Protein AF-A0A6A3LFH3-F1 (afdb_monomer)

pLDDT: mean 73.26, std 22.32, range [34.22, 98.69]

Radius of gyration: 38.41 Å; Cα contacts (8 Å, |Δi|>4): 574; chains: 1; bounding box: 75×120×129 Å

Mean predicted aligned error: 19.7 Å

Solvent-accessible surface area (backbone atoms only — not comparable to full-atom values): 26826 Å² total; per-residue (Å²): 144,82,86,89,87,83,89,76,76,78,76,70,74,74,69,68,85,72,76,44,46,67,41,65,74,32,25,32,74,47,60,61,59,55,47,77,49,21,52,51,42,66,70,36,25,60,75,15,57,49,70,44,59,9,34,36,53,37,66,84,43,51,53,45,92,55,44,41,72,76,62,49,41,72,39,46,39,72,42,38,78,72,39,39,71,48,53,73,90,49,70,91,63,37,61,53,100,50,46,33,52,33,73,44,36,42,60,43,62,37,27,36,28,30,39,58,60,41,28,52,46,42,53,19,58,31,40,88,18,42,28,36,48,32,32,68,92,41,70,81,39,64,75,57,31,40,72,53,80,41,71,91,23,27,60,73,66,58,70,43,64,61,55,66,84,49,36,28,41,45,42,26,74,88,68,47,78,52,85,38,70,15,76,63,31,42,28,73,52,71,51,45,47,55,70,84,58,71,64,42,49,33,36,35,33,40,40,32,45,50,50,64,98,48,66,87,66,36,76,32,61,74,66,48,60,92,60,77,39,34,33,37,34,42,36,28,44,36,34,34,44,86,54,86,59,76,81,78,78,71,89,72,72,93,69,76,83,72,80,89,70,89,86,80,84,85,79,88,79,83,87,76,89,78,78,88,74,79,80,80,81,83,74,80,77,81,79,80,77,83,78,77,82,83,76,78,83,78,78,83,84,77,84,81,81,83,85,78,86,80,83,91,80,85,89,80,84,92,81,84,87,82,87,90,78,92,76,80,82,76,85,78,79,79,78,83,75,79,77,82,77,79,79,78,83,76,79,77,80,87,74,77,82,77,83,76,78,80,78,79,81,83,76,81,78,82,81,82,76,83,80,76,81,78,81,80,79,80,82,80,76,84,78,86,85,77,83,82,81,83,82,83,81,84,82,79,89,78,89,76,91,78,83,82,80,83,80,81,89,129

Foldseek 3Di:
DDDDDDDDPVVPPPPPPQLAAWDWQAKALDPCLCFVVLCCQQVVQCSNQLSHLADFFLQPGNVDSVSRVVQWDKFFPVQLVVWAWQEDCNDPPRADPRHDAREDAAFRKMKTWIAHSQCCAALNLLFPWWKFKFFPLDAPDGDTTSVRPDQVRGQASDIDRPCPVADDAQAYNVRHGRPHPHDSRTDMDMDGRHPPRDFHKTKMKIKTWSHDPDLVPGPRNVSSPPDRTMMIMTIGIYGHDDDPPPPPDPDDDDDDPDDDDPPPPDDDDDDDDDDDDDDDDDDDDDDDDDDDDDDDDDDDDDDDDDDDDDDDDDDDDDDDDDDDDDDDDDDDDDDDDPDDDDDDDDDDDDDPDDDDPDDPDDDDDDDDDDDDDDDDDDDDDDDDDDDDDDDDDDDDDDDDDDDDDDDDDD

Sequence (410 aa):
SRTALVPFVLLSVARHLTEAHTWIDCFDTDSSKLYDQSASYIFGGAGGNGFCAGYGAGYPGRGETDIGTEYTHKVLKNDVEAGAPVCEDVGTNTYSDWRKRLSVVPGQTAYFAYLPNGHIVKDKKGVGSQHGVYWTGQVGTSLKSTLDMKPENLLDGHTMDYDDGRCGETFDYNGNPSNRAGDGKPCIGSFVVPAGTAPGIYSMVWYWTFWLDNQSAYKDQEMAKGYFGAAYSTCFEVEVTSGDGGNTSTTQQPGTVAPYNPTQGLVGAEADPMAPTPPPAVTPAPAPAPTPPIVQAAAPPAEIPAATPSPTAPAAPPAEVPAGSEVTPAPTVPEATPAPTSPEATPAPDTPPAEVPAAPEVTPAPAVLEVTPAPTAPMETPAPTTPIPETPATPTSGSTSSVCRRRMRS

Organism: NCBI:txid53985

Secondary structure (DSSP, 8-state):
-------SSGGGS--------S-EEEEES-HHHHHHTHHHHHSSGGGGTT-SSB-BTT---TTSTTHHHHT-EEEEHHHHHHT-BSS---TT-S--SSS-PEEE-TT-EEEEEE--TTTTTTS--STT-EEEEEE-SSTT----BGGG-SGGGBTTS--EES--SS---SB-TTS-B--SS-TT--EEEEEEPPTTPPSEEEEEEEEEEE--SSGGG-S-HHHHTT---EEEEEEEEEEE-----------------PPP-TT-S-------PPPPPPPPP-PPPPPPPPPPP--PPPPPPPPPPPPPPPPP---------------PPPPPPPP-PPPPPPPP-PPPP-PPPPPPPPPPP-PPPPPPPP-PPPPPPPPPPPPPPPPPPPPPPPPP--------------

InterPro domains:
  IPR055915 Domain of unknown function DUF7492 [PF24320] (53-254)

Structure (mmCIF, N/CA/C/O backbone):
data_AF-A0A6A3LFH3-F1
#
_entry.id   AF-A0A6A3LFH3-F1
#
loop_
_atom_site.group_PDB
_atom_site.id
_atom_site.type_symbol
_atom_site.label_atom_id
_atom_site.label_alt_id
_atom_site.label_comp_id
_atom_site.label_asym_id
_atom_site.label_entity_id
_atom_site.label_seq_id
_atom_site.pdbx_PDB_ins_code
_atom_site.Cartn_x
_atom_site.Cartn_y
_atom_site.Cartn_z
_atom_site.occupancy
_atom_site.B_iso_or_equiv
_atom_site.auth_seq_id
_atom_site.auth_comp_id
_atom_site.auth_asym_id
_atom_site.auth_atom_id
_atom_site.pdbx_PDB_model_num
ATOM 1 N N . SER A 1 1 ? 24.821 -49.338 -17.293 1.00 49.91 1 SER A N 1
ATOM 2 C CA . SER A 1 1 ? 24.862 -48.266 -16.285 1.00 49.91 1 SER A CA 1
ATOM 3 C C . SER A 1 1 ? 25.541 -47.052 -16.898 1.00 49.91 1 SER A C 1
ATOM 5 O O . SER A 1 1 ? 26.760 -47.044 -17.019 1.00 49.91 1 SER A O 1
ATOM 7 N N . ARG A 1 2 ? 24.765 -46.100 -17.428 1.00 39.66 2 ARG A N 1
ATOM 8 C CA . ARG A 1 2 ? 25.252 -44.796 -17.898 1.00 39.66 2 ARG A CA 1
ATOM 9 C C . ARG A 1 2 ? 24.229 -43.740 -17.501 1.00 39.66 2 ARG A C 1
ATOM 11 O O . ARG A 1 2 ? 23.035 -43.905 -17.715 1.00 39.66 2 ARG A O 1
ATOM 18 N N . THR A 1 3 ? 24.768 -42.742 -16.831 1.00 44.47 3 THR A N 1
ATOM 19 C CA . THR A 1 3 ? 24.147 -41.706 -16.021 1.00 44.47 3 THR A CA 1
ATOM 20 C C . THR A 1 3 ? 23.335 -40.738 -16.877 1.00 44.47 3 THR A C 1
ATOM 22 O O . THR A 1 3 ? 23.845 -40.202 -17.858 1.00 44.47 3 THR A O 1
ATOM 25 N N . ALA A 1 4 ? 22.080 -40.513 -16.490 1.00 48.41 4 ALA A N 1
ATOM 26 C CA . ALA A 1 4 ? 21.249 -39.417 -16.971 1.00 48.41 4 ALA A CA 1
ATOM 27 C C . ALA A 1 4 ? 21.670 -38.128 -16.253 1.00 48.41 4 ALA A C 1
ATOM 29 O O . ALA A 1 4 ? 21.681 -38.099 -15.024 1.00 48.41 4 ALA A O 1
ATOM 30 N N . LEU A 1 5 ? 22.045 -37.081 -16.992 1.00 49.69 5 LEU A N 1
ATOM 31 C CA . LEU A 1 5 ? 22.364 -35.783 -16.389 1.00 49.69 5 LEU A CA 1
ATOM 32 C C . LEU A 1 5 ? 22.210 -34.627 -17.383 1.00 49.69 5 LEU A C 1
ATOM 34 O O . LEU A 1 5 ? 23.136 -33.859 -17.572 1.00 49.69 5 LEU A O 1
ATOM 38 N N . VAL A 1 6 ? 21.047 -34.501 -18.027 1.00 49.22 6 VAL A N 1
ATOM 39 C CA . VAL A 1 6 ? 20.594 -33.232 -18.632 1.00 49.22 6 VAL A CA 1
ATOM 40 C C . VAL A 1 6 ? 19.058 -33.265 -18.660 1.00 49.22 6 VAL A C 1
ATOM 42 O O . VAL A 1 6 ? 18.491 -33.882 -19.558 1.00 49.22 6 VAL A O 1
ATOM 45 N N . PRO A 1 7 ? 18.368 -32.737 -17.627 1.00 46.00 7 PRO A N 1
ATOM 46 C CA . PRO A 1 7 ? 17.571 -31.533 -17.878 1.00 46.00 7 PRO A CA 1
ATOM 47 C C . PRO A 1 7 ? 17.390 -30.690 -16.598 1.00 46.00 7 PRO A C 1
ATOM 49 O O . PRO A 1 7 ? 16.396 -30.823 -15.896 1.00 46.00 7 PRO A O 1
ATOM 52 N N . PHE A 1 8 ? 18.342 -29.816 -16.268 1.00 43.75 8 PHE A N 1
ATOM 53 C CA . PHE A 1 8 ? 18.150 -28.834 -15.181 1.00 43.75 8 PHE A CA 1
ATOM 54 C C . PHE A 1 8 ? 18.428 -27.384 -15.596 1.00 43.75 8 PHE A C 1
ATOM 56 O O . PHE A 1 8 ? 18.183 -26.468 -14.822 1.00 43.75 8 PHE A O 1
ATOM 63 N N . VAL A 1 9 ? 18.884 -27.143 -16.831 1.00 44.09 9 VAL A N 1
ATOM 64 C CA . VAL A 1 9 ? 19.280 -25.794 -17.280 1.00 44.09 9 VAL A CA 1
ATOM 65 C C . VAL A 1 9 ? 18.150 -25.053 -18.014 1.00 44.09 9 VAL A C 1
ATOM 67 O O . VAL A 1 9 ? 18.136 -23.828 -18.036 1.00 44.09 9 VAL A O 1
ATOM 70 N N . LEU A 1 10 ? 17.140 -25.759 -18.536 1.00 36.53 10 LEU A N 1
ATOM 71 C CA . LEU A 1 10 ? 16.016 -25.143 -19.262 1.00 36.53 10 LEU A CA 1
ATOM 72 C C . LEU A 1 10 ? 14.841 -24.699 -18.371 1.00 36.53 10 LEU A C 1
ATOM 74 O O . LEU A 1 10 ? 13.985 -23.959 -18.842 1.00 36.53 10 LEU A O 1
ATOM 78 N N . LEU A 1 11 ? 14.819 -25.064 -17.082 1.00 38.50 11 LEU A N 1
ATOM 79 C CA . LEU A 1 11 ? 13.776 -24.612 -16.145 1.00 38.50 11 LEU A CA 1
ATOM 80 C C . LEU A 1 11 ? 14.016 -23.196 -15.581 1.00 38.50 11 LEU A C 1
ATOM 82 O O . LEU A 1 11 ? 13.170 -22.678 -14.864 1.00 38.50 11 LEU A O 1
ATOM 86 N N . SER A 1 12 ? 15.153 -22.561 -15.890 1.00 41.25 12 SER A N 1
ATOM 87 C CA . SER A 1 12 ? 15.544 -21.269 -15.295 1.00 41.25 12 SER A CA 1
ATOM 88 C C . SER A 1 12 ? 15.167 -20.040 -16.138 1.00 41.25 12 SER A C 1
ATOM 90 O O . SER A 1 12 ? 15.340 -18.913 -15.684 1.00 41.25 12 SER A O 1
ATOM 92 N N . VAL A 1 13 ? 14.656 -20.234 -17.361 1.00 41.62 13 VAL A N 1
ATOM 93 C CA . VAL A 1 13 ? 14.354 -19.131 -18.303 1.00 41.62 13 VAL A CA 1
ATOM 94 C C . VAL A 1 13 ? 12.869 -18.742 -18.294 1.00 41.62 13 VAL A C 1
ATOM 96 O O . VAL A 1 13 ? 12.509 -17.672 -18.767 1.00 41.62 13 VAL A O 1
ATOM 99 N N . ALA A 1 14 ? 12.006 -19.538 -17.658 1.00 37.09 14 ALA A N 1
ATOM 100 C CA . ALA A 1 14 ? 10.618 -19.171 -17.377 1.00 37.09 14 ALA A CA 1
ATOM 101 C C . ALA A 1 14 ? 10.493 -18.390 -16.054 1.00 37.09 14 ALA A C 1
ATOM 103 O O . ALA A 1 14 ? 9.579 -18.621 -15.267 1.00 37.09 14 ALA A O 1
ATOM 104 N N . ARG A 1 15 ? 11.421 -17.463 -15.774 1.00 41.16 15 ARG A N 1
ATOM 105 C CA . ARG A 1 15 ? 11.165 -16.428 -14.766 1.00 41.16 15 ARG A CA 1
ATOM 106 C C . ARG A 1 15 ? 10.150 -15.477 -15.378 1.00 41.16 15 ARG A C 1
ATOM 108 O O . ARG A 1 15 ? 10.509 -14.547 -16.090 1.00 41.16 15 ARG A O 1
ATOM 115 N N . HIS A 1 16 ? 8.888 -15.832 -15.174 1.00 37.06 16 HIS A N 1
ATOM 116 C CA . HIS A 1 16 ? 7.710 -15.067 -15.530 1.00 37.06 16 HIS A CA 1
ATOM 117 C C . HIS A 1 16 ? 7.971 -13.574 -15.316 1.00 37.06 16 HIS A C 1
ATOM 119 O O . HIS A 1 16 ? 8.285 -13.152 -14.201 1.00 37.06 16 HIS A O 1
ATOM 125 N N . LEU A 1 17 ? 7.835 -12.790 -16.390 1.00 40.22 17 LEU A N 1
ATOM 126 C CA . LEU A 1 17 ? 7.602 -11.355 -16.295 1.00 40.22 17 LEU A CA 1
ATOM 127 C C . LEU A 1 17 ? 6.313 -11.216 -15.488 1.00 40.22 17 LEU A C 1
ATOM 129 O O . LEU A 1 17 ? 5.222 -11.401 -16.014 1.00 40.22 17 LEU A O 1
ATOM 133 N N . THR A 1 18 ? 6.446 -11.053 -14.177 1.00 37.03 18 THR A N 1
ATOM 134 C CA . THR A 1 18 ? 5.286 -10.898 -13.311 1.00 37.03 18 THR A CA 1
ATOM 135 C C . THR A 1 18 ? 4.857 -9.453 -13.490 1.00 37.03 18 THR A C 1
ATOM 137 O O . THR A 1 18 ? 5.566 -8.544 -13.061 1.00 37.03 18 THR A O 1
ATOM 140 N N . GLU A 1 19 ? 3.744 -9.235 -14.183 1.00 40.59 19 GLU A N 1
ATOM 141 C CA . GLU A 1 19 ? 3.119 -7.921 -14.343 1.00 40.59 19 GLU A CA 1
ATOM 142 C C . GLU A 1 19 ? 2.363 -7.584 -13.051 1.00 40.59 19 GLU A C 1
ATOM 144 O O . GLU A 1 19 ? 1.136 -7.591 -12.959 1.00 40.59 19 GLU A O 1
ATOM 149 N N . ALA A 1 20 ? 3.127 -7.425 -11.972 1.00 41.03 20 ALA A N 1
ATOM 150 C CA . ALA A 1 20 ? 2.574 -7.208 -10.654 1.00 41.03 20 ALA A CA 1
ATOM 151 C C . ALA A 1 20 ? 2.288 -5.722 -10.463 1.00 41.03 20 ALA A C 1
ATOM 153 O O . ALA A 1 20 ? 3.221 -4.959 -10.247 1.00 41.03 20 ALA A O 1
ATOM 154 N N . HIS A 1 21 ? 1.011 -5.342 -10.540 1.00 54.56 21 HIS A N 1
ATOM 155 C CA . HIS A 1 21 ? 0.514 -4.008 -10.203 1.00 54.56 21 HIS A CA 1
ATOM 156 C C . HIS A 1 21 ? 0.705 -3.679 -8.710 1.00 54.56 21 HIS A C 1
ATOM 158 O O . HIS A 1 21 ? 1.180 -4.479 -7.905 1.00 54.56 21 HIS A O 1
ATOM 164 N N . THR A 1 22 ? 0.440 -2.433 -8.353 1.00 55.19 22 THR A N 1
ATOM 165 C CA . THR A 1 22 ? 0.815 -1.861 -7.064 1.00 55.19 22 THR A CA 1
ATOM 166 C C . THR A 1 22 ? -0.226 -2.171 -5.996 1.00 55.19 22 THR A C 1
ATOM 168 O O . THR A 1 22 ? -1.237 -1.476 -5.900 1.00 55.19 22 THR A O 1
ATOM 171 N N . TRP A 1 23 ? 0.020 -3.190 -5.178 1.00 75.00 23 TRP A N 1
ATOM 172 C CA . TRP A 1 23 ? -0.820 -3.527 -4.025 1.00 75.00 23 TRP A CA 1
ATOM 173 C C . TRP A 1 23 ? 0.024 -3.953 -2.829 1.00 75.00 23 TRP A C 1
ATOM 175 O O . TRP A 1 23 ? 1.209 -4.270 -2.960 1.00 75.00 23 TRP A O 1
ATOM 185 N N . ILE A 1 24 ? -0.612 -3.983 -1.657 1.00 91.50 24 ILE A N 1
ATOM 186 C CA . ILE A 1 24 ? -0.007 -4.583 -0.473 1.00 91.50 24 ILE A CA 1
ATOM 187 C C . ILE A 1 24 ? -0.096 -6.107 -0.561 1.00 91.50 24 ILE A C 1
ATOM 189 O O . ILE A 1 24 ? -1.179 -6.683 -0.473 1.00 91.50 24 ILE A O 1
ATOM 193 N N . ASP A 1 25 ? 1.051 -6.762 -0.704 1.00 89.81 25 ASP A N 1
ATOM 194 C CA . ASP A 1 25 ? 1.155 -8.224 -0.765 1.00 89.81 25 ASP A CA 1
ATOM 195 C C . ASP A 1 25 ? 1.112 -8.890 0.604 1.00 89.81 25 ASP A C 1
ATOM 197 O O . ASP A 1 25 ? 0.689 -10.038 0.748 1.00 89.81 25 ASP A O 1
ATOM 201 N N . CYS A 1 26 ? 1.673 -8.205 1.595 1.00 95.12 26 CYS A N 1
ATOM 202 C CA . CYS A 1 26 ? 2.149 -8.858 2.798 1.00 95.12 26 CYS A CA 1
ATOM 203 C C . CYS A 1 26 ? 2.232 -7.846 3.933 1.00 95.12 26 CYS A C 1
ATOM 205 O O . CYS A 1 26 ? 2.882 -6.812 3.779 1.00 95.12 26 CYS A O 1
ATOM 207 N N . PHE A 1 27 ? 1.615 -8.164 5.069 1.00 98.12 27 PHE A N 1
ATOM 208 C CA . PHE A 1 27 ? 1.805 -7.456 6.330 1.00 98.12 27 PHE A CA 1
ATOM 209 C C . PHE A 1 27 ? 2.539 -8.354 7.325 1.00 98.12 27 PHE A C 1
ATOM 211 O O . PHE A 1 27 ? 2.232 -9.545 7.449 1.00 98.12 27 PHE A O 1
ATOM 218 N N . ASP A 1 28 ? 3.488 -7.785 8.061 1.00 98.19 28 ASP A N 1
ATOM 219 C CA . ASP A 1 28 ? 4.203 -8.484 9.128 1.00 98.19 28 ASP A CA 1
ATOM 220 C C . ASP A 1 28 ? 4.760 -7.496 10.160 1.00 98.19 28 ASP A C 1
ATOM 222 O O . ASP A 1 28 ? 4.814 -6.292 9.931 1.00 98.19 28 ASP A O 1
ATOM 226 N N . THR A 1 29 ? 5.187 -8.001 11.310 1.00 97.75 29 THR A N 1
ATOM 227 C CA . THR A 1 29 ? 5.896 -7.218 12.334 1.00 97.75 29 THR A CA 1
ATOM 228 C C . THR A 1 29 ? 7.417 -7.306 12.176 1.00 97.75 29 THR A C 1
ATOM 230 O O . THR A 1 29 ? 8.149 -6.606 12.869 1.00 97.75 29 THR A O 1
ATOM 233 N N . ASP A 1 30 ? 7.896 -8.150 11.258 1.00 97.81 30 ASP A N 1
ATOM 234 C CA . ASP A 1 30 ? 9.304 -8.288 10.889 1.00 97.81 30 ASP A CA 1
ATOM 235 C C . ASP A 1 30 ? 9.550 -7.789 9.453 1.00 97.81 30 ASP A C 1
ATOM 237 O O . ASP A 1 30 ? 9.238 -8.462 8.466 1.00 97.81 30 ASP A O 1
ATOM 241 N N . SER A 1 31 ? 10.152 -6.603 9.327 1.00 96.75 31 SER A N 1
ATOM 242 C CA . SER A 1 31 ? 10.496 -6.012 8.028 1.00 96.75 31 SER A CA 1
ATOM 243 C C . SER A 1 31 ? 11.547 -6.813 7.256 1.00 96.75 31 SER A C 1
ATOM 245 O O . SER A 1 31 ? 11.507 -6.844 6.025 1.00 96.75 31 SER A O 1
ATOM 247 N N . SER A 1 32 ? 12.462 -7.500 7.949 1.00 96.62 32 SER A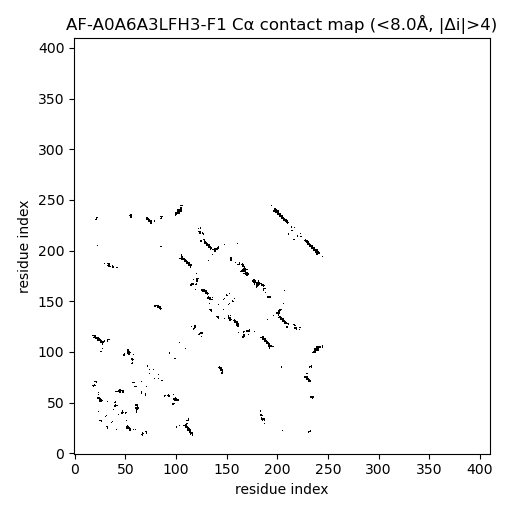 N 1
ATOM 248 C CA . SER A 1 32 ? 13.487 -8.326 7.304 1.00 96.62 32 SER A CA 1
ATOM 249 C C . SER A 1 32 ? 12.861 -9.559 6.661 1.00 96.62 32 SER A C 1
ATOM 251 O O . SER A 1 32 ? 13.172 -9.895 5.521 1.00 96.62 32 SER A O 1
ATOM 253 N N . LYS A 1 33 ? 11.875 -10.174 7.323 1.00 97.00 33 LYS A N 1
ATOM 254 C CA . LYS A 1 33 ? 11.078 -11.252 6.734 1.00 97.00 33 LYS A CA 1
ATOM 255 C C . LYS A 1 33 ? 10.369 -10.787 5.461 1.00 97.00 33 LYS A C 1
ATOM 257 O O . LYS A 1 33 ? 10.418 -11.495 4.456 1.00 97.00 33 LYS A O 1
ATOM 262 N N . LEU A 1 34 ? 9.756 -9.601 5.473 1.00 96.69 34 LEU A N 1
ATOM 263 C CA . LEU A 1 34 ? 9.090 -9.055 4.287 1.00 96.69 34 LEU A CA 1
ATOM 264 C C . LEU A 1 34 ? 10.060 -8.815 3.126 1.00 96.69 34 LEU A C 1
ATOM 266 O O . LEU A 1 34 ? 9.757 -9.180 1.990 1.00 96.69 34 LEU A O 1
ATOM 270 N N . TYR A 1 35 ? 11.217 -8.215 3.396 1.00 96.62 35 TYR A N 1
ATOM 271 C CA . TYR A 1 35 ? 12.134 -7.765 2.351 1.00 96.62 35 TYR A CA 1
ATOM 272 C C . TYR A 1 35 ? 13.122 -8.846 1.890 1.00 96.62 35 TYR A C 1
ATOM 274 O O . TYR A 1 35 ? 13.309 -9.070 0.687 1.00 96.62 35 TYR A O 1
ATOM 282 N N . ASP A 1 36 ? 13.757 -9.553 2.821 1.00 96.25 36 ASP A N 1
ATOM 283 C CA . ASP A 1 36 ? 14.828 -10.505 2.518 1.00 96.25 36 ASP A CA 1
ATOM 284 C C . ASP A 1 36 ? 14.277 -11.828 1.990 1.00 96.25 36 ASP A C 1
ATOM 286 O O . ASP A 1 36 ? 14.857 -12.407 1.070 1.00 96.25 36 ASP A O 1
ATOM 290 N N . GLN A 1 37 ? 13.115 -12.252 2.494 1.00 96.62 37 GLN A N 1
ATOM 291 C CA . GLN A 1 37 ? 12.443 -13.496 2.099 1.00 96.62 37 GLN A CA 1
ATOM 292 C C . GLN A 1 37 ? 11.293 -13.268 1.104 1.00 96.62 37 GLN A C 1
ATOM 294 O O . GLN A 1 37 ? 10.474 -14.157 0.873 1.00 96.62 37 GLN A O 1
ATOM 299 N N . SER A 1 38 ? 11.262 -12.091 0.479 1.00 95.25 38 SER A N 1
ATOM 300 C CA . SER A 1 38 ? 10.270 -11.661 -0.514 1.00 95.25 38 SER A CA 1
ATOM 301 C C . SER A 1 38 ? 9.996 -12.669 -1.626 1.00 95.25 38 SER A C 1
ATOM 303 O O . SER A 1 38 ? 8.843 -12.917 -1.973 1.00 95.25 38 SER A O 1
ATOM 305 N N . ALA A 1 39 ? 11.034 -13.338 -2.129 1.00 93.12 39 ALA A N 1
ATOM 306 C CA . ALA A 1 39 ? 10.890 -14.351 -3.171 1.00 93.12 39 ALA A CA 1
ATOM 307 C C . ALA A 1 39 ? 9.913 -15.484 -2.795 1.00 93.12 39 ALA A C 1
ATOM 309 O O . ALA A 1 39 ? 9.231 -16.008 -3.675 1.00 93.12 39 ALA A O 1
ATOM 310 N N . SER A 1 40 ? 9.808 -15.834 -1.508 1.00 93.00 40 SER A N 1
ATOM 311 C CA . SER A 1 40 ? 8.952 -16.926 -1.029 1.00 93.00 40 SER A CA 1
ATOM 312 C C . SER A 1 40 ? 7.466 -16.654 -1.249 1.00 93.00 40 SER A C 1
ATOM 314 O O . SER A 1 40 ? 6.735 -17.571 -1.609 1.00 93.00 40 SER A O 1
ATOM 316 N N . TYR A 1 41 ? 7.012 -15.412 -1.063 1.00 92.25 41 TYR A N 1
ATOM 317 C CA . TYR A 1 41 ? 5.601 -15.055 -1.249 1.00 92.25 41 TYR A CA 1
ATOM 318 C C . TYR A 1 41 ? 5.325 -14.357 -2.583 1.00 92.25 41 TYR A C 1
ATOM 320 O O . TYR A 1 41 ? 4.204 -14.431 -3.077 1.00 92.25 41 TYR A O 1
ATOM 328 N N . ILE A 1 42 ? 6.335 -13.741 -3.206 1.00 91.25 42 ILE A N 1
ATOM 329 C CA . ILE A 1 42 ? 6.185 -13.091 -4.515 1.00 91.25 42 ILE A CA 1
ATOM 330 C C . ILE A 1 42 ? 6.234 -14.110 -5.662 1.00 91.25 42 ILE A C 1
ATOM 332 O O . ILE A 1 42 ? 5.461 -14.013 -6.611 1.00 91.25 42 ILE A O 1
ATOM 336 N N . PHE A 1 43 ? 7.125 -15.101 -5.582 1.00 90.50 43 PHE A N 1
ATOM 337 C CA . PHE A 1 43 ? 7.331 -16.090 -6.649 1.00 90.50 43 PHE A CA 1
ATOM 338 C C . PHE A 1 43 ? 6.948 -17.517 -6.243 1.00 90.50 43 PHE A C 1
ATOM 340 O O . PHE A 1 43 ? 7.055 -18.435 -7.053 1.00 90.50 43 PHE A O 1
ATOM 347 N N . GLY A 1 44 ? 6.495 -17.727 -5.004 1.00 89.81 44 GLY A N 1
ATOM 348 C CA . GLY A 1 44 ? 6.090 -19.044 -4.505 1.00 89.81 44 GLY A CA 1
ATOM 349 C C . GLY A 1 44 ? 4.753 -19.555 -5.050 1.00 89.81 44 GLY A C 1
ATOM 350 O O . GLY A 1 44 ? 4.352 -20.671 -4.713 1.00 89.81 44 GLY A O 1
ATOM 351 N N . GLY A 1 45 ? 4.043 -18.760 -5.860 1.00 89.62 45 GLY A N 1
ATOM 352 C CA . GLY A 1 45 ? 2.693 -19.080 -6.318 1.00 89.62 45 GLY A CA 1
ATOM 353 C C . GLY A 1 45 ? 1.751 -19.311 -5.134 1.00 89.62 45 GLY A C 1
ATOM 354 O O . GLY A 1 45 ? 1.851 -18.647 -4.101 1.00 89.62 45 GLY A O 1
ATOM 355 N N . ALA A 1 46 ? 0.899 -20.334 -5.231 1.00 91.56 46 ALA A N 1
ATOM 356 C CA . ALA A 1 46 ? 0.042 -20.755 -4.120 1.00 91.56 46 ALA A CA 1
ATOM 357 C C . ALA A 1 46 ? 0.833 -21.223 -2.880 1.00 91.56 46 ALA A C 1
ATOM 359 O O . ALA A 1 46 ? 0.317 -21.163 -1.767 1.00 91.56 46 ALA A O 1
ATOM 360 N N . GLY A 1 47 ? 2.091 -21.657 -3.040 1.00 92.94 47 GLY A N 1
ATOM 361 C CA . GLY A 1 47 ? 2.964 -22.035 -1.923 1.00 92.94 47 GLY A CA 1
ATOM 362 C C . GLY A 1 47 ? 3.392 -20.853 -1.046 1.00 92.94 47 GLY A C 1
ATOM 363 O O . GLY A 1 47 ? 3.836 -21.065 0.079 1.00 92.94 47 GLY A O 1
ATOM 364 N N . GLY A 1 48 ? 3.236 -19.619 -1.538 1.00 92.19 48 GLY A N 1
ATOM 365 C CA . GLY A 1 48 ? 3.453 -18.396 -0.766 1.00 92.19 48 GLY A CA 1
ATOM 366 C C . GLY A 1 48 ? 2.278 -18.013 0.142 1.00 92.19 48 GLY A C 1
ATOM 367 O O . GLY A 1 48 ? 2.430 -17.158 1.016 1.00 92.19 48 GLY A O 1
ATOM 368 N N . ASN A 1 49 ? 1.107 -18.632 -0.034 1.00 92.62 49 ASN A N 1
ATOM 369 C CA . ASN A 1 49 ? -0.081 -18.310 0.750 1.00 92.62 49 ASN A CA 1
ATOM 370 C C . ASN A 1 49 ? 0.132 -18.666 2.229 1.00 92.62 49 ASN A C 1
ATOM 372 O O . ASN A 1 49 ? 0.536 -19.774 2.574 1.00 92.62 49 ASN A O 1
ATOM 376 N N . GLY A 1 50 ? -0.158 -17.718 3.120 1.00 93.44 50 GLY A N 1
ATOM 377 C CA . GLY A 1 50 ? 0.052 -17.879 4.562 1.00 93.44 50 GLY A CA 1
ATOM 378 C C . GLY A 1 50 ? 1.478 -17.574 5.036 1.00 93.44 50 GLY A C 1
ATOM 379 O O . GLY A 1 50 ? 1.745 -17.692 6.228 1.00 93.44 50 GLY A O 1
ATOM 380 N N . PHE A 1 51 ? 2.380 -17.136 4.150 1.00 95.94 51 PHE A N 1
ATOM 381 C CA . PHE A 1 51 ? 3.725 -16.695 4.529 1.00 95.94 51 PHE A CA 1
ATOM 382 C C . PHE A 1 51 ? 3.710 -15.482 5.480 1.00 95.94 51 PHE A C 1
ATOM 384 O O . PHE A 1 51 ? 4.421 -15.457 6.489 1.00 95.94 51 PHE A O 1
ATOM 391 N N . CYS A 1 52 ? 2.900 -14.476 5.158 1.00 96.81 52 CYS A N 1
ATOM 392 C CA . CYS A 1 52 ? 2.750 -13.224 5.899 1.00 96.81 52 CYS A CA 1
ATOM 393 C C . CYS A 1 52 ? 1.891 -13.397 7.152 1.00 96.81 52 CYS A C 1
ATOM 395 O O . CYS A 1 52 ? 0.980 -14.230 7.173 1.00 96.81 52 CYS A O 1
ATOM 397 N N . ALA A 1 53 ? 2.144 -12.575 8.172 1.00 97.44 53 ALA A N 1
ATOM 398 C CA . ALA A 1 53 ? 1.307 -12.538 9.369 1.00 97.44 53 ALA A CA 1
ATOM 399 C C . ALA A 1 53 ? -0.084 -11.936 9.101 1.00 97.44 53 ALA A C 1
ATOM 401 O O . ALA A 1 53 ? -1.047 -12.320 9.761 1.00 97.44 53 ALA A O 1
ATOM 402 N N . GLY A 1 54 ? -0.202 -11.034 8.122 1.00 97.12 54 GLY A N 1
ATOM 403 C CA . GLY A 1 54 ? -1.474 -10.459 7.700 1.00 97.12 54 GLY A CA 1
ATOM 404 C C . GLY A 1 54 ? -1.532 -10.140 6.208 1.00 97.12 54 GLY A C 1
ATOM 405 O O . GLY A 1 54 ? -0.509 -10.095 5.522 1.00 97.12 54 GLY A O 1
ATOM 406 N N . TYR A 1 55 ? -2.749 -9.907 5.722 1.00 96.31 55 TYR A N 1
ATOM 407 C CA . TYR A 1 55 ? -3.051 -9.616 4.321 1.00 96.31 55 TYR A CA 1
ATOM 408 C C . TYR A 1 55 ? -4.154 -8.572 4.199 1.00 96.31 55 TYR A C 1
ATOM 410 O O . TYR A 1 55 ? -4.959 -8.378 5.117 1.00 96.31 55 TYR A O 1
ATOM 418 N N . GLY A 1 56 ? -4.223 -7.950 3.025 1.00 94.88 56 GLY A N 1
ATOM 419 C CA . GLY A 1 56 ? -5.362 -7.117 2.691 1.00 94.88 56 GLY A CA 1
ATOM 420 C C . GLY A 1 56 ? -6.658 -7.919 2.552 1.00 94.88 56 GLY A C 1
ATOM 421 O O . GLY A 1 56 ? -6.666 -9.138 2.344 1.00 94.88 56 GLY A O 1
ATOM 422 N N . ALA A 1 57 ? -7.763 -7.211 2.739 1.00 92.94 57 ALA A N 1
ATOM 423 C CA . ALA A 1 57 ? -9.111 -7.731 2.625 1.00 92.94 57 ALA A CA 1
ATOM 424 C C . ALA A 1 57 ? -9.325 -8.291 1.215 1.00 92.94 57 ALA A C 1
ATOM 426 O O . ALA A 1 57 ? -9.172 -7.560 0.251 1.00 92.94 57 ALA A O 1
ATOM 427 N N . GLY A 1 58 ? -9.672 -9.575 1.084 1.00 91.56 58 GLY A N 1
ATOM 428 C CA . GLY A 1 58 ? -9.930 -10.180 -0.229 1.00 91.56 58 GLY A CA 1
ATOM 429 C C . GLY A 1 58 ? -8.689 -10.593 -1.028 1.00 91.56 58 GLY A C 1
ATOM 430 O O . GLY A 1 58 ? -8.855 -11.144 -2.109 1.00 91.56 58 GLY A O 1
ATOM 431 N N . TYR A 1 59 ? -7.471 -10.439 -0.489 1.00 92.62 59 TYR A N 1
ATOM 432 C CA . TYR A 1 59 ? -6.222 -10.794 -1.183 1.00 92.62 59 TYR A CA 1
ATOM 433 C C . TYR A 1 59 ? -6.264 -12.207 -1.798 1.00 92.62 59 TYR A C 1
ATOM 435 O O . TYR A 1 59 ? -6.406 -13.180 -1.051 1.00 92.62 59 TYR A O 1
ATOM 443 N N . PRO A 1 60 ? -6.163 -12.371 -3.126 1.00 89.75 60 PRO A N 1
ATOM 444 C CA . PRO A 1 60 ? -6.341 -13.677 -3.763 1.00 89.75 60 PRO A CA 1
ATOM 445 C C . PRO A 1 60 ? -5.133 -14.604 -3.554 1.00 89.75 60 PRO A C 1
ATOM 447 O O . PRO A 1 60 ? -5.268 -15.827 -3.554 1.00 89.75 60 PRO A O 1
ATOM 450 N N . GLY A 1 61 ? -3.958 -14.029 -3.278 1.00 89.81 61 GLY A N 1
ATOM 451 C CA . GLY A 1 61 ? -2.702 -14.767 -3.208 1.00 89.81 61 GLY A CA 1
ATOM 452 C C . GLY A 1 61 ? -2.024 -14.863 -4.569 1.00 89.81 61 GLY A C 1
ATOM 453 O O . GLY A 1 61 ? -2.660 -14.847 -5.617 1.00 89.81 61 GLY A O 1
ATOM 454 N N . ARG A 1 62 ? -0.698 -15.002 -4.562 1.00 86.88 62 ARG A N 1
ATOM 455 C CA . ARG A 1 62 ? 0.122 -15.023 -5.787 1.00 86.88 62 ARG A CA 1
ATOM 456 C C . ARG A 1 62 ? 0.047 -16.336 -6.571 1.00 86.88 62 ARG A C 1
ATOM 458 O O . ARG A 1 62 ? 0.789 -16.530 -7.528 1.00 86.88 62 ARG A O 1
ATOM 465 N N . GLY A 1 63 ? -0.823 -17.252 -6.146 1.00 84.19 63 GLY A N 1
ATOM 466 C CA . GLY A 1 63 ? -1.240 -18.396 -6.952 1.00 84.19 63 GLY A CA 1
ATOM 467 C C . GLY A 1 63 ? -2.160 -18.007 -8.109 1.00 84.19 63 GLY A C 1
ATOM 468 O O . GLY A 1 63 ? -2.208 -18.759 -9.078 1.00 84.19 63 GLY A O 1
ATOM 469 N N . GLU A 1 64 ? -2.827 -16.851 -8.029 1.00 83.19 64 GLU A N 1
ATOM 470 C CA . GLU A 1 64 ? -3.667 -16.335 -9.109 1.00 83.19 64 GLU A CA 1
ATOM 471 C C . GLU A 1 64 ? -2.839 -15.548 -10.126 1.00 83.19 64 GLU A C 1
ATOM 473 O O . GLU A 1 64 ? -2.087 -14.633 -9.778 1.00 83.19 64 GLU A O 1
ATOM 478 N N . THR A 1 65 ? -2.974 -15.914 -11.401 1.00 76.25 65 THR A N 1
ATOM 479 C CA . THR A 1 65 ? -2.198 -15.330 -12.506 1.00 76.25 65 THR A CA 1
ATOM 480 C C . THR A 1 65 ? -2.561 -13.880 -12.779 1.00 76.25 65 THR A C 1
ATOM 482 O O . THR A 1 65 ? -1.699 -13.102 -13.184 1.00 76.25 65 THR A O 1
ATOM 485 N N . ASP A 1 66 ? -3.810 -13.517 -12.503 1.00 80.62 66 ASP A N 1
ATOM 486 C CA . ASP A 1 66 ? -4.383 -12.212 -12.814 1.00 80.62 66 ASP A CA 1
ATOM 487 C C . ASP A 1 66 ? -4.547 -11.335 -11.573 1.00 80.62 66 ASP A C 1
ATOM 489 O O . ASP A 1 66 ? -5.240 -10.319 -11.623 1.00 80.62 66 ASP A O 1
ATOM 493 N N . ILE A 1 67 ? -3.836 -11.669 -10.484 1.00 81.31 67 ILE A N 1
ATOM 494 C CA . ILE A 1 67 ? -3.855 -10.920 -9.219 1.00 81.31 67 ILE A CA 1
ATOM 495 C C . ILE A 1 67 ? -3.740 -9.410 -9.436 1.00 81.31 67 ILE A C 1
ATOM 497 O O . ILE A 1 67 ? -4.359 -8.638 -8.711 1.00 81.31 67 ILE A O 1
ATOM 501 N N . GLY A 1 68 ? -2.997 -8.976 -10.459 1.00 74.56 68 GLY A N 1
ATOM 502 C CA . GLY A 1 68 ? -2.837 -7.556 -10.710 1.00 74.56 68 GLY A CA 1
ATOM 503 C C . GLY A 1 68 ? -3.982 -6.817 -11.347 1.00 74.56 68 GLY A C 1
ATOM 504 O O . GLY A 1 68 ? -4.107 -5.617 -11.118 1.00 74.56 68 GLY A O 1
ATOM 505 N N . THR A 1 69 ? -4.852 -7.517 -12.049 1.00 77.81 69 THR A N 1
ATOM 506 C CA . THR A 1 69 ? -6.113 -6.928 -12.489 1.00 77.81 69 THR A CA 1
ATOM 507 C C . THR A 1 69 ? -7.193 -7.136 -11.430 1.00 77.81 69 THR A C 1
ATOM 509 O O . THR A 1 69 ? -8.005 -6.246 -11.213 1.00 77.81 69 THR A O 1
ATOM 512 N N . GLU A 1 70 ? -7.178 -8.280 -10.743 1.00 79.12 70 GLU A N 1
ATOM 513 C CA . GLU A 1 70 ? -8.238 -8.698 -9.818 1.00 79.12 70 GLU A CA 1
ATOM 514 C C . GLU A 1 70 ? -8.158 -8.085 -8.418 1.00 79.12 70 GLU A C 1
ATOM 516 O O . GLU A 1 70 ? -9.157 -8.080 -7.710 1.00 79.12 70 GLU A O 1
ATOM 521 N N . TYR A 1 71 ? -6.984 -7.617 -7.989 1.00 84.69 71 TYR A N 1
ATOM 522 C CA . TYR A 1 71 ? -6.764 -7.114 -6.629 1.00 84.69 71 TYR A CA 1
ATOM 523 C C . TYR A 1 71 ? -6.274 -5.660 -6.589 1.00 84.69 71 TYR A C 1
ATOM 525 O O . TYR A 1 71 ? -5.660 -5.204 -5.621 1.00 84.69 71 TYR A O 1
ATOM 533 N N . THR A 1 72 ? -6.523 -4.918 -7.666 1.00 84.50 72 THR A N 1
ATOM 534 C CA . THR A 1 72 ? -6.132 -3.513 -7.783 1.00 84.50 72 THR A CA 1
ATOM 535 C C . THR A 1 72 ? -7.366 -2.623 -7.739 1.00 84.50 72 THR A C 1
ATOM 537 O O . THR A 1 72 ? -8.024 -2.411 -8.758 1.00 84.50 72 THR A O 1
ATOM 540 N N . HIS A 1 73 ? -7.614 -1.988 -6.590 1.00 91.44 73 HIS A N 1
ATOM 541 C CA . HIS A 1 73 ? -8.611 -0.920 -6.512 1.00 91.44 73 HIS A CA 1
ATOM 542 C C . HIS A 1 73 ? -8.018 0.393 -7.015 1.00 91.44 73 HIS A C 1
ATOM 544 O O . HIS A 1 73 ? -7.301 1.092 -6.296 1.00 91.44 73 HIS A O 1
ATOM 550 N N . LYS A 1 74 ? -8.301 0.718 -8.276 1.00 92.69 74 LYS A N 1
ATOM 551 C CA . LYS A 1 74 ? -7.862 1.950 -8.934 1.00 92.69 74 LYS A CA 1
ATOM 552 C C . LYS A 1 74 ? -9.020 2.932 -9.058 1.00 92.69 74 LYS A C 1
ATOM 554 O O . LYS A 1 74 ? -10.054 2.606 -9.632 1.00 92.69 74 LYS A O 1
ATOM 559 N N . VAL A 1 75 ? -8.798 4.169 -8.630 1.00 93.75 75 VAL A N 1
ATOM 560 C CA . VAL A 1 75 ? -9.772 5.262 -8.737 1.00 93.75 75 VAL A CA 1
ATOM 561 C C . VAL A 1 75 ? -9.147 6.401 -9.534 1.00 93.75 75 VAL A C 1
ATOM 563 O O . VAL A 1 75 ? -8.063 6.870 -9.197 1.00 93.75 75 VAL A O 1
ATOM 566 N N . LEU A 1 76 ? -9.782 6.849 -10.618 1.00 94.50 76 LEU A N 1
ATOM 567 C CA . LEU A 1 76 ? -9.251 7.966 -11.407 1.00 94.50 76 LEU A CA 1
ATOM 568 C C . LEU A 1 76 ? -9.357 9.274 -10.620 1.00 94.50 76 LEU A C 1
ATOM 570 O O . LEU A 1 76 ? -10.268 9.435 -9.813 1.00 94.50 76 LEU A O 1
ATOM 574 N N . LYS A 1 77 ? -8.457 10.232 -10.873 1.00 94.12 77 LYS A N 1
ATOM 575 C CA . LYS A 1 77 ? -8.408 11.497 -10.118 1.00 94.12 77 LYS A CA 1
ATOM 576 C C . LYS A 1 77 ? -9.766 12.213 -10.028 1.00 94.12 77 LYS A C 1
ATOM 578 O O . LYS A 1 77 ? -10.158 12.627 -8.944 1.00 94.12 77 LYS A O 1
ATOM 583 N N . ASN A 1 78 ? -10.517 12.290 -11.126 1.00 95.25 78 ASN A N 1
ATOM 584 C CA . ASN A 1 78 ? -11.843 12.923 -11.120 1.00 95.25 78 ASN A CA 1
ATOM 585 C C . ASN A 1 78 ? -12.833 12.200 -10.187 1.00 95.25 78 ASN A C 1
ATOM 587 O O . ASN A 1 78 ? -13.637 12.843 -9.518 1.00 95.25 78 ASN A O 1
ATOM 591 N N . ASP A 1 79 ? -12.759 10.870 -10.112 1.00 96.56 79 ASP A N 1
ATOM 592 C CA . ASP A 1 79 ? -13.612 10.062 -9.236 1.00 96.56 79 ASP A CA 1
ATOM 593 C C . ASP A 1 79 ? -13.153 10.152 -7.773 1.00 96.56 79 ASP A C 1
ATOM 595 O O . ASP A 1 79 ? -13.978 10.150 -6.857 1.00 96.56 79 ASP A O 1
ATOM 599 N N . VAL A 1 80 ? -11.841 10.301 -7.542 1.00 95.94 80 VAL A N 1
ATOM 600 C CA . VAL A 1 80 ? -11.283 10.619 -6.221 1.00 95.94 80 VAL A CA 1
ATOM 601 C C . VAL A 1 80 ? -11.875 11.933 -5.711 1.00 95.94 80 VAL A C 1
ATOM 603 O O . VAL A 1 80 ? -12.359 11.983 -4.580 1.00 95.94 80 VAL A O 1
ATOM 606 N N . GLU A 1 81 ? -11.869 12.974 -6.544 1.00 95.56 81 GLU A N 1
ATOM 607 C CA . GLU A 1 81 ? -12.411 14.300 -6.221 1.00 95.56 81 GLU A CA 1
ATOM 608 C C . GLU A 1 81 ? -13.939 14.281 -6.043 1.00 95.56 81 GLU A C 1
ATOM 610 O O . GLU A 1 81 ? -14.478 15.046 -5.243 1.00 95.56 81 GLU A O 1
ATOM 615 N N . ALA A 1 82 ? -14.636 13.375 -6.734 1.00 97.44 82 ALA A N 1
ATOM 616 C CA . ALA A 1 82 ? -16.077 13.165 -6.594 1.00 97.44 82 ALA A CA 1
ATOM 617 C C . ALA A 1 82 ? -16.472 12.321 -5.366 1.00 97.44 82 ALA A C 1
ATOM 619 O O . ALA A 1 82 ? -17.652 12.267 -5.015 1.00 97.44 82 ALA A O 1
ATOM 620 N N . GLY A 1 83 ? -15.515 11.670 -4.700 1.00 97.12 83 GLY A N 1
ATOM 621 C CA . GLY A 1 83 ? -15.768 10.870 -3.505 1.00 97.12 83 GLY A CA 1
ATOM 622 C C . GLY A 1 83 ? -16.164 9.422 -3.750 1.00 97.12 83 GLY A C 1
ATOM 623 O O . GLY A 1 83 ? -17.008 8.893 -3.021 1.00 97.12 83 GLY A O 1
ATOM 624 N N . ALA A 1 84 ? -15.543 8.772 -4.732 1.00 97.56 84 ALA A N 1
ATOM 625 C CA . ALA A 1 84 ? -15.725 7.352 -5.006 1.00 97.56 84 ALA A CA 1
ATOM 626 C C . ALA A 1 84 ? -15.463 6.446 -3.779 1.00 97.56 84 ALA A C 1
ATOM 628 O O . ALA A 1 84 ? -14.759 6.841 -2.841 1.00 97.56 84 ALA A O 1
ATOM 629 N N . PRO A 1 85 ? -16.007 5.213 -3.771 1.00 96.75 85 PRO A N 1
ATOM 630 C CA . PRO A 1 85 ? -15.700 4.224 -2.745 1.00 96.75 85 PRO A CA 1
ATOM 631 C C . PRO A 1 85 ? -14.195 3.981 -2.616 1.00 96.75 85 PRO A C 1
ATOM 633 O O . PRO A 1 85 ? -13.506 3.747 -3.610 1.00 96.75 85 PRO A O 1
ATOM 636 N N . VAL A 1 86 ? -13.688 4.017 -1.382 1.00 95.44 86 VAL A N 1
ATOM 637 C CA . VAL A 1 86 ? -12.249 3.843 -1.123 1.00 95.44 86 VAL A CA 1
ATOM 638 C C . VAL A 1 86 ? -11.819 2.377 -1.065 1.00 95.44 86 VAL A C 1
ATOM 640 O O . VAL A 1 86 ? -10.641 2.086 -1.233 1.00 95.44 86 VAL A O 1
ATOM 643 N N . CYS A 1 87 ? -12.753 1.456 -0.836 1.00 92.06 87 CYS A N 1
ATOM 644 C CA . CYS A 1 87 ? -12.493 0.021 -0.808 1.00 92.06 87 CYS A CA 1
ATOM 645 C C . CYS A 1 87 ? -13.205 -0.669 -1.963 1.00 92.06 87 CYS A C 1
ATOM 647 O O . CYS A 1 87 ? -14.358 -0.346 -2.261 1.00 92.06 87 CYS A O 1
ATOM 649 N N . GLU A 1 88 ? -12.544 -1.669 -2.531 1.00 88.00 88 GLU A N 1
ATOM 650 C CA . GLU A 1 88 ? -13.186 -2.654 -3.390 1.00 88.00 88 GLU A CA 1
ATOM 651 C C . GLU A 1 88 ? -14.162 -3.519 -2.579 1.00 88.00 88 GLU A C 1
ATOM 653 O O . GLU A 1 88 ? -13.939 -3.806 -1.396 1.00 88.00 88 GLU A O 1
ATOM 658 N N . ASP A 1 89 ? -15.266 -3.927 -3.206 1.00 86.69 89 ASP A N 1
ATOM 659 C CA . ASP A 1 89 ? -16.202 -4.867 -2.596 1.00 86.69 89 ASP A CA 1
ATOM 660 C C . ASP A 1 89 ? -15.676 -6.296 -2.750 1.00 86.69 89 ASP A C 1
ATOM 662 O O . ASP A 1 89 ? -15.840 -6.945 -3.780 1.00 86.69 89 ASP A O 1
ATOM 666 N N . VAL A 1 90 ? -15.039 -6.789 -1.691 1.00 83.38 90 VAL A N 1
ATOM 667 C CA . VAL A 1 90 ? -14.451 -8.135 -1.640 1.00 83.38 90 VAL A CA 1
ATOM 668 C C . VAL A 1 90 ? -15.417 -9.198 -1.096 1.00 83.38 90 VAL A C 1
ATOM 670 O O . VAL A 1 90 ? -15.024 -10.339 -0.831 1.00 83.38 90 VAL A O 1
ATOM 673 N N . GLY A 1 91 ? -16.692 -8.836 -0.907 1.00 80.50 91 GLY A N 1
ATOM 674 C CA . GLY A 1 91 ? -17.739 -9.720 -0.409 1.00 80.50 91 GLY A CA 1
ATOM 675 C C . GLY A 1 91 ? -17.461 -10.308 0.981 1.00 80.50 91 GLY A C 1
ATOM 676 O O . GLY A 1 91 ? -16.630 -9.833 1.754 1.00 80.50 91 GLY A O 1
ATOM 677 N N . THR A 1 92 ? -18.171 -11.389 1.320 1.00 74.44 92 THR A N 1
ATOM 678 C CA . THR A 1 92 ? -18.062 -12.050 2.637 1.00 74.44 92 THR A CA 1
ATOM 679 C C . THR A 1 92 ? -16.794 -12.884 2.803 1.00 74.44 92 THR A C 1
ATOM 681 O O . THR A 1 92 ? -16.467 -13.293 3.915 1.00 74.44 92 THR A O 1
ATOM 684 N N . ASN A 1 93 ? -16.082 -13.170 1.712 1.00 69.69 93 ASN A N 1
ATOM 685 C CA . ASN A 1 93 ? -14.846 -13.942 1.730 1.00 69.69 93 ASN A CA 1
ATOM 686 C C . ASN A 1 93 ? -13.646 -13.002 1.880 1.00 69.69 93 ASN A C 1
ATOM 688 O O . ASN A 1 93 ? -12.753 -12.992 1.041 1.00 69.69 93 ASN A O 1
ATOM 692 N N . THR A 1 94 ? -13.633 -12.184 2.931 1.00 83.19 94 THR A N 1
ATOM 693 C CA . THR A 1 94 ? -12.566 -11.203 3.174 1.00 83.19 94 THR A CA 1
ATOM 694 C C . THR A 1 94 ? -11.305 -11.850 3.746 1.00 83.19 94 THR A C 1
ATOM 696 O O . THR A 1 94 ? -10.193 -11.487 3.375 1.00 83.19 94 THR A O 1
ATOM 699 N N . TYR A 1 95 ? -11.466 -12.856 4.608 1.00 91.50 95 TYR A N 1
ATOM 700 C CA . TYR A 1 95 ? -10.396 -13.569 5.314 1.00 91.50 95 TYR A CA 1
ATOM 701 C C . TYR A 1 95 ? -10.648 -15.078 5.264 1.00 91.50 95 TYR A C 1
ATOM 703 O O . TYR A 1 95 ? -11.789 -15.508 5.119 1.00 91.50 95 TYR A O 1
ATOM 711 N N . SER A 1 96 ? -9.583 -15.870 5.339 1.00 90.44 96 SER A N 1
ATOM 712 C CA . SER A 1 96 ? -9.608 -17.333 5.234 1.00 90.44 96 SER A CA 1
ATOM 713 C C . SER A 1 96 ? -8.595 -17.963 6.200 1.00 90.44 96 SER A C 1
ATOM 715 O O . SER A 1 96 ? -7.934 -17.260 6.965 1.00 90.44 96 SER A O 1
ATOM 717 N N . ASP A 1 97 ? -8.435 -19.288 6.152 1.00 89.50 97 ASP A N 1
ATOM 718 C CA . ASP A 1 97 ? -7.509 -20.020 7.030 1.00 89.50 97 ASP A CA 1
ATOM 719 C C . ASP A 1 97 ? -6.047 -19.565 6.895 1.00 89.50 97 ASP A C 1
ATOM 721 O O . ASP A 1 97 ? -5.288 -19.592 7.867 1.00 89.50 97 ASP A O 1
ATOM 725 N N . TRP A 1 98 ? -5.646 -19.135 5.696 1.00 93.25 98 TRP A N 1
ATOM 726 C CA . TRP A 1 98 ? -4.298 -18.630 5.424 1.00 93.25 98 TRP A CA 1
ATOM 727 C C . TRP A 1 98 ? -4.262 -17.104 5.304 1.00 93.25 98 TRP A C 1
ATOM 729 O O . TRP A 1 98 ? -3.266 -16.489 5.689 1.00 93.25 98 TRP A O 1
ATOM 739 N N . ARG A 1 99 ? -5.342 -16.486 4.808 1.00 93.75 99 ARG A N 1
ATOM 740 C CA . ARG A 1 99 ? -5.465 -15.035 4.674 1.00 93.75 99 ARG A CA 1
ATOM 741 C C . ARG A 1 99 ? -6.003 -14.457 5.970 1.00 93.75 99 ARG A C 1
ATOM 743 O O . ARG A 1 99 ? -7.213 -14.411 6.184 1.00 93.75 99 ARG A O 1
ATOM 750 N N . LYS A 1 100 ? -5.090 -14.034 6.835 1.00 95.44 100 LYS A N 1
ATOM 751 C CA . LYS A 1 100 ? -5.392 -13.554 8.185 1.00 95.44 100 LYS A CA 1
ATOM 752 C C . LYS A 1 100 ? -5.290 -12.038 8.293 1.00 95.44 100 LYS A C 1
ATOM 754 O O . LYS A 1 100 ? -4.650 -11.378 7.474 1.00 95.44 100 LYS A O 1
ATOM 759 N N . ARG A 1 101 ? -5.914 -11.511 9.344 1.00 96.00 101 ARG A N 1
ATOM 760 C CA . ARG A 1 101 ? -5.657 -10.160 9.845 1.00 96.00 101 ARG A CA 1
ATOM 761 C C . ARG A 1 101 ? -4.273 -10.125 10.470 1.00 96.00 101 ARG A C 1
ATOM 763 O O . ARG A 1 101 ? -3.849 -11.114 11.063 1.00 96.00 101 ARG A O 1
ATOM 770 N N . LEU A 1 102 ? -3.609 -8.981 10.380 1.00 97.62 102 LEU A N 1
ATOM 771 C CA . LEU A 1 102 ? -2.426 -8.754 11.195 1.00 97.62 102 LEU A CA 1
ATOM 772 C C . LEU A 1 102 ? -2.873 -8.563 12.651 1.00 97.62 102 LEU A C 1
ATOM 774 O O . LEU A 1 102 ? -3.713 -7.705 12.917 1.00 97.62 102 LEU A O 1
ATOM 778 N N . SER A 1 103 ? -2.307 -9.328 13.582 1.00 97.81 103 SER A N 1
ATOM 779 C CA . SER A 1 103 ? -2.511 -9.111 15.019 1.00 97.81 103 SER A CA 1
ATOM 780 C C . SER A 1 103 ? -1.326 -8.330 15.593 1.00 97.81 103 SER A C 1
ATOM 782 O O . SER A 1 103 ? -0.179 -8.743 15.425 1.00 97.81 103 SER A O 1
ATOM 784 N N . VAL A 1 104 ? -1.592 -7.212 16.270 1.00 97.19 104 VAL A N 1
ATOM 785 C CA . VAL A 1 104 ? -0.563 -6.335 16.865 1.00 97.19 104 VAL A CA 1
ATOM 786 C C . VAL A 1 104 ? -0.946 -5.904 18.275 1.00 97.19 104 VAL A C 1
ATOM 788 O O . VAL A 1 104 ? -2.115 -5.967 18.662 1.00 97.19 104 VAL A O 1
ATOM 791 N N . VAL A 1 105 ? 0.029 -5.437 19.052 1.00 96.50 105 VAL A N 1
ATOM 792 C CA . VAL A 1 105 ? -0.231 -4.687 20.293 1.00 96.50 105 VAL A CA 1
ATOM 793 C C . VAL A 1 105 ? -0.126 -3.175 20.039 1.00 96.50 105 VAL A C 1
ATOM 795 O O . VAL A 1 105 ? 0.637 -2.757 19.165 1.00 96.50 105 VAL A O 1
ATOM 798 N N . PRO A 1 106 ? -0.847 -2.323 20.792 1.00 96.12 106 PRO A N 1
ATOM 799 C CA . PRO A 1 106 ? -0.668 -0.874 20.711 1.00 96.12 106 PRO A CA 1
ATOM 800 C C . PRO A 1 106 ? 0.799 -0.467 20.915 1.00 96.12 106 PRO A C 1
ATOM 802 O O . PRO A 1 106 ? 1.477 -0.969 21.811 1.00 96.12 106 PRO A O 1
ATOM 805 N N . GLY A 1 107 ? 1.283 0.459 20.092 1.00 94.81 107 GLY A N 1
ATOM 806 C CA . GLY A 1 107 ? 2.668 0.934 20.069 1.00 94.81 107 GLY A CA 1
ATOM 807 C C . GLY A 1 107 ? 3.642 0.042 19.291 1.00 94.81 107 GLY A C 1
ATOM 808 O O . GLY A 1 107 ? 4.800 0.423 19.129 1.00 94.81 107 GLY A O 1
ATOM 809 N N . GLN A 1 108 ? 3.209 -1.121 18.796 1.00 94.69 108 GLN A N 1
ATOM 810 C CA . GLN A 1 108 ? 4.036 -1.979 17.950 1.00 94.69 108 GLN A CA 1
ATOM 811 C C . GLN A 1 108 ? 4.066 -1.461 16.511 1.00 94.69 108 GLN A C 1
ATOM 813 O O . GLN A 1 108 ? 3.027 -1.144 15.929 1.00 94.69 108 GLN A O 1
ATOM 818 N N . THR A 1 109 ? 5.260 -1.426 15.921 1.00 97.19 109 THR A N 1
ATOM 819 C CA . THR A 1 109 ? 5.425 -1.163 14.490 1.00 97.19 109 THR A CA 1
ATOM 820 C C . THR A 1 109 ? 5.023 -2.388 13.676 1.00 97.19 109 THR A C 1
ATOM 822 O O . THR A 1 109 ? 5.496 -3.500 13.921 1.00 97.19 109 THR A O 1
ATOM 825 N N . ALA A 1 110 ? 4.172 -2.160 12.686 1.00 98.12 110 ALA A N 1
ATOM 826 C CA . ALA A 1 110 ? 3.849 -3.092 11.626 1.00 98.12 110 ALA A CA 1
ATOM 827 C C . ALA A 1 110 ? 4.479 -2.618 10.315 1.00 98.12 110 ALA A C 1
ATOM 829 O O . ALA A 1 110 ? 4.673 -1.423 10.092 1.00 98.12 110 ALA A O 1
ATOM 830 N N . TYR A 1 111 ? 4.769 -3.566 9.437 1.00 98.38 111 TYR A N 1
ATOM 831 C CA . TYR A 1 111 ? 5.349 -3.336 8.126 1.00 98.38 111 TYR A CA 1
ATOM 832 C C . TYR A 1 111 ? 4.459 -3.929 7.051 1.00 98.38 111 TYR A C 1
ATOM 834 O O . TYR A 1 111 ? 3.730 -4.898 7.282 1.00 98.38 111 TYR A O 1
ATOM 842 N N . PHE A 1 112 ? 4.558 -3.361 5.860 1.00 97.88 112 PHE A N 1
ATOM 843 C CA . PHE A 1 112 ? 3.891 -3.882 4.686 1.00 97.88 112 PHE A CA 1
ATOM 844 C C . PHE A 1 112 ? 4.790 -3.813 3.462 1.00 97.88 112 PHE A C 1
ATOM 846 O O . PHE A 1 112 ? 5.586 -2.887 3.312 1.00 97.88 112 PHE A O 1
ATOM 853 N N . ALA A 1 113 ? 4.647 -4.808 2.594 1.00 96.44 113 ALA A N 1
ATOM 854 C CA . ALA A 1 113 ? 5.376 -4.910 1.342 1.00 96.44 113 ALA A CA 1
ATOM 855 C C . ALA A 1 113 ? 4.452 -4.629 0.158 1.00 96.44 113 ALA A C 1
ATOM 857 O O . ALA A 1 113 ? 3.333 -5.144 0.115 1.00 96.44 113 ALA A O 1
ATOM 858 N N . TYR A 1 114 ? 4.945 -3.858 -0.808 1.00 94.12 114 TYR A N 1
ATOM 859 C CA . TYR A 1 114 ? 4.272 -3.616 -2.082 1.00 94.12 114 TYR A CA 1
ATOM 860 C C . TYR A 1 114 ? 5.263 -3.628 -3.242 1.00 94.12 114 TYR A C 1
ATOM 862 O O . TYR A 1 114 ? 6.449 -3.332 -3.072 1.00 94.12 114 TYR A O 1
ATOM 870 N N . LEU A 1 115 ? 4.784 -3.978 -4.436 1.00 91.62 115 LEU A N 1
ATOM 871 C CA . LEU A 1 115 ? 5.582 -3.915 -5.659 1.00 91.62 115 LEU A CA 1
ATOM 872 C C . LEU A 1 115 ? 5.302 -2.629 -6.443 1.00 91.62 115 LEU A C 1
ATOM 874 O O . LEU A 1 115 ? 4.141 -2.245 -6.561 1.00 91.62 115 LEU A O 1
ATOM 878 N N . PRO A 1 116 ? 6.335 -1.973 -7.006 1.00 90.31 116 PRO A N 1
ATOM 879 C CA . PRO A 1 116 ? 6.170 -0.692 -7.687 1.00 90.31 116 PRO A CA 1
ATOM 880 C C . PRO A 1 116 ? 5.636 -0.768 -9.120 1.00 90.31 116 PRO A C 1
ATOM 882 O O . PRO A 1 116 ? 5.306 0.269 -9.690 1.00 90.31 116 PRO A O 1
ATOM 885 N N . ASN A 1 117 ? 5.568 -1.956 -9.721 1.00 87.44 117 ASN A N 1
ATOM 886 C CA . ASN A 1 117 ? 5.095 -2.193 -11.091 1.00 87.44 117 ASN A CA 1
ATOM 887 C C . ASN A 1 117 ? 5.682 -1.266 -12.171 1.00 87.44 117 ASN A C 1
ATOM 889 O O . ASN A 1 117 ? 4.996 -0.801 -13.080 1.00 87.44 117 ASN A O 1
ATOM 893 N N . GLY A 1 118 ? 6.956 -0.922 -12.068 1.00 89.25 118 GLY A N 1
ATOM 894 C CA . GLY A 1 118 ? 7.624 -0.023 -12.996 1.00 89.25 118 GLY A CA 1
ATOM 895 C C . GLY A 1 118 ? 7.342 1.455 -12.748 1.00 89.25 118 GLY A C 1
ATOM 896 O O . GLY A 1 118 ? 7.982 2.284 -13.398 1.00 89.25 118 GLY A O 1
ATOM 897 N N . HIS A 1 119 ? 6.489 1.818 -11.786 1.00 91.44 119 HIS A N 1
ATOM 898 C CA . HIS A 1 119 ? 6.192 3.219 -11.491 1.00 91.44 119 HIS A CA 1
ATOM 899 C C . HIS A 1 119 ? 7.363 3.964 -10.835 1.00 91.44 119 HIS A C 1
ATOM 901 O O . HIS A 1 119 ? 7.415 5.193 -10.842 1.00 91.44 119 HIS A O 1
ATOM 907 N N . ILE A 1 120 ? 8.352 3.233 -10.315 1.00 93.88 120 ILE A N 1
ATOM 908 C CA . ILE A 1 120 ? 9.604 3.810 -9.808 1.00 93.88 120 ILE A CA 1
ATOM 909 C C . ILE A 1 120 ? 10.686 3.821 -10.887 1.00 93.88 120 ILE A C 1
ATOM 911 O O . ILE A 1 120 ? 11.362 4.829 -11.080 1.00 93.88 120 ILE A O 1
ATOM 915 N N . VAL A 1 121 ? 10.881 2.696 -11.578 1.00 93.69 121 VAL A N 1
ATOM 916 C CA . VAL A 1 121 ? 12.071 2.475 -12.413 1.00 93.69 121 VAL A CA 1
ATOM 917 C C . VAL A 1 121 ? 11.818 2.738 -13.895 1.00 93.69 121 VAL A C 1
ATOM 919 O O . VAL A 1 121 ? 12.682 3.300 -14.572 1.00 93.69 121 VAL A O 1
ATOM 922 N N . LYS A 1 122 ? 10.649 2.341 -14.404 1.00 91.44 122 LYS A N 1
ATOM 923 C CA . LYS A 1 122 ? 10.329 2.394 -15.833 1.00 91.44 122 LYS A CA 1
ATOM 924 C C . LYS A 1 122 ? 9.761 3.755 -16.213 1.00 91.44 122 LYS A C 1
ATOM 926 O O . LYS A 1 122 ? 10.414 4.482 -16.950 1.00 91.44 122 LYS A O 1
ATOM 931 N N . ASP A 1 123 ? 8.591 4.113 -15.685 1.00 90.62 123 ASP A N 1
ATOM 932 C CA . ASP A 1 123 ? 7.946 5.398 -15.997 1.00 90.62 123 ASP A CA 1
ATOM 933 C C . ASP A 1 123 ? 8.295 6.522 -15.009 1.00 90.62 123 ASP A C 1
ATOM 935 O O . ASP A 1 123 ? 8.091 7.696 -15.313 1.00 90.62 123 ASP A O 1
ATOM 939 N N . LYS A 1 124 ? 8.837 6.163 -13.836 1.00 92.06 124 LYS A N 1
ATOM 940 C CA . LYS A 1 124 ? 9.286 7.078 -12.775 1.00 92.06 124 LYS A CA 1
ATOM 941 C C . LYS A 1 124 ? 8.204 8.044 -12.269 1.00 92.06 124 LYS A C 1
ATOM 943 O O . LYS A 1 124 ? 8.536 9.066 -11.664 1.00 92.06 124 LYS A O 1
ATOM 948 N N . LYS A 1 125 ? 6.921 7.749 -12.493 1.00 91.38 125 LYS A N 1
ATOM 949 C CA . LYS A 1 125 ? 5.787 8.578 -12.058 1.00 91.38 125 LYS A CA 1
ATOM 950 C C . LYS A 1 125 ? 5.507 8.467 -10.567 1.00 91.38 125 LYS A C 1
ATOM 952 O O . LYS A 1 125 ? 4.914 9.372 -9.992 1.00 91.38 125 LYS A O 1
ATOM 957 N N . GLY A 1 126 ? 5.914 7.361 -9.950 1.00 92.25 126 GLY A N 1
ATOM 958 C CA . GLY A 1 126 ? 5.747 7.118 -8.521 1.00 92.25 126 GLY A CA 1
ATOM 959 C C . GLY A 1 126 ? 6.794 7.850 -7.686 1.00 92.25 126 GLY A C 1
ATOM 960 O O . GLY A 1 126 ? 6.589 8.073 -6.494 1.00 92.25 126 GLY A O 1
ATOM 961 N N . VAL A 1 127 ? 7.898 8.278 -8.302 1.00 93.69 127 VAL A N 1
ATOM 962 C CA . VAL A 1 127 ? 8.976 8.985 -7.607 1.00 93.69 127 VAL A CA 1
ATOM 963 C C . VAL A 1 127 ? 8.491 10.363 -7.153 1.00 93.69 127 VAL A C 1
ATOM 965 O O . VAL A 1 127 ? 8.142 11.208 -7.975 1.00 93.69 127 VAL A O 1
ATOM 968 N N . GLY A 1 128 ? 8.508 10.591 -5.838 1.00 93.06 128 GLY A N 1
ATOM 969 C CA . GLY A 1 128 ? 8.017 11.817 -5.196 1.00 93.06 128 GLY A CA 1
ATOM 970 C C . GLY A 1 128 ? 6.522 11.808 -4.867 1.00 93.06 128 GLY A C 1
ATOM 971 O O . GLY A 1 128 ? 6.036 12.756 -4.258 1.00 93.06 128 GLY A O 1
ATOM 972 N N . SER A 1 129 ? 5.792 10.759 -5.260 1.00 95.19 129 SER A N 1
ATOM 973 C CA . SER A 1 129 ? 4.414 10.545 -4.809 1.00 95.19 129 SER A CA 1
ATOM 974 C C . SER A 1 129 ? 4.402 9.888 -3.430 1.00 95.19 129 SER A C 1
ATOM 976 O O . SER A 1 129 ? 5.405 9.306 -3.008 1.00 95.19 129 SER A O 1
ATOM 978 N N . GLN A 1 130 ? 3.271 9.975 -2.730 1.00 95.62 130 GLN A N 1
ATOM 979 C CA . GLN A 1 130 ? 3.179 9.531 -1.343 1.00 95.62 130 GLN A CA 1
ATOM 980 C C . GLN A 1 130 ? 1.955 8.665 -1.073 1.00 95.62 130 GLN A C 1
ATOM 982 O O . GLN A 1 130 ? 0.898 8.839 -1.685 1.00 95.62 130 GLN A O 1
ATOM 987 N N . HIS A 1 131 ? 2.104 7.751 -0.119 1.00 96.88 131 HIS A N 1
ATOM 988 C CA . HIS A 1 131 ? 1.033 6.909 0.394 1.00 96.88 131 HIS A CA 1
ATOM 989 C C . HIS A 1 131 ? 0.887 7.059 1.911 1.00 96.88 131 HIS A C 1
ATOM 991 O O . HIS A 1 131 ? 1.801 7.508 2.602 1.00 96.88 131 HIS A O 1
ATOM 997 N N . GLY A 1 132 ? -0.249 6.634 2.453 1.00 97.31 132 GLY A N 1
ATOM 998 C CA . GLY A 1 132 ? -0.518 6.639 3.890 1.00 97.31 132 GLY A CA 1
ATOM 999 C C . GLY A 1 132 ? -1.406 5.477 4.311 1.00 97.31 132 GLY A C 1
ATOM 1000 O O . GLY A 1 132 ? -2.020 4.817 3.472 1.00 97.31 132 GLY A O 1
ATOM 1001 N N . VAL A 1 133 ? -1.461 5.231 5.619 1.00 98.50 133 VAL A N 1
ATOM 1002 C CA . VAL A 1 133 ? -2.439 4.325 6.230 1.00 98.50 133 VAL A CA 1
ATOM 1003 C C . VAL A 1 133 ? -3.474 5.169 6.958 1.00 98.50 133 VAL A C 1
ATOM 1005 O O . VAL A 1 133 ? -3.125 6.006 7.790 1.00 98.50 133 VAL A O 1
ATOM 1008 N N . TYR A 1 134 ? -4.742 4.947 6.632 1.00 98.69 134 TYR A N 1
ATOM 1009 C CA . TYR A 1 134 ? -5.873 5.711 7.131 1.00 98.69 134 TYR A CA 1
ATOM 1010 C C . TYR A 1 134 ? -6.845 4.809 7.878 1.00 98.69 134 TYR A C 1
ATOM 1012 O O . TYR A 1 134 ? -7.028 3.642 7.531 1.00 98.69 134 TYR A O 1
ATOM 1020 N N . TRP A 1 135 ? -7.498 5.356 8.894 1.00 98.38 135 TRP A N 1
ATOM 1021 C CA . TRP A 1 135 ? -8.495 4.653 9.695 1.00 98.38 135 TRP A CA 1
ATOM 1022 C C . TRP A 1 135 ? -9.419 5.639 10.415 1.00 98.38 135 TRP A C 1
ATOM 1024 O O . TRP A 1 135 ? -9.193 6.845 10.413 1.00 98.38 135 TRP A O 1
ATOM 1034 N N . THR A 1 136 ? -10.457 5.120 11.064 1.00 98.19 136 THR A N 1
ATOM 1035 C CA . THR A 1 136 ? -11.370 5.909 11.911 1.00 98.19 136 THR A CA 1
ATOM 1036 C C . THR A 1 136 ? -10.917 5.992 13.372 1.00 98.19 136 THR A C 1
ATOM 1038 O O . THR A 1 136 ? -11.511 6.724 14.162 1.00 98.19 136 THR A O 1
ATOM 1041 N N . GLY A 1 137 ? -9.943 5.168 13.778 1.00 96.50 137 GLY A N 1
ATOM 1042 C CA . GLY A 1 137 ? -9.568 4.980 15.183 1.00 96.50 137 GLY A CA 1
ATOM 1043 C C . GLY A 1 137 ? -10.645 4.315 16.053 1.00 96.50 137 GLY A C 1
ATOM 1044 O O . GLY A 1 137 ? -10.502 4.279 17.275 1.00 96.50 137 GLY A O 1
ATOM 1045 N N . GLN A 1 138 ? -11.719 3.772 15.464 1.00 96.94 138 GLN A N 1
ATOM 1046 C CA . GLN A 1 138 ? -12.833 3.155 16.194 1.00 96.94 138 GLN A CA 1
ATOM 1047 C C . GLN A 1 138 ? -13.120 1.729 15.714 1.00 96.94 138 GLN A C 1
ATOM 1049 O O . GLN A 1 138 ? -13.297 1.480 14.520 1.00 96.94 138 GLN A O 1
ATOM 1054 N N . VAL A 1 139 ? -13.239 0.803 16.670 1.00 96.38 139 VAL A N 1
ATOM 1055 C CA . VAL A 1 139 ? -13.538 -0.615 16.417 1.00 96.38 139 VAL A CA 1
ATOM 1056 C C . VAL A 1 139 ? -14.826 -0.764 15.607 1.00 96.38 139 VAL A C 1
ATOM 1058 O O . VAL A 1 139 ? -15.845 -0.152 15.927 1.00 96.38 139 VAL A O 1
ATOM 1061 N N . GLY A 1 140 ? -14.787 -1.608 14.575 1.00 90.62 140 GLY A N 1
ATOM 1062 C CA . GLY A 1 140 ? -15.964 -1.947 13.765 1.00 90.62 140 GLY A CA 1
ATOM 1063 C C . GLY A 1 140 ? -16.483 -0.824 12.861 1.00 90.62 140 GLY A C 1
ATOM 1064 O O . GLY A 1 140 ? -17.589 -0.930 12.333 1.00 90.62 140 GLY A O 1
ATOM 1065 N N . THR A 1 141 ? -15.707 0.243 12.669 1.00 96.44 141 THR A N 1
ATOM 1066 C CA . THR A 1 141 ? -16.021 1.319 11.720 1.00 96.44 141 THR A CA 1
ATOM 1067 C C . THR A 1 141 ? -14.939 1.414 10.647 1.00 96.44 141 THR A C 1
ATOM 1069 O O . THR A 1 141 ? -13.819 0.944 10.834 1.00 96.44 141 THR A O 1
ATOM 1072 N N . SER A 1 142 ? -15.275 2.012 9.505 1.00 95.75 142 SER A N 1
ATOM 1073 C CA . SER A 1 142 ? -14.385 2.088 8.344 1.00 95.75 142 SER A CA 1
ATOM 1074 C C . SER A 1 142 ? -14.618 3.379 7.568 1.00 95.75 142 SER A C 1
ATOM 1076 O O . SER A 1 142 ? -15.770 3.801 7.433 1.00 95.75 142 SER A O 1
ATOM 1078 N N . LEU A 1 143 ? -13.562 3.915 6.966 1.00 97.75 143 LEU A N 1
ATOM 1079 C CA . LEU A 1 143 ? -13.649 4.981 5.967 1.00 97.75 143 LEU A CA 1
ATOM 1080 C C . LEU A 1 143 ? -14.335 4.441 4.704 1.00 97.75 143 LEU A C 1
ATOM 1082 O O . LEU A 1 143 ? -14.175 3.263 4.375 1.00 97.75 143 LEU A O 1
ATOM 1086 N N . LYS A 1 144 ? -15.154 5.257 4.037 1.00 96.31 144 LYS A N 1
ATOM 1087 C CA . LYS A 1 144 ? -16.016 4.790 2.935 1.00 96.31 144 LYS A CA 1
ATOM 1088 C C . LYS A 1 144 ? -15.712 5.476 1.615 1.00 96.31 144 LYS A C 1
ATOM 1090 O O . LYS A 1 144 ? -15.861 4.843 0.574 1.00 96.31 144 LYS A O 1
ATOM 1095 N N . SER A 1 145 ? -15.288 6.732 1.653 1.00 98.00 145 SER A N 1
ATOM 1096 C CA . SER A 1 145 ? -15.073 7.561 0.473 1.00 98.00 145 SER A CA 1
ATOM 1097 C C . SER A 1 145 ? -13.612 7.972 0.347 1.00 98.00 145 SER A C 1
ATOM 1099 O O . SER A 1 145 ? -12.906 8.132 1.341 1.00 98.00 145 SER A O 1
ATOM 1101 N N . THR A 1 146 ? -13.159 8.226 -0.875 1.00 98.06 146 THR A N 1
ATOM 1102 C CA . THR A 1 146 ? -11.878 8.895 -1.129 1.00 98.06 146 THR A CA 1
ATOM 1103 C C . THR A 1 146 ? -11.800 10.285 -0.482 1.00 98.06 146 THR A C 1
ATOM 1105 O O . THR A 1 146 ? -10.710 10.728 -0.131 1.00 98.06 146 THR A O 1
ATOM 1108 N N . LEU A 1 147 ? -12.937 10.946 -0.217 1.00 98.31 147 LEU A N 1
ATOM 1109 C CA . LEU A 1 147 ? -12.990 12.207 0.543 1.00 98.31 147 LEU A CA 1
ATOM 1110 C C . LEU A 1 147 ? -12.655 12.043 2.033 1.00 98.31 147 LEU A C 1
ATOM 1112 O O . LEU A 1 147 ? -12.505 13.045 2.736 1.00 98.31 147 LEU A O 1
ATOM 1116 N N . ASP A 1 148 ? -12.549 10.808 2.523 1.00 98.38 148 ASP A N 1
ATOM 1117 C CA . ASP A 1 148 ? -12.119 10.5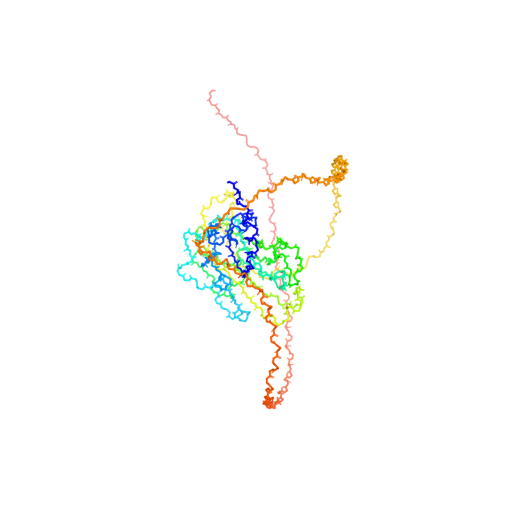07 3.885 1.00 98.38 148 ASP A CA 1
ATOM 1118 C C . ASP A 1 148 ? -10.586 10.399 3.998 1.00 98.38 148 ASP A C 1
ATOM 1120 O O . ASP A 1 148 ? -10.065 10.313 5.110 1.00 98.38 148 ASP A O 1
ATOM 1124 N N . MET A 1 149 ? -9.838 10.408 2.885 1.00 98.00 149 MET A N 1
ATOM 1125 C CA . MET A 1 149 ? -8.369 10.292 2.869 1.00 98.00 149 MET A CA 1
ATOM 1126 C C . MET A 1 149 ? -7.699 11.622 3.232 1.00 98.00 149 MET A C 1
ATOM 1128 O O . MET A 1 149 ? -6.998 12.245 2.435 1.00 98.00 149 MET A O 1
ATOM 1132 N N . LYS A 1 150 ? -7.961 12.083 4.452 1.00 97.19 150 LYS A N 1
ATOM 1133 C CA . LYS A 1 150 ? -7.543 13.384 4.969 1.00 97.19 150 LYS A CA 1
ATOM 1134 C C . LYS A 1 150 ? -6.543 13.251 6.120 1.00 97.19 150 LYS A C 1
ATOM 1136 O O . LYS A 1 150 ? -6.489 12.188 6.745 1.00 97.19 150 LYS A O 1
ATOM 1141 N N . PRO A 1 151 ? -5.781 14.314 6.445 1.00 97.56 151 PRO A N 1
ATOM 1142 C CA . PRO A 1 151 ? -4.797 14.276 7.523 1.00 97.56 151 PRO A CA 1
ATOM 1143 C C . PRO A 1 151 ? -5.354 13.827 8.878 1.00 97.56 151 PRO A C 1
ATOM 1145 O O . PRO A 1 151 ? -4.650 13.145 9.613 1.00 97.56 151 PRO A O 1
ATOM 1148 N N . GLU A 1 152 ? -6.613 14.148 9.202 1.00 97.38 152 GLU A N 1
ATOM 1149 C CA . GLU A 1 152 ? -7.222 13.733 10.482 1.00 97.38 152 GLU A CA 1
ATOM 1150 C C . GLU A 1 152 ? -7.387 12.213 10.619 1.00 97.38 152 GLU A C 1
ATOM 1152 O O . GLU A 1 152 ? -7.439 11.700 11.734 1.00 97.38 152 GLU A O 1
ATOM 1157 N N . ASN A 1 153 ? -7.485 11.507 9.490 1.00 98.44 153 ASN A N 1
ATOM 1158 C CA . ASN A 1 153 ? -7.698 10.064 9.443 1.00 98.44 153 ASN A CA 1
ATOM 1159 C C . ASN A 1 153 ? -6.391 9.286 9.236 1.00 98.44 153 ASN A C 1
ATOM 1161 O O . ASN A 1 153 ? -6.430 8.056 9.194 1.00 98.44 153 ASN A O 1
ATOM 1165 N N . LEU A 1 154 ? -5.241 9.961 9.102 1.00 98.06 154 LEU A N 1
ATOM 1166 C CA . LEU A 1 154 ? -3.936 9.300 9.026 1.00 98.06 154 LEU A CA 1
ATOM 1167 C C . LEU A 1 154 ? -3.607 8.634 10.362 1.00 98.06 154 LEU A C 1
ATOM 1169 O O . LEU A 1 154 ? -3.572 9.291 11.400 1.00 98.06 154 LEU A O 1
ATOM 1173 N N . LEU A 1 155 ? -3.300 7.339 10.314 1.00 97.06 155 LEU A N 1
ATOM 1174 C CA . LEU A 1 155 ? -2.982 6.520 11.483 1.00 97.06 155 LEU A CA 1
ATOM 1175 C C . LEU A 1 155 ? -1.823 7.103 12.304 1.00 97.06 155 LEU A C 1
ATOM 1177 O O . LEU A 1 155 ? -1.963 7.302 13.508 1.00 97.06 155 LEU A O 1
ATOM 1181 N N . ASP A 1 156 ? -0.727 7.449 11.628 1.00 92.12 156 ASP A N 1
ATOM 1182 C CA . ASP A 1 156 ? 0.483 8.014 12.240 1.00 92.12 156 ASP A CA 1
ATOM 1183 C C . ASP A 1 156 ? 0.637 9.524 11.991 1.00 92.12 156 ASP A C 1
ATOM 1185 O O . ASP A 1 156 ? 1.717 10.091 12.172 1.00 92.12 156 ASP A O 1
ATOM 1189 N N . GLY A 1 157 ? -0.421 10.188 11.515 1.00 95.19 157 GLY A N 1
ATOM 1190 C CA . GLY A 1 157 ? -0.419 11.624 11.218 1.00 95.19 157 GLY A CA 1
ATOM 1191 C C . GLY A 1 157 ? 0.491 12.064 10.062 1.00 95.19 157 GLY A C 1
ATOM 1192 O O . GLY A 1 157 ? 0.668 13.264 9.864 1.00 95.19 157 GLY A O 1
ATOM 1193 N N . HIS A 1 158 ? 1.076 11.134 9.302 1.00 95.44 158 HIS A N 1
ATOM 1194 C CA . HIS A 1 158 ? 1.949 11.441 8.170 1.00 95.44 158 HIS A CA 1
ATOM 1195 C C . HIS A 1 158 ? 1.810 10.427 7.029 1.00 95.44 158 HIS A C 1
ATOM 1197 O O . HIS A 1 158 ? 1.332 9.307 7.211 1.00 95.44 158 HIS A O 1
ATOM 1203 N N . THR A 1 159 ? 2.241 10.849 5.845 1.00 96.94 159 THR A N 1
ATOM 1204 C CA . THR A 1 159 ? 2.426 10.023 4.650 1.00 96.94 159 THR A CA 1
ATOM 1205 C C . THR A 1 159 ? 3.902 9.665 4.470 1.00 96.94 159 THR A C 1
ATOM 1207 O O . THR A 1 159 ? 4.788 10.274 5.071 1.00 96.94 159 THR A O 1
ATOM 1210 N N . MET A 1 160 ? 4.172 8.671 3.628 1.00 95.88 160 MET A N 1
ATOM 1211 C CA . MET A 1 160 ? 5.511 8.198 3.283 1.00 95.88 160 MET A CA 1
ATOM 1212 C C . MET A 1 160 ? 5.714 8.242 1.771 1.00 95.88 160 MET A C 1
ATOM 1214 O O . MET A 1 160 ? 4.750 8.117 1.012 1.00 95.88 160 MET A O 1
ATOM 1218 N N . ASP A 1 161 ? 6.963 8.382 1.335 1.00 96.31 161 ASP A N 1
ATOM 1219 C CA . ASP A 1 161 ? 7.305 8.304 -0.083 1.00 96.31 161 ASP A CA 1
ATOM 1220 C C . ASP A 1 161 ? 7.029 6.902 -0.633 1.00 96.31 161 ASP A C 1
ATOM 1222 O O . ASP A 1 161 ? 7.352 5.892 -0.009 1.00 96.31 161 ASP A O 1
ATOM 1226 N N . TYR A 1 162 ? 6.448 6.854 -1.832 1.00 95.88 162 TYR A N 1
ATOM 1227 C CA . TYR A 1 162 ? 6.197 5.605 -2.548 1.00 95.88 162 TYR A CA 1
ATOM 1228 C C . TYR A 1 162 ? 7.482 4.935 -3.058 1.00 95.88 162 TYR A C 1
ATOM 1230 O O . TYR A 1 162 ? 7.550 3.721 -3.220 1.00 95.88 162 TYR A O 1
ATOM 1238 N N . ASP A 1 163 ? 8.517 5.727 -3.333 1.00 95.38 163 ASP A N 1
ATOM 1239 C CA . ASP A 1 163 ? 9.851 5.218 -3.637 1.00 95.38 163 ASP A CA 1
ATOM 1240 C C . ASP A 1 163 ? 10.695 5.220 -2.362 1.00 95.38 163 ASP A C 1
ATOM 1242 O O . ASP A 1 163 ? 11.216 6.259 -1.962 1.00 95.38 163 ASP A O 1
ATOM 1246 N N . ASP A 1 164 ? 10.862 4.050 -1.742 1.00 93.62 164 ASP A N 1
ATOM 1247 C CA . ASP A 1 164 ? 11.678 3.888 -0.530 1.00 93.62 164 ASP A CA 1
ATOM 1248 C C . ASP A 1 164 ? 13.199 3.950 -0.794 1.00 93.62 164 ASP A C 1
ATOM 1250 O O . ASP A 1 164 ? 14.017 3.811 0.123 1.00 93.62 164 ASP A O 1
ATOM 1254 N N . GLY A 1 165 ? 13.600 4.133 -2.058 1.00 93.06 165 GLY A N 1
ATOM 1255 C CA . GLY A 1 165 ? 14.991 4.208 -2.492 1.00 93.06 165 GLY A CA 1
ATOM 1256 C C . GLY A 1 165 ? 15.703 2.855 -2.599 1.00 93.06 165 GLY A C 1
ATOM 1257 O O . GLY A 1 165 ? 16.852 2.814 -3.041 1.00 93.06 165 GLY A O 1
ATOM 1258 N N . ARG A 1 166 ? 15.063 1.746 -2.213 1.00 91.06 166 ARG A N 1
ATOM 1259 C CA . ARG A 1 166 ? 15.663 0.402 -2.154 1.00 91.06 166 ARG A CA 1
ATOM 1260 C C . ARG A 1 166 ? 15.022 -0.551 -3.151 1.00 91.06 166 ARG A C 1
ATOM 1262 O O . ARG A 1 166 ? 15.737 -1.283 -3.835 1.00 91.06 166 ARG A O 1
ATOM 1269 N N . CYS A 1 167 ? 13.702 -0.519 -3.257 1.00 93.06 167 CYS A N 1
ATOM 1270 C CA . CYS A 1 167 ? 12.943 -1.360 -4.169 1.00 93.06 167 CYS A CA 1
ATOM 1271 C C . CYS A 1 167 ? 13.055 -0.922 -5.637 1.00 93.06 167 CYS A C 1
ATOM 1273 O O . CYS A 1 167 ? 13.574 0.153 -5.962 1.00 93.06 167 CYS A O 1
ATOM 1275 N N . GLY A 1 168 ? 12.553 -1.777 -6.530 1.00 89.56 168 GLY A N 1
ATOM 1276 C CA . GLY A 1 168 ? 12.416 -1.493 -7.958 1.00 89.56 168 GLY A CA 1
ATOM 1277 C C . GLY A 1 168 ? 12.969 -2.593 -8.857 1.00 89.56 168 GLY A C 1
ATOM 1278 O O . GLY A 1 168 ? 13.836 -3.373 -8.463 1.00 89.56 168 GLY A O 1
ATOM 1279 N N . GLU A 1 169 ? 12.458 -2.625 -10.084 1.00 92.38 169 GLU A N 1
ATOM 1280 C CA . GLU A 1 169 ? 12.783 -3.614 -11.109 1.00 92.38 169 GLU A CA 1
ATOM 1281 C C . GLU A 1 169 ? 14.259 -3.582 -11.498 1.00 92.38 169 GLU A C 1
ATOM 1283 O O . GLU A 1 169 ? 14.916 -2.546 -11.409 1.00 92.38 169 GLU A O 1
ATOM 1288 N N . THR A 1 170 ? 14.776 -4.706 -11.995 1.00 94.50 170 THR A N 1
ATOM 1289 C CA . THR A 1 170 ? 16.189 -4.844 -12.394 1.00 94.50 170 THR A CA 1
ATOM 1290 C C . THR A 1 170 ? 16.572 -3.907 -13.545 1.00 94.50 170 THR A C 1
ATOM 1292 O O . THR A 1 170 ? 17.705 -3.422 -13.605 1.00 94.50 170 THR A O 1
ATOM 1295 N N . PHE A 1 171 ? 15.630 -3.638 -14.452 1.00 94.50 171 PHE A N 1
ATOM 1296 C CA . PHE A 1 171 ? 15.859 -2.869 -15.672 1.00 94.50 171 PHE A CA 1
ATOM 1297 C C . PHE A 1 171 ? 14.891 -1.691 -15.805 1.00 94.50 171 PHE A C 1
ATOM 1299 O O . PHE A 1 171 ? 13.719 -1.788 -15.435 1.00 94.50 171 PHE A O 1
ATOM 1306 N N . ASP A 1 172 ? 15.394 -0.588 -16.359 1.00 92.31 172 ASP A N 1
ATOM 1307 C CA . ASP A 1 172 ? 14.593 0.560 -16.775 1.00 92.31 172 ASP A CA 1
ATOM 1308 C C . ASP A 1 172 ? 13.769 0.269 -18.037 1.00 92.31 172 ASP A C 1
ATOM 1310 O O . ASP A 1 172 ? 13.826 -0.816 -18.623 1.00 92.31 172 ASP A O 1
ATOM 1314 N N . TYR A 1 173 ? 12.977 1.256 -18.459 1.00 89.31 173 TYR A N 1
ATOM 1315 C CA . TYR A 1 173 ? 12.141 1.152 -19.656 1.00 89.31 173 TYR A CA 1
ATOM 1316 C C . TYR A 1 173 ? 12.937 0.817 -20.933 1.00 89.31 173 TYR A C 1
ATOM 1318 O O . TYR A 1 173 ? 12.420 0.154 -21.827 1.00 89.31 173 TYR A O 1
ATOM 1326 N N . ASN A 1 174 ? 14.205 1.226 -21.007 1.00 91.94 174 ASN A N 1
ATOM 1327 C CA . ASN A 1 174 ? 15.085 1.007 -22.154 1.00 91.94 174 ASN A CA 1
ATOM 1328 C C . ASN A 1 174 ? 15.905 -0.291 -22.037 1.00 91.94 174 ASN A C 1
ATOM 1330 O O . ASN A 1 174 ? 16.761 -0.552 -22.882 1.00 91.94 174 ASN A O 1
ATOM 1334 N N . GLY A 1 175 ? 15.681 -1.093 -20.992 1.00 93.19 175 GLY A N 1
ATOM 1335 C CA . GLY A 1 175 ? 16.430 -2.319 -20.728 1.00 93.19 175 GLY A CA 1
ATOM 1336 C C . GLY A 1 175 ? 17.803 -2.099 -20.084 1.00 93.19 175 GLY A C 1
ATOM 1337 O O . GLY A 1 175 ? 18.579 -3.049 -19.979 1.00 93.19 175 GLY A O 1
ATOM 1338 N N . ASN A 1 176 ? 18.131 -0.882 -19.637 1.00 95.38 176 ASN A N 1
ATOM 1339 C CA . ASN A 1 176 ? 19.378 -0.631 -18.913 1.00 95.38 176 ASN A CA 1
ATOM 1340 C C . ASN A 1 176 ? 19.238 -1.053 -17.444 1.00 95.38 176 ASN A C 1
ATOM 1342 O O . ASN A 1 176 ? 18.150 -0.921 -16.883 1.00 95.38 176 ASN A O 1
ATOM 1346 N N . PRO A 1 177 ? 20.317 -1.502 -16.775 1.00 95.75 177 PRO A N 1
ATOM 1347 C CA . PRO A 1 177 ? 20.289 -1.757 -15.338 1.00 95.75 177 PRO A CA 1
ATOM 1348 C C . PRO A 1 177 ? 19.801 -0.534 -14.554 1.00 95.75 177 PRO A C 1
ATOM 1350 O O . PRO A 1 177 ? 20.327 0.569 -14.706 1.00 95.75 177 PRO A O 1
ATOM 1353 N N . SER A 1 178 ? 18.811 -0.737 -13.688 1.00 93.25 178 SER A N 1
ATOM 1354 C CA . SER A 1 178 ? 18.182 0.337 -12.911 1.00 93.25 178 SER A CA 1
ATOM 1355 C C . SER A 1 178 ? 18.995 0.778 -11.692 1.00 93.25 178 SER A C 1
ATOM 1357 O O . SER A 1 178 ? 18.749 1.849 -11.137 1.00 93.25 178 SER A O 1
ATOM 1359 N N . ASN A 1 179 ? 19.947 -0.059 -11.261 1.00 92.31 179 ASN A N 1
ATOM 1360 C CA . ASN A 1 179 ? 20.655 0.028 -9.978 1.00 92.31 179 ASN A CA 1
ATOM 1361 C C . ASN A 1 179 ? 19.739 -0.077 -8.741 1.00 92.31 179 ASN A C 1
ATOM 1363 O O . ASN A 1 179 ? 20.120 0.360 -7.656 1.00 92.31 179 ASN A O 1
ATOM 1367 N N . ARG A 1 180 ? 18.541 -0.656 -8.890 1.00 94.81 180 ARG A N 1
ATOM 1368 C CA . ARG A 1 180 ? 17.660 -1.032 -7.774 1.00 94.81 180 ARG A CA 1
ATOM 1369 C C . ARG A 1 180 ? 17.929 -2.461 -7.305 1.00 94.81 180 ARG A C 1
ATOM 1371 O O . ARG A 1 180 ? 18.715 -3.188 -7.912 1.00 94.81 180 ARG A O 1
ATOM 1378 N N . ALA A 1 181 ? 17.279 -2.860 -6.211 1.00 94.19 181 ALA A N 1
ATOM 1379 C CA . ALA A 1 181 ? 17.457 -4.183 -5.617 1.00 94.19 181 ALA A CA 1
ATOM 1380 C C . ALA A 1 181 ? 16.986 -5.349 -6.511 1.00 94.19 181 ALA A C 1
ATOM 1382 O O . ALA A 1 181 ? 17.402 -6.486 -6.281 1.00 94.19 181 ALA A O 1
ATOM 1383 N N . GLY A 1 182 ? 16.190 -5.069 -7.546 1.00 92.69 182 GLY A N 1
ATOM 1384 C CA . GLY A 1 182 ? 15.837 -6.015 -8.595 1.00 92.69 182 GLY A CA 1
ATOM 1385 C C . GLY A 1 182 ? 14.447 -6.619 -8.437 1.00 92.69 182 GLY A C 1
ATOM 1386 O O . GLY A 1 182 ? 13.726 -6.387 -7.465 1.00 92.69 182 GLY A O 1
ATOM 1387 N N . ASP A 1 183 ? 14.072 -7.420 -9.430 1.00 89.69 183 ASP A N 1
ATOM 1388 C CA . ASP A 1 183 ? 12.737 -8.010 -9.502 1.00 89.69 183 ASP A CA 1
ATOM 1389 C C . ASP A 1 183 ? 12.456 -8.906 -8.286 1.00 89.69 183 ASP A C 1
ATOM 1391 O O . ASP A 1 183 ? 13.267 -9.748 -7.891 1.00 89.69 183 ASP A O 1
ATOM 1395 N N . GLY A 1 184 ? 11.283 -8.712 -7.683 1.00 87.44 184 GLY A N 1
ATOM 1396 C CA . GLY A 1 184 ? 10.884 -9.404 -6.459 1.00 87.44 184 GLY A CA 1
ATOM 1397 C C . GLY A 1 184 ? 11.469 -8.830 -5.175 1.00 87.44 184 GLY A C 1
ATOM 1398 O O . GLY A 1 184 ? 11.321 -9.460 -4.132 1.00 87.44 184 GLY A O 1
ATOM 1399 N N . LYS A 1 185 ? 12.105 -7.653 -5.214 1.00 94.00 185 LYS A N 1
ATOM 1400 C CA . LYS A 1 185 ? 12.398 -6.867 -4.013 1.00 94.00 185 LYS A CA 1
ATOM 1401 C C . LYS A 1 185 ? 11.338 -5.779 -3.821 1.00 94.00 185 LYS A C 1
ATOM 1403 O O . LYS A 1 185 ? 11.315 -4.818 -4.594 1.00 94.00 185 LYS A O 1
ATOM 1408 N N . PRO A 1 186 ? 10.445 -5.938 -2.828 1.00 95.19 186 PRO A N 1
ATOM 1409 C CA . PRO A 1 186 ? 9.349 -5.011 -2.609 1.00 95.19 186 PRO A CA 1
ATOM 1410 C C . PRO A 1 186 ? 9.825 -3.737 -1.932 1.00 95.19 186 PRO A C 1
ATOM 1412 O O . PRO A 1 186 ? 10.843 -3.727 -1.241 1.00 95.19 186 PRO A O 1
ATOM 1415 N N . CYS A 1 187 ? 9.043 -2.683 -2.106 1.00 96.31 187 CYS A N 1
ATOM 1416 C CA . CYS A 1 187 ? 9.133 -1.502 -1.270 1.00 96.31 187 CYS A CA 1
ATOM 1417 C C . CYS A 1 187 ? 8.519 -1.819 0.092 1.00 96.31 187 CYS A C 1
ATOM 1419 O O . CYS A 1 187 ? 7.558 -2.593 0.173 1.00 96.31 187 CYS A O 1
ATOM 1421 N N . ILE A 1 188 ? 9.071 -1.234 1.154 1.00 97.12 188 ILE A N 1
ATOM 1422 C CA . ILE A 1 188 ? 8.591 -1.457 2.519 1.00 97.12 188 ILE A CA 1
ATOM 1423 C C . ILE A 1 188 ? 8.040 -0.162 3.099 1.00 97.12 188 ILE A C 1
ATOM 1425 O O . ILE A 1 188 ? 8.769 0.808 3.295 1.00 97.12 188 ILE A O 1
ATOM 1429 N N . GLY A 1 189 ? 6.755 -0.181 3.439 1.00 96.81 189 GLY A N 1
ATOM 1430 C CA . GLY A 1 189 ? 6.147 0.825 4.298 1.00 96.81 189 GLY A CA 1
ATOM 1431 C C . GLY A 1 189 ? 5.975 0.315 5.725 1.00 96.81 189 GLY A C 1
ATOM 1432 O O . GLY A 1 189 ? 6.145 -0.873 6.018 1.00 96.81 189 GLY A O 1
ATOM 1433 N N . SER A 1 190 ? 5.631 1.224 6.631 1.00 97.50 190 SER A N 1
ATOM 1434 C CA . SER A 1 190 ? 5.361 0.894 8.028 1.00 97.50 190 SER A CA 1
ATOM 1435 C C . SER A 1 190 ? 4.249 1.749 8.597 1.00 97.50 190 SER A C 1
ATOM 1437 O O . SER A 1 190 ? 3.986 2.837 8.093 1.00 97.50 190 SER A O 1
ATOM 1439 N N . PHE A 1 191 ? 3.649 1.271 9.677 1.00 98.00 191 PHE A N 1
ATOM 1440 C CA . PHE A 1 191 ? 2.771 2.069 10.516 1.00 98.00 191 PHE A CA 1
ATOM 1441 C C . PHE A 1 191 ? 2.854 1.628 11.977 1.00 98.00 191 PHE A C 1
ATOM 1443 O O . PHE A 1 191 ? 3.334 0.530 12.277 1.00 98.00 191 PHE A O 1
ATOM 1450 N N . VAL A 1 192 ? 2.374 2.461 12.896 1.00 97.50 192 VAL A N 1
ATOM 1451 C CA . VAL A 1 192 ? 2.272 2.140 14.321 1.00 97.50 192 VAL A CA 1
ATOM 1452 C C . VAL A 1 192 ? 0.824 2.302 14.766 1.00 97.50 192 VAL A C 1
ATOM 1454 O O . VAL A 1 192 ? 0.195 3.328 14.558 1.00 97.50 192 VAL A O 1
ATOM 1457 N N . VAL A 1 193 ? 0.259 1.291 15.427 1.00 95.88 193 VAL A N 1
ATOM 1458 C CA . VAL A 1 193 ? -1.038 1.493 16.090 1.00 95.88 193 VAL A CA 1
ATOM 1459 C C . VAL A 1 193 ? -0.804 2.359 17.332 1.00 95.88 193 VAL A C 1
ATOM 1461 O O . VAL A 1 193 ? -0.014 1.943 18.182 1.00 95.88 193 VAL A O 1
ATOM 1464 N N . PRO A 1 194 ? -1.462 3.523 17.499 1.00 95.50 194 PRO A N 1
ATOM 1465 C CA . PRO A 1 194 ? -1.201 4.417 18.622 1.00 95.50 194 PRO A CA 1
ATOM 1466 C C . PRO A 1 194 ? -1.315 3.735 19.986 1.00 95.50 194 PRO A C 1
ATOM 1468 O O . PRO A 1 194 ? -2.178 2.879 20.214 1.00 95.50 194 PRO A O 1
ATOM 1471 N N . ALA A 1 195 ? -0.457 4.135 20.925 1.00 93.75 195 ALA A N 1
ATOM 1472 C CA . ALA A 1 195 ? -0.530 3.660 22.301 1.00 93.75 195 ALA A CA 1
ATOM 1473 C C . ALA A 1 195 ? -1.905 3.974 22.922 1.00 93.75 195 ALA A C 1
ATOM 1475 O O . ALA A 1 195 ? -2.495 5.020 22.661 1.00 93.75 195 ALA A O 1
ATOM 1476 N N . GLY A 1 196 ? -2.419 3.061 23.748 1.00 92.81 196 GLY A N 1
ATOM 1477 C CA . GLY A 1 196 ? -3.741 3.202 24.368 1.00 92.81 196 GLY A CA 1
ATOM 1478 C C . GLY A 1 196 ? -4.924 2.853 23.456 1.00 92.81 196 GLY A C 1
ATOM 1479 O O . GLY A 1 196 ? -6.062 2.903 23.919 1.00 92.81 196 GLY A O 1
ATOM 1480 N N . THR A 1 197 ? -4.680 2.457 22.200 1.00 95.88 197 THR A N 1
ATOM 1481 C CA . THR A 1 197 ? -5.725 1.894 21.332 1.00 95.88 197 THR A CA 1
ATOM 1482 C C . THR A 1 197 ? -6.352 0.674 22.006 1.00 95.88 197 THR A C 1
ATOM 1484 O O . THR A 1 197 ? -5.647 -0.232 22.457 1.00 95.88 197 THR A O 1
ATOM 1487 N N . ALA A 1 198 ? -7.679 0.668 22.116 1.00 96.25 198 ALA A N 1
ATOM 1488 C CA . ALA A 1 198 ? -8.407 -0.416 22.759 1.00 96.25 198 ALA A CA 1
ATOM 1489 C C . ALA A 1 198 ? -8.293 -1.723 21.949 1.00 96.25 198 ALA A C 1
ATOM 1491 O O . ALA A 1 198 ? -8.165 -1.678 20.726 1.00 96.25 198 ALA A O 1
ATOM 1492 N N . PRO A 1 199 ? -8.376 -2.899 22.593 1.00 97.69 199 PRO A N 1
ATOM 1493 C CA . PRO A 1 199 ? -8.441 -4.157 21.863 1.00 97.69 199 PRO A CA 1
ATOM 1494 C C . PRO A 1 199 ? -9.676 -4.233 20.956 1.00 97.69 199 PRO A C 1
ATOM 1496 O O . PRO A 1 199 ? -10.774 -3.838 21.355 1.00 97.69 199 PRO A O 1
ATOM 1499 N N . GLY A 1 200 ? -9.509 -4.778 19.754 1.00 97.81 200 GLY A N 1
ATOM 1500 C CA . GLY A 1 200 ? -10.590 -4.929 18.783 1.00 97.81 200 GLY A CA 1
ATOM 1501 C C . GLY A 1 200 ? -10.102 -5.030 17.342 1.00 97.81 200 GLY A C 1
ATOM 1502 O O . GLY A 1 200 ? -8.906 -5.001 17.067 1.00 97.81 200 GLY A O 1
ATOM 1503 N N . ILE A 1 201 ? -11.052 -5.148 16.415 1.00 97.62 201 ILE A N 1
ATOM 1504 C CA . ILE A 1 201 ? -10.778 -5.190 14.975 1.00 97.62 201 ILE A CA 1
ATOM 1505 C C . ILE A 1 201 ? -10.992 -3.795 14.388 1.00 97.62 201 ILE A C 1
ATOM 1507 O O . ILE A 1 201 ? -12.073 -3.211 14.518 1.00 97.62 201 ILE A O 1
ATOM 1511 N N . TYR A 1 202 ? -9.958 -3.286 13.730 1.00 97.94 202 TYR A N 1
ATOM 1512 C CA . TYR A 1 202 ? -9.933 -1.973 13.100 1.00 97.94 202 TYR A CA 1
ATOM 1513 C C . TYR A 1 202 ? -9.821 -2.126 11.591 1.00 97.94 202 TYR A C 1
ATOM 1515 O O . TYR A 1 202 ? -8.901 -2.787 11.108 1.00 97.94 202 TYR A O 1
ATOM 1523 N N . SER A 1 203 ? -10.729 -1.491 10.853 1.00 97.44 203 SER A N 1
ATOM 1524 C CA . SER A 1 203 ? -10.614 -1.374 9.402 1.00 97.44 203 SER A CA 1
ATOM 1525 C C . SER A 1 203 ? -9.668 -0.226 9.054 1.00 97.44 203 SER A C 1
ATOM 1527 O O . SER A 1 203 ? -9.803 0.888 9.566 1.00 97.44 203 SER A O 1
ATOM 1529 N N . MET A 1 204 ? -8.720 -0.506 8.170 1.00 97.94 204 MET A N 1
ATOM 1530 C CA . MET A 1 204 ? -7.689 0.416 7.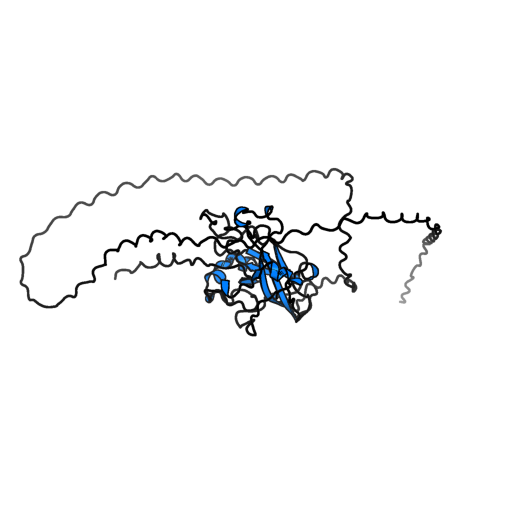714 1.00 97.94 204 MET A CA 1
ATOM 1531 C C . MET A 1 204 ? -7.647 0.451 6.187 1.00 97.94 204 MET A C 1
ATOM 1533 O O . MET A 1 204 ? -8.094 -0.475 5.506 1.00 97.94 204 MET A O 1
ATOM 1537 N N . VAL A 1 205 ? -7.090 1.531 5.655 1.00 97.88 205 VAL A N 1
ATOM 1538 C CA . VAL A 1 205 ? -6.917 1.756 4.223 1.00 97.88 205 VAL A CA 1
ATOM 1539 C C . VAL A 1 205 ? -5.477 2.170 3.982 1.00 97.88 205 VAL A C 1
ATOM 1541 O O . VAL A 1 205 ? -5.054 3.223 4.449 1.00 97.88 205 VAL A O 1
ATOM 1544 N N . TRP A 1 206 ? -4.718 1.369 3.241 1.00 97.94 206 TRP A N 1
ATOM 1545 C CA . TRP A 1 206 ? -3.517 1.873 2.586 1.00 97.94 206 TRP A CA 1
ATOM 1546 C C . TRP A 1 206 ? -3.973 2.628 1.343 1.00 97.94 206 TRP A C 1
ATOM 1548 O O . TRP A 1 206 ? -4.752 2.084 0.560 1.00 97.94 206 TRP A O 1
ATOM 1558 N N . TYR A 1 207 ? -3.537 3.872 1.184 1.00 97.50 207 TYR A N 1
ATOM 1559 C CA . TYR A 1 207 ? -3.967 4.734 0.089 1.00 97.50 207 TYR A CA 1
ATOM 1560 C C . TYR A 1 207 ? -2.770 5.452 -0.516 1.00 97.50 207 TYR A C 1
ATOM 1562 O O . TYR A 1 207 ? -2.013 6.115 0.195 1.00 97.50 207 TYR A O 1
ATOM 1570 N N . TRP A 1 208 ? -2.610 5.323 -1.829 1.00 97.06 208 TRP A N 1
ATOM 1571 C CA . TRP A 1 208 ? -1.544 5.935 -2.603 1.00 97.06 208 TRP A CA 1
ATOM 1572 C C . TRP A 1 208 ? -2.111 6.907 -3.629 1.00 97.06 208 TRP A C 1
ATOM 1574 O O . TRP A 1 208 ? -2.860 6.531 -4.531 1.00 97.06 208 TRP A O 1
ATOM 1584 N N . THR A 1 209 ? -1.689 8.160 -3.515 1.00 94.69 209 THR A N 1
ATOM 1585 C CA . THR A 1 209 ? -1.977 9.222 -4.474 1.00 94.69 209 THR A CA 1
ATOM 1586 C C . THR A 1 209 ? -0.959 9.141 -5.611 1.00 94.69 209 THR A C 1
ATOM 1588 O O . THR A 1 209 ? 0.114 9.740 -5.540 1.00 94.69 209 THR A O 1
ATOM 1591 N N . PHE A 1 210 ? -1.271 8.393 -6.673 1.00 93.62 210 PHE A N 1
ATOM 1592 C CA . PHE A 1 210 ? -0.395 8.244 -7.838 1.00 93.62 210 PHE A CA 1
ATOM 1593 C C . PHE A 1 210 ? -0.573 9.402 -8.828 1.00 93.62 210 PHE A C 1
ATOM 1595 O O . PHE A 1 210 ? -0.956 9.222 -9.986 1.00 93.62 210 PHE A O 1
ATOM 1602 N N . TRP A 1 211 ? -0.319 10.621 -8.359 1.00 92.69 211 TRP A N 1
ATOM 1603 C CA . TRP A 1 211 ? -0.052 11.800 -9.179 1.00 92.69 211 TRP A CA 1
ATOM 1604 C C . TRP A 1 211 ? 0.687 12.853 -8.356 1.00 92.69 211 TRP A C 1
ATOM 1606 O O . TRP A 1 211 ? 0.584 12.905 -7.134 1.00 92.69 211 TRP A O 1
ATOM 1616 N N . LEU A 1 212 ? 1.405 13.724 -9.055 1.00 91.50 212 LEU A N 1
ATOM 1617 C CA . LEU A 1 212 ? 1.930 14.975 -8.527 1.00 91.50 212 LEU A CA 1
ATOM 1618 C C . LEU A 1 212 ? 1.115 16.119 -9.123 1.00 91.50 212 LEU A C 1
ATOM 1620 O O . LEU A 1 212 ? 0.859 16.132 -10.329 1.00 91.50 212 LEU A O 1
ATOM 1624 N N . ASP A 1 213 ? 0.730 17.087 -8.295 1.00 88.38 213 ASP A N 1
ATOM 1625 C CA . ASP A 1 213 ? -0.041 18.248 -8.760 1.00 88.38 213 ASP A CA 1
ATOM 1626 C C . ASP A 1 213 ? 0.782 19.176 -9.658 1.00 88.38 213 ASP A C 1
ATOM 1628 O O . ASP A 1 213 ? 0.243 19.876 -10.512 1.00 88.38 213 ASP A O 1
ATOM 1632 N N . ASN A 1 214 ? 2.106 19.150 -9.502 1.00 88.88 214 ASN A N 1
ATOM 1633 C CA . ASN A 1 214 ? 3.025 19.879 -10.357 1.00 88.88 214 ASN A CA 1
ATOM 1634 C C . ASN A 1 214 ? 3.685 18.935 -11.372 1.00 88.88 214 ASN A C 1
ATOM 1636 O O . ASN A 1 214 ? 4.496 18.085 -11.002 1.00 88.88 214 ASN A O 1
ATOM 1640 N N . GLN A 1 215 ? 3.415 19.142 -12.665 1.00 88.00 215 GLN A N 1
ATOM 1641 C CA . GLN A 1 215 ? 4.026 18.357 -13.740 1.00 88.00 215 GLN A CA 1
ATOM 1642 C C . GLN A 1 215 ? 5.565 18.414 -13.712 1.00 88.00 215 GLN A C 1
ATOM 1644 O O . GLN A 1 215 ? 6.216 17.406 -13.980 1.00 88.00 215 GLN A O 1
ATOM 1649 N N . SER A 1 216 ? 6.175 19.543 -13.331 1.00 90.56 216 SER A N 1
ATOM 1650 C CA . SER A 1 216 ? 7.642 19.649 -13.280 1.00 90.56 216 SER A CA 1
ATOM 1651 C C . SER A 1 216 ? 8.280 18.844 -12.141 1.00 90.56 216 SER A C 1
ATOM 1653 O O . SER A 1 216 ? 9.495 18.659 -12.134 1.00 90.56 216 SER A O 1
ATOM 1655 N N . ALA A 1 217 ? 7.477 18.332 -11.201 1.00 91.44 217 ALA A N 1
ATOM 1656 C CA . ALA A 1 217 ? 7.952 17.464 -10.129 1.00 91.44 217 ALA A CA 1
ATOM 1657 C C . ALA A 1 217 ? 8.191 16.015 -10.594 1.00 91.44 217 ALA A C 1
ATOM 1659 O O . ALA A 1 217 ? 8.957 15.292 -9.956 1.00 91.44 217 ALA A O 1
ATOM 1660 N N . TYR A 1 218 ? 7.594 15.592 -11.716 1.00 91.69 218 TYR A N 1
ATOM 1661 C CA . TYR A 1 218 ? 7.818 14.254 -12.264 1.00 91.69 218 TYR A CA 1
ATOM 1662 C C . TYR A 1 218 ? 9.261 14.090 -12.748 1.00 91.69 218 TYR A C 1
ATOM 1664 O O . TYR A 1 218 ? 9.830 14.970 -13.397 1.00 91.69 218 TYR A O 1
ATOM 1672 N N . LYS A 1 219 ? 9.863 12.930 -12.480 1.00 90.94 219 LYS A N 1
ATOM 1673 C CA . LYS A 1 219 ? 11.222 12.636 -12.961 1.00 90.94 219 LYS A CA 1
ATOM 1674 C C . LYS A 1 219 ? 11.275 12.417 -14.467 1.00 90.94 219 LYS A C 1
ATOM 1676 O O . LYS A 1 219 ? 12.246 12.825 -15.098 1.00 90.94 219 LYS A O 1
ATOM 1681 N N . ASP A 1 220 ? 10.243 11.797 -15.026 1.00 87.88 220 ASP A N 1
ATOM 1682 C CA . ASP A 1 220 ? 10.093 11.628 -16.465 1.00 87.88 220 ASP A CA 1
ATOM 1683 C C . ASP A 1 220 ? 9.037 12.604 -16.999 1.00 87.88 220 ASP A C 1
ATOM 1685 O O . ASP A 1 220 ? 7.831 12.419 -16.828 1.00 87.88 220 ASP A O 1
ATOM 1689 N N . GLN A 1 221 ? 9.511 13.683 -17.620 1.00 89.25 221 GLN A N 1
ATOM 1690 C CA . GLN A 1 221 ? 8.657 14.750 -18.140 1.00 89.25 221 GLN A CA 1
ATOM 1691 C C . GLN A 1 221 ? 7.878 14.341 -19.392 1.00 89.25 221 GLN A C 1
ATOM 1693 O O . GLN A 1 221 ? 6.815 14.906 -19.645 1.00 89.25 221 GLN A O 1
ATOM 1698 N N . GLU A 1 222 ? 8.376 13.379 -20.171 1.00 86.38 222 GLU A N 1
ATOM 1699 C CA . GLU A 1 222 ? 7.660 12.885 -21.347 1.00 86.38 222 GLU A CA 1
ATOM 1700 C C . GLU A 1 222 ? 6.503 11.991 -20.911 1.00 86.38 222 GLU A C 1
ATOM 1702 O O . GLU A 1 222 ? 5.373 12.182 -21.357 1.00 86.38 222 GLU A O 1
ATOM 1707 N N . MET A 1 223 ? 6.751 11.104 -19.947 1.00 81.31 223 MET A N 1
ATOM 1708 C CA . MET A 1 223 ? 5.720 10.230 -19.390 1.00 81.31 223 MET A CA 1
ATOM 1709 C C . MET A 1 223 ? 4.670 10.998 -18.574 1.00 81.31 223 MET A C 1
ATOM 1711 O O . MET A 1 223 ? 3.527 10.544 -18.468 1.00 81.31 223 MET A O 1
ATOM 1715 N N . ALA A 1 224 ? 5.024 12.153 -18.002 1.00 83.94 224 ALA A N 1
ATOM 1716 C CA . ALA A 1 224 ? 4.095 13.012 -17.267 1.00 83.94 224 ALA A CA 1
ATOM 1717 C C . ALA A 1 224 ? 3.029 13.674 -18.163 1.00 83.94 224 ALA A C 1
ATOM 1719 O O . ALA A 1 224 ? 1.932 13.978 -17.690 1.00 83.94 224 ALA A O 1
ATOM 1720 N N . LYS A 1 225 ? 3.316 13.896 -19.454 1.00 84.38 225 LYS A N 1
ATOM 1721 C CA . LYS A 1 225 ? 2.368 14.536 -20.380 1.00 84.38 225 LYS A CA 1
ATOM 1722 C C . LYS A 1 225 ? 1.141 13.645 -20.590 1.00 84.38 225 LYS A C 1
ATOM 1724 O O . LYS A 1 225 ? 1.261 12.468 -20.910 1.00 84.38 225 LYS A O 1
ATOM 1729 N N . GLY A 1 226 ? -0.051 14.222 -20.433 1.00 78.00 226 GLY A N 1
ATOM 1730 C CA . GLY A 1 226 ? -1.318 13.511 -20.641 1.00 78.00 226 GLY A CA 1
ATOM 1731 C C . GLY A 1 226 ? -1.657 12.483 -19.557 1.00 78.00 226 GLY A C 1
ATOM 1732 O O . GLY A 1 226 ? -2.591 11.706 -19.728 1.00 78.00 226 GLY A O 1
ATOM 1733 N N . TYR A 1 227 ? -0.920 12.457 -18.445 1.00 81.69 227 TYR A N 1
ATOM 1734 C CA . TYR A 1 227 ? -1.250 11.599 -17.318 1.00 81.69 227 TYR A CA 1
ATOM 1735 C C . TYR A 1 227 ? -2.318 12.256 -16.431 1.00 81.69 227 TYR A C 1
ATOM 1737 O O . TYR A 1 227 ? -2.084 13.302 -15.833 1.00 81.69 227 TYR A O 1
ATOM 1745 N N . PHE A 1 228 ? -3.495 11.633 -16.346 1.00 81.44 228 PHE A N 1
ATOM 1746 C CA . PHE A 1 228 ? -4.664 12.192 -15.653 1.00 81.44 228 PHE A CA 1
ATOM 1747 C C . PHE A 1 228 ? -4.697 11.913 -14.141 1.00 81.44 228 PHE A C 1
ATOM 1749 O O . PHE A 1 228 ? -5.538 12.468 -13.440 1.00 81.44 228 PHE A O 1
ATOM 1756 N N . GLY A 1 229 ? -3.770 11.095 -13.630 1.00 89.38 229 GLY A N 1
ATOM 1757 C CA . GLY A 1 229 ? -3.709 10.726 -12.218 1.00 89.38 229 GLY A CA 1
ATOM 1758 C C . GLY A 1 229 ? -4.707 9.638 -11.822 1.00 89.38 229 GLY A C 1
ATOM 1759 O O . GLY A 1 229 ? -5.823 9.550 -12.338 1.00 89.38 229 GLY A O 1
ATOM 1760 N N . ALA A 1 230 ? -4.292 8.800 -10.880 1.00 93.12 230 ALA A N 1
ATOM 1761 C CA . ALA A 1 230 ? -5.145 7.816 -10.232 1.00 93.12 230 ALA A CA 1
ATOM 1762 C C . ALA A 1 230 ? -4.716 7.651 -8.775 1.00 93.12 230 ALA A C 1
ATOM 1764 O O . ALA A 1 230 ? -3.561 7.889 -8.439 1.00 93.12 230 ALA A O 1
ATOM 1765 N N . ALA A 1 231 ? -5.632 7.229 -7.919 1.00 94.69 231 ALA A N 1
ATOM 1766 C CA . ALA A 1 231 ? -5.298 6.679 -6.622 1.00 94.69 231 ALA A CA 1
ATOM 1767 C C . ALA A 1 231 ? -5.401 5.160 -6.662 1.00 94.69 231 ALA A C 1
ATOM 1769 O O . ALA A 1 231 ? -6.207 4.601 -7.412 1.00 94.69 231 ALA A O 1
ATOM 1770 N N . TYR A 1 232 ? -4.615 4.521 -5.810 1.00 95.06 232 TYR A N 1
ATOM 1771 C CA . TYR A 1 232 ? -4.745 3.104 -5.514 1.00 95.06 232 TYR A CA 1
ATOM 1772 C C . TYR A 1 232 ? -4.993 2.925 -4.035 1.00 95.06 232 TYR A C 1
ATOM 1774 O O . TYR A 1 232 ? -4.446 3.666 -3.214 1.00 95.06 232 TYR A O 1
ATOM 1782 N N . SER A 1 233 ? -5.789 1.925 -3.690 1.00 95.25 233 SER A N 1
ATOM 1783 C CA . SER A 1 233 ? -5.990 1.573 -2.297 1.00 95.25 233 SER A CA 1
ATOM 1784 C C . SER A 1 233 ? -5.961 0.072 -2.069 1.00 95.25 233 SER A C 1
ATOM 1786 O O . SER A 1 233 ? -6.195 -0.748 -2.955 1.00 95.25 233 SER A O 1
ATOM 1788 N N . THR A 1 234 ? -5.660 -0.291 -0.831 1.00 95.31 234 THR A N 1
ATOM 1789 C CA . THR A 1 234 ? -5.849 -1.640 -0.318 1.00 95.31 234 THR A CA 1
ATOM 1790 C C . THR A 1 234 ? -6.481 -1.510 1.053 1.00 95.31 234 THR A C 1
ATOM 1792 O O . THR A 1 234 ? -5.878 -0.954 1.973 1.00 95.31 234 THR A O 1
ATOM 1795 N N . CYS A 1 235 ? -7.702 -2.014 1.197 1.00 95.50 235 CYS A N 1
ATOM 1796 C CA . CYS A 1 235 ? -8.362 -2.072 2.493 1.00 95.50 235 CYS A CA 1
ATOM 1797 C C . CYS A 1 235 ? -7.952 -3.341 3.235 1.00 95.50 235 CYS A C 1
ATOM 1799 O O . CYS A 1 235 ? -7.709 -4.385 2.632 1.00 95.50 235 CYS A O 1
ATOM 1801 N N . PHE A 1 236 ? -7.821 -3.248 4.552 1.00 96.38 236 PHE A N 1
ATOM 1802 C CA . PHE A 1 236 ? -7.389 -4.354 5.397 1.00 96.38 236 PHE A CA 1
ATOM 1803 C C . PHE A 1 236 ? -7.893 -4.170 6.825 1.00 96.38 236 PHE A C 1
ATOM 1805 O O . PHE A 1 236 ? -8.393 -3.112 7.199 1.00 96.38 236 PHE A O 1
ATOM 1812 N N . GLU A 1 237 ? -7.777 -5.216 7.631 1.00 96.69 237 GLU A N 1
ATOM 1813 C CA . GLU A 1 237 ? -8.172 -5.213 9.029 1.00 96.69 237 GLU A CA 1
ATOM 1814 C C . GLU A 1 237 ? -6.991 -5.629 9.897 1.00 96.69 237 GLU A C 1
ATOM 1816 O O . GLU A 1 237 ? -6.256 -6.573 9.586 1.00 96.69 237 GLU A O 1
ATOM 1821 N N . VAL A 1 238 ? -6.848 -4.923 11.012 1.00 97.56 238 VAL A N 1
ATOM 1822 C CA . VAL A 1 238 ? -5.864 -5.205 12.052 1.00 97.56 238 VAL A CA 1
ATOM 1823 C C . VAL A 1 238 ? -6.604 -5.585 13.324 1.00 97.56 238 VAL A C 1
ATOM 1825 O O . VAL A 1 238 ? -7.543 -4.905 13.741 1.00 97.56 238 VAL A O 1
ATOM 1828 N N . GLU A 1 239 ? -6.179 -6.680 13.942 1.00 97.75 239 GLU A N 1
ATOM 1829 C CA . GLU A 1 239 ? -6.615 -7.070 15.274 1.00 97.75 239 GLU A CA 1
ATOM 1830 C C . GLU A 1 239 ? -5.652 -6.477 16.303 1.00 97.75 239 GLU A C 1
ATOM 1832 O O . GLU A 1 239 ? -4.505 -6.903 16.445 1.00 97.75 239 GLU A O 1
ATOM 1837 N N . VAL A 1 240 ? -6.125 -5.477 17.035 1.00 97.56 240 VAL A N 1
ATOM 1838 C CA . VAL A 1 240 ? -5.400 -4.924 18.173 1.00 97.56 240 VAL A CA 1
ATOM 1839 C C . VAL A 1 240 ? -5.680 -5.814 19.375 1.00 97.56 240 VAL A C 1
ATOM 1841 O O . VAL A 1 240 ? -6.824 -5.969 19.806 1.00 97.56 240 VAL A O 1
ATOM 1844 N N . THR A 1 241 ? -4.627 -6.410 19.915 1.00 96.56 241 THR A N 1
ATOM 1845 C CA . THR A 1 241 ? -4.694 -7.297 21.077 1.00 96.56 241 THR A CA 1
ATOM 1846 C C . THR A 1 241 ? -4.378 -6.530 22.358 1.00 96.56 241 THR A C 1
ATOM 1848 O O . THR A 1 241 ? -3.709 -5.494 22.345 1.00 96.56 241 THR A O 1
ATOM 1851 N N . SER A 1 242 ? -4.860 -7.031 23.496 1.00 86.12 242 SER A N 1
ATOM 1852 C CA . SER A 1 242 ? -4.468 -6.515 24.806 1.00 86.12 242 SER A CA 1
ATOM 1853 C C . SER A 1 242 ? -3.012 -6.893 25.086 1.00 86.12 242 SER A C 1
ATOM 1855 O O . SER A 1 242 ? -2.736 -7.964 25.623 1.00 86.12 242 SER A O 1
ATOM 1857 N N . GLY A 1 243 ? -2.074 -6.038 24.692 1.00 63.97 243 GLY A N 1
ATOM 1858 C CA . GLY A 1 243 ? -0.709 -6.105 25.195 1.00 63.97 243 GLY A CA 1
ATOM 1859 C C . GLY A 1 243 ? -0.627 -5.451 26.571 1.00 63.97 243 GLY A C 1
ATOM 1860 O O . GLY A 1 243 ? -1.234 -4.399 26.780 1.00 63.97 243 GLY A O 1
ATOM 1861 N N . ASP A 1 244 ? 0.174 -6.015 27.478 1.00 52.72 244 ASP A N 1
ATOM 1862 C CA . ASP A 1 244 ? 0.686 -5.333 28.679 1.00 52.72 244 ASP A CA 1
ATOM 1863 C C . ASP A 1 244 ? 1.656 -4.207 28.268 1.00 52.72 244 ASP A C 1
ATOM 1865 O O . ASP A 1 244 ? 2.814 -4.187 28.687 1.00 52.72 244 ASP A O 1
ATOM 1869 N N . GLY A 1 245 ? 1.224 -3.314 27.368 1.00 50.19 245 GLY A N 1
ATOM 1870 C CA . GLY A 1 245 ? 2.011 -2.205 26.847 1.00 50.19 245 GLY A CA 1
ATOM 1871 C C . GLY A 1 245 ? 2.648 -1.495 28.027 1.00 50.19 245 GLY A C 1
ATOM 1872 O O . GLY A 1 245 ? 1.929 -0.962 28.871 1.00 50.19 245 GLY A O 1
ATOM 1873 N N . GLY A 1 246 ? 3.977 -1.626 28.121 1.00 44.62 246 GLY A N 1
ATOM 1874 C CA . GLY A 1 246 ? 4.772 -1.379 29.315 1.00 44.62 246 GLY A CA 1
ATOM 1875 C C . GLY A 1 246 ? 4.220 -0.224 30.127 1.00 44.62 246 GLY A C 1
ATOM 1876 O O . GLY A 1 246 ? 4.344 0.939 29.752 1.00 44.62 246 GLY A O 1
ATOM 1877 N N . ASN A 1 247 ? 3.585 -0.577 31.240 1.00 40.06 247 ASN A N 1
ATOM 1878 C CA . ASN A 1 247 ? 2.975 0.351 32.167 1.00 40.06 247 ASN A CA 1
ATOM 1879 C C . ASN A 1 247 ? 4.085 1.055 32.965 1.00 40.06 247 ASN A C 1
ATOM 1881 O O . ASN A 1 247 ? 4.209 0.886 34.175 1.00 40.06 247 ASN A O 1
ATOM 1885 N N . THR A 1 248 ? 4.918 1.862 32.304 1.00 38.78 248 THR A N 1
ATOM 1886 C CA . THR A 1 248 ? 5.501 3.033 32.959 1.00 38.78 248 THR A CA 1
ATOM 1887 C C . THR A 1 248 ? 4.392 4.060 33.065 1.00 38.78 248 THR A C 1
ATOM 1889 O O . THR A 1 248 ? 4.248 4.966 32.248 1.00 38.78 248 THR A O 1
ATOM 1892 N N . SER A 1 249 ? 3.568 3.842 34.085 1.00 40.06 249 SER A N 1
ATOM 1893 C CA . SER A 1 249 ? 2.589 4.778 34.600 1.00 40.06 249 SER A CA 1
ATOM 1894 C C . SER A 1 249 ? 3.303 6.068 35.013 1.00 40.06 249 SER A C 1
ATOM 1896 O O . SER A 1 249 ? 3.767 6.222 36.140 1.00 40.06 249 SER A O 1
ATOM 1898 N N . THR A 1 250 ? 3.429 7.006 34.081 1.00 36.00 250 THR A N 1
ATOM 1899 C CA . THR A 1 250 ? 3.331 8.424 34.418 1.00 36.00 250 THR A CA 1
ATOM 1900 C C . THR A 1 250 ? 1.867 8.779 34.287 1.00 36.00 250 THR A C 1
ATOM 1902 O O . THR A 1 250 ? 1.336 8.837 33.183 1.00 36.00 250 THR A O 1
ATOM 1905 N N . THR A 1 251 ? 1.219 8.971 35.430 1.00 38.56 251 THR A N 1
ATOM 1906 C CA . THR A 1 251 ? -0.142 9.478 35.575 1.00 38.56 251 THR A CA 1
ATOM 1907 C C . THR A 1 251 ? -0.323 10.747 34.736 1.00 38.56 251 THR A C 1
ATOM 1909 O O . THR A 1 251 ? -0.043 11.847 35.208 1.00 38.56 251 THR A O 1
ATOM 1912 N N . GLN A 1 252 ? -0.783 10.620 33.491 1.00 40.09 252 GLN A N 1
ATOM 1913 C CA . GLN A 1 252 ? -1.416 11.725 32.788 1.00 40.09 252 GLN A CA 1
ATOM 1914 C C . GLN A 1 252 ? -2.917 11.634 33.027 1.00 40.09 252 GLN A C 1
ATOM 1916 O O . GLN A 1 252 ? -3.593 10.661 32.701 1.00 40.09 252 GLN A O 1
ATOM 1921 N N . GLN A 1 253 ? -3.389 12.676 33.694 1.00 34.22 253 GLN A N 1
ATOM 1922 C CA . GLN A 1 253 ? -4.779 13.027 33.918 1.00 34.22 253 GLN A CA 1
ATOM 1923 C C . GLN A 1 253 ? -5.552 13.046 32.580 1.00 34.22 253 GLN A C 1
ATOM 1925 O O . GLN A 1 253 ? -4.934 13.331 31.553 1.00 34.22 253 GLN A O 1
ATOM 1930 N N . PRO A 1 254 ? -6.875 12.783 32.552 1.00 39.81 254 PRO A N 1
ATOM 1931 C CA . PRO A 1 254 ? -7.644 12.743 31.309 1.00 39.81 254 PRO A CA 1
ATOM 1932 C C . PRO A 1 254 ? -7.663 14.134 30.665 1.00 39.81 254 PRO A C 1
ATOM 1934 O O . PRO A 1 254 ? -8.431 15.010 31.061 1.00 39.81 254 PRO A O 1
ATOM 1937 N N . GLY A 1 255 ? -6.774 14.353 29.702 1.00 34.41 255 GLY A N 1
ATOM 1938 C CA . GLY A 1 255 ? -6.803 15.511 28.830 1.00 34.41 255 GLY A CA 1
ATOM 1939 C C . GLY A 1 255 ? -7.820 15.252 27.733 1.00 34.41 255 GLY A C 1
ATOM 1940 O O . GLY A 1 255 ? -7.631 14.371 26.901 1.00 34.41 255 GLY A O 1
ATOM 1941 N N . THR A 1 256 ? -8.913 16.006 27.743 1.00 34.94 256 THR A N 1
ATOM 1942 C CA . THR A 1 256 ? -9.781 16.208 26.581 1.00 34.94 256 THR A CA 1
ATOM 1943 C C . THR A 1 256 ? -8.907 16.442 25.350 1.00 34.94 256 THR A C 1
ATOM 1945 O O . THR A 1 256 ? -8.111 17.382 25.344 1.00 34.94 256 THR A O 1
ATOM 1948 N N . VAL A 1 257 ? -9.036 15.595 24.326 1.00 40.72 257 VAL A N 1
ATOM 1949 C CA . VAL A 1 257 ? -8.401 15.823 23.024 1.00 40.72 257 VAL A CA 1
ATOM 1950 C C . VAL A 1 257 ? -8.965 17.136 22.489 1.00 40.72 257 VAL A C 1
ATOM 1952 O O . VAL A 1 257 ? -10.142 17.220 22.138 1.00 40.72 257 VAL A O 1
ATOM 1955 N N . ALA A 1 258 ? -8.157 18.193 22.525 1.00 35.50 258 ALA A N 1
ATOM 1956 C CA . ALA A 1 258 ? -8.520 19.460 21.919 1.00 35.50 258 ALA A CA 1
ATOM 1957 C C . ALA A 1 258 ? -8.482 19.294 20.389 1.00 35.50 258 ALA A C 1
ATOM 1959 O O . ALA A 1 258 ? -7.553 18.662 19.879 1.00 35.50 258 ALA A O 1
ATOM 1960 N N . PRO A 1 259 ? -9.465 19.833 19.648 1.00 38.06 259 PRO A N 1
ATOM 1961 C CA . PRO A 1 259 ? -9.454 19.773 18.195 1.00 38.06 259 PRO A CA 1
ATOM 1962 C C . PRO A 1 259 ? -8.207 20.470 17.641 1.00 38.06 259 PRO A C 1
ATOM 1964 O O . PRO A 1 259 ? -7.819 21.546 18.101 1.00 38.06 259 PRO A O 1
ATOM 1967 N N . TYR A 1 260 ? -7.592 19.837 16.643 1.00 46.28 260 TYR A N 1
ATOM 1968 C CA . TYR A 1 260 ? -6.490 20.396 15.870 1.00 46.28 260 TYR A CA 1
ATOM 1969 C C . TYR A 1 260 ? -6.902 21.756 15.281 1.00 46.28 260 TYR A C 1
ATOM 1971 O O . TYR A 1 260 ? -7.888 21.849 14.550 1.00 46.28 260 TYR A O 1
ATOM 1979 N N . ASN A 1 261 ? -6.163 22.814 15.628 1.00 37.91 261 ASN A N 1
ATOM 1980 C CA . ASN A 1 261 ? -6.380 24.171 15.129 1.00 37.91 261 ASN A CA 1
ATOM 1981 C C . ASN A 1 261 ? -5.244 24.533 14.148 1.00 37.91 261 ASN A C 1
ATOM 1983 O O . ASN A 1 261 ? -4.108 24.705 14.596 1.00 37.91 261 ASN A O 1
ATOM 1987 N N . PRO A 1 262 ? -5.506 24.658 12.835 1.00 43.50 262 PRO A N 1
ATOM 1988 C CA . PRO A 1 262 ? -4.461 24.806 11.816 1.00 43.50 262 PRO A CA 1
ATOM 1989 C C . PRO A 1 262 ? -3.814 26.206 11.732 1.00 43.50 262 PRO A C 1
ATOM 1991 O O . PRO A 1 262 ? -3.014 26.456 10.835 1.00 43.50 262 PRO A O 1
ATOM 1994 N N . THR A 1 263 ? -4.095 27.134 12.652 1.00 36.03 263 THR A N 1
ATOM 1995 C CA . THR A 1 263 ? -3.694 28.554 12.514 1.00 36.03 263 THR A CA 1
ATOM 1996 C C . THR A 1 263 ? -2.411 28.946 13.273 1.00 36.03 263 THR A C 1
ATOM 1998 O O . THR A 1 263 ? -2.159 30.129 13.477 1.00 36.03 263 THR A O 1
ATOM 2001 N N . GLN A 1 264 ? -1.573 28.002 13.717 1.00 42.19 264 GLN A N 1
ATOM 2002 C CA . GLN A 1 264 ? -0.362 28.310 14.515 1.00 42.19 264 GLN A CA 1
ATOM 2003 C C . GLN A 1 264 ? 0.981 27.942 13.862 1.00 42.19 264 GLN A C 1
ATOM 2005 O O . GLN A 1 264 ? 2.008 27.932 14.533 1.00 42.19 264 GLN A O 1
ATOM 2010 N N . GLY A 1 265 ? 1.020 27.712 12.552 1.00 40.81 265 GLY A N 1
ATOM 2011 C CA . GLY A 1 265 ? 2.278 27.545 11.823 1.00 40.81 265 GLY A CA 1
ATOM 2012 C C . GLY A 1 265 ? 2.464 28.640 10.789 1.00 40.81 265 GLY A C 1
ATOM 2013 O O . GLY A 1 265 ? 2.164 28.372 9.639 1.00 40.81 265 GLY A O 1
ATOM 2014 N N . LEU A 1 266 ? 2.886 29.847 11.194 1.00 46.06 266 LEU A N 1
ATOM 2015 C CA . LEU A 1 266 ? 3.567 30.868 10.368 1.00 46.06 266 LEU A CA 1
ATOM 2016 C C . LEU A 1 266 ? 3.723 32.178 11.171 1.00 46.06 266 LEU A C 1
ATOM 2018 O O . LEU A 1 266 ? 2.966 33.123 10.990 1.00 46.06 266 LEU A O 1
ATOM 2022 N N . VAL A 1 267 ? 4.719 32.257 12.054 1.00 35.53 267 VAL A N 1
ATOM 2023 C CA . VAL A 1 267 ? 5.369 33.529 12.426 1.00 35.53 267 VAL A CA 1
ATOM 2024 C C . VAL A 1 267 ? 6.814 33.225 12.806 1.00 35.53 267 VAL A C 1
ATOM 2026 O O . VAL A 1 267 ? 7.081 32.337 13.611 1.00 35.53 267 VAL A O 1
ATOM 2029 N N . GLY A 1 268 ? 7.736 33.907 12.128 1.00 44.41 268 GLY A N 1
ATOM 2030 C CA . GLY A 1 268 ? 9.170 33.667 12.201 1.00 44.41 268 GLY A CA 1
ATOM 2031 C C . GLY A 1 268 ? 9.769 33.967 13.571 1.00 44.41 268 GLY A C 1
ATOM 2032 O O . GLY A 1 268 ? 9.334 34.878 14.270 1.00 44.41 268 GLY A O 1
ATOM 2033 N N . ALA A 1 269 ? 10.805 33.208 13.916 1.00 37.28 269 ALA A N 1
ATOM 2034 C CA . ALA A 1 269 ? 11.733 33.561 14.974 1.00 37.28 269 ALA A CA 1
ATOM 2035 C C . ALA A 1 269 ? 13.039 34.025 14.324 1.00 37.28 269 ALA A C 1
ATOM 2037 O O . ALA A 1 269 ? 13.729 33.255 13.652 1.00 37.28 269 ALA A O 1
ATOM 2038 N N . GLU A 1 270 ? 13.320 35.314 14.498 1.00 36.47 270 GLU A N 1
ATOM 2039 C CA . GLU A 1 270 ? 14.612 35.937 14.246 1.00 36.47 270 GLU A CA 1
ATOM 2040 C C . GLU A 1 270 ? 15.704 35.234 15.064 1.00 36.47 270 GLU A C 1
ATOM 2042 O O . GLU A 1 270 ? 15.505 34.838 16.214 1.00 36.47 270 GLU A O 1
ATOM 2047 N N . ALA A 1 271 ? 16.857 35.046 14.427 1.00 40.91 271 ALA A N 1
ATOM 2048 C CA . ALA A 1 271 ? 18.022 34.408 15.010 1.00 40.91 271 ALA A CA 1
ATOM 2049 C C . ALA A 1 271 ? 18.831 35.421 15.828 1.00 40.91 271 ALA A C 1
ATOM 2051 O O . ALA A 1 271 ? 19.321 36.401 15.270 1.00 40.91 271 ALA A O 1
ATOM 2052 N N . ASP A 1 272 ? 19.045 35.121 17.109 1.00 35.88 272 ASP A N 1
ATOM 2053 C CA . ASP A 1 272 ? 20.134 35.692 17.905 1.00 35.88 272 ASP A CA 1
ATOM 2054 C C . ASP A 1 272 ? 21.245 34.641 18.129 1.00 35.88 272 ASP A C 1
ATOM 2056 O O . ASP A 1 272 ? 20.978 33.433 18.142 1.00 35.88 272 ASP A O 1
ATOM 2060 N N . PRO A 1 273 ? 22.515 35.070 18.250 1.00 42.19 273 PRO A N 1
ATOM 2061 C CA . PRO A 1 273 ? 23.679 34.243 17.946 1.00 42.19 273 PRO A CA 1
ATOM 2062 C C . PRO A 1 273 ? 24.063 33.297 19.092 1.00 42.19 273 PRO A C 1
ATOM 2064 O O . PRO A 1 273 ? 24.384 33.719 20.203 1.00 42.19 273 PRO A O 1
ATOM 2067 N N . MET A 1 274 ? 24.113 31.995 18.796 1.00 41.22 274 MET A N 1
ATOM 2068 C CA . MET A 1 274 ? 24.679 30.991 19.699 1.00 41.22 274 MET A CA 1
ATOM 2069 C C . MET A 1 274 ? 26.198 31.154 19.847 1.00 41.22 274 MET A C 1
ATOM 2071 O O . MET A 1 274 ? 26.938 31.296 18.873 1.00 41.22 274 MET A O 1
ATOM 2075 N N . ALA A 1 275 ? 26.653 31.070 21.097 1.00 47.84 275 ALA A N 1
ATOM 2076 C CA . ALA A 1 275 ? 28.054 30.974 21.486 1.00 47.84 275 ALA A CA 1
ATOM 2077 C C . ALA A 1 275 ? 28.759 29.760 20.835 1.00 47.84 275 ALA A C 1
ATOM 2079 O O . ALA A 1 275 ? 28.125 28.717 20.638 1.00 47.84 275 ALA A O 1
ATOM 2080 N N . PRO A 1 276 ? 30.070 29.851 20.530 1.00 45.97 276 PRO A N 1
ATOM 2081 C CA . PRO A 1 276 ? 30.790 28.791 19.838 1.00 45.97 276 PRO A CA 1
ATOM 2082 C C . PRO A 1 276 ? 30.905 27.535 20.708 1.00 45.97 276 PRO A C 1
ATOM 2084 O O . PRO A 1 276 ? 31.487 27.541 21.793 1.00 45.97 276 PRO A O 1
ATOM 2087 N N . THR A 1 277 ? 30.350 26.442 20.197 1.00 54.94 277 THR A N 1
ATOM 2088 C CA . THR A 1 277 ? 30.512 25.089 20.729 1.00 54.94 277 THR A CA 1
ATOM 2089 C C . THR A 1 277 ? 31.965 24.633 20.523 1.00 54.94 277 THR A C 1
ATOM 2091 O O . THR A 1 277 ? 32.513 24.863 19.441 1.00 54.94 277 THR A O 1
ATOM 2094 N N . PRO A 1 278 ? 32.627 24.000 21.511 1.00 59.78 278 PRO A N 1
ATOM 2095 C CA . PRO A 1 278 ? 33.966 23.456 21.308 1.00 59.78 278 PRO A CA 1
ATOM 2096 C C . PRO A 1 278 ? 33.941 22.332 20.256 1.00 59.78 278 PRO A C 1
ATOM 2098 O O . PRO A 1 278 ? 32.965 21.579 20.189 1.00 59.78 278 PRO A O 1
ATOM 2101 N N . PRO A 1 279 ? 34.998 22.200 19.433 1.00 60.22 279 PRO A N 1
ATOM 2102 C CA . PRO A 1 279 ? 35.045 21.191 18.386 1.00 60.22 279 PRO A CA 1
ATOM 2103 C C . PRO A 1 279 ? 35.036 19.772 18.980 1.00 60.22 279 PRO A C 1
ATOM 2105 O O . PRO A 1 279 ? 35.633 19.541 20.037 1.00 60.22 279 PRO A O 1
ATOM 2108 N N . PRO A 1 280 ? 34.386 18.808 18.305 1.00 60.19 280 PRO A N 1
ATOM 2109 C CA . PRO A 1 280 ? 34.362 17.422 18.745 1.00 60.19 280 PRO A CA 1
ATOM 2110 C C . PRO A 1 280 ? 35.775 16.829 18.754 1.00 60.19 280 PRO A C 1
ATOM 2112 O O . PRO A 1 280 ? 36.584 17.072 17.856 1.00 60.19 280 PRO A O 1
ATOM 2115 N N . ALA A 1 281 ? 36.064 16.032 19.785 1.00 59.22 281 ALA A N 1
ATOM 2116 C CA . ALA A 1 281 ? 37.317 15.305 19.905 1.00 59.22 281 ALA A CA 1
ATOM 2117 C C . ALA A 1 281 ? 37.491 14.355 18.710 1.00 59.22 281 ALA A C 1
ATOM 2119 O O . ALA A 1 281 ? 36.649 13.494 18.446 1.00 59.22 281 ALA A O 1
ATOM 2120 N N . VAL A 1 282 ? 38.598 14.524 17.987 1.00 54.75 282 VAL A N 1
ATOM 2121 C CA . VAL A 1 282 ? 38.967 13.675 16.855 1.00 54.75 282 VAL A CA 1
ATOM 2122 C C . VAL A 1 282 ? 39.260 12.274 17.383 1.00 54.75 282 VAL A C 1
ATOM 2124 O O . VAL A 1 282 ? 40.256 12.046 18.068 1.00 54.75 282 VAL A O 1
ATOM 2127 N N . THR A 1 283 ? 38.376 11.333 17.065 1.00 61.69 283 THR A N 1
ATOM 2128 C CA . THR A 1 283 ? 38.636 9.906 17.261 1.00 61.69 283 THR A CA 1
ATOM 2129 C C . THR A 1 283 ? 39.631 9.466 16.179 1.00 61.69 283 THR A C 1
ATOM 2131 O O . THR A 1 283 ? 39.364 9.717 15.001 1.00 61.69 283 THR A O 1
ATOM 2134 N N . PRO A 1 284 ? 40.782 8.852 16.521 1.00 59.50 284 PRO A N 1
AT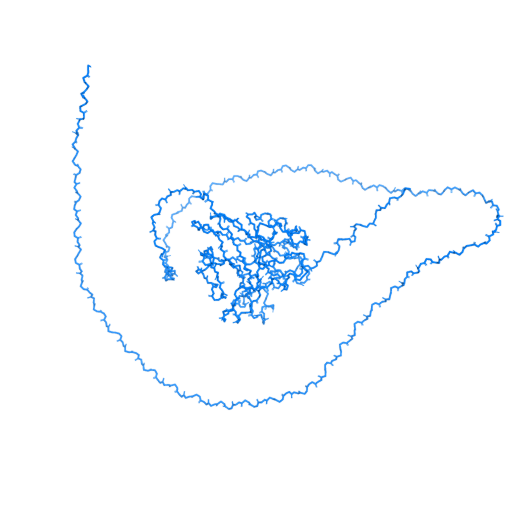OM 2135 C CA . PRO A 1 284 ? 41.737 8.384 15.523 1.00 59.50 284 PRO A CA 1
ATOM 2136 C C . PRO A 1 284 ? 41.095 7.355 14.590 1.00 59.50 284 PRO A C 1
ATOM 2138 O O . PRO A 1 284 ? 40.406 6.440 15.043 1.00 59.50 284 PRO A O 1
ATOM 2141 N N . ALA A 1 285 ? 41.344 7.503 13.289 1.00 61.59 285 ALA A N 1
ATOM 2142 C 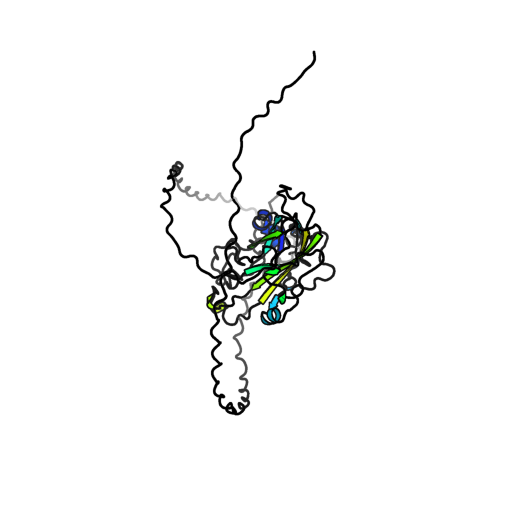CA . ALA A 1 285 ? 40.924 6.536 12.285 1.00 61.59 285 ALA A CA 1
ATOM 2143 C C . ALA A 1 285 ? 41.511 5.142 12.601 1.00 61.59 285 ALA A C 1
ATOM 2145 O O . ALA A 1 285 ? 42.685 5.055 12.982 1.00 61.59 285 ALA A O 1
ATOM 2146 N N . PRO A 1 286 ? 40.740 4.051 12.435 1.00 61.62 286 PRO A N 1
ATOM 2147 C CA . PRO A 1 286 ? 41.258 2.697 12.585 1.00 61.62 286 PRO A CA 1
ATOM 2148 C C . PRO A 1 286 ? 42.443 2.461 11.643 1.00 61.62 286 PRO A C 1
ATOM 2150 O O . PRO A 1 286 ? 42.390 2.816 10.464 1.00 61.62 286 PRO A O 1
ATOM 2153 N N . ALA A 1 287 ? 43.508 1.853 12.166 1.00 68.38 287 ALA A N 1
ATOM 2154 C CA . ALA A 1 287 ? 44.657 1.450 11.366 1.00 68.38 287 ALA A CA 1
ATOM 2155 C C . ALA A 1 287 ? 44.220 0.470 10.256 1.00 68.38 287 ALA A C 1
ATOM 2157 O O . ALA A 1 287 ? 43.401 -0.416 10.521 1.00 68.38 287 ALA A O 1
ATOM 2158 N N . PRO A 1 288 ? 44.750 0.600 9.025 1.00 60.66 288 PRO A N 1
ATOM 2159 C CA . PRO A 1 288 ? 44.416 -0.309 7.939 1.00 60.66 288 PRO A CA 1
ATOM 2160 C C . PRO A 1 288 ? 44.839 -1.739 8.288 1.00 60.66 288 PRO A C 1
ATOM 2162 O O . PRO A 1 288 ? 45.936 -1.975 8.800 1.00 60.66 288 PRO A O 1
ATOM 2165 N N . ALA A 1 289 ? 43.952 -2.692 8.004 1.00 66.25 289 ALA A N 1
ATOM 2166 C CA . ALA A 1 289 ? 44.238 -4.112 8.141 1.00 66.25 289 ALA A CA 1
ATOM 2167 C C . ALA A 1 289 ? 45.434 -4.510 7.250 1.00 66.25 289 ALA A C 1
ATOM 2169 O O . ALA A 1 289 ? 45.573 -3.976 6.145 1.00 66.25 289 ALA A O 1
ATOM 2170 N N . PRO A 1 290 ? 46.301 -5.438 7.697 1.00 64.88 290 PRO A N 1
ATOM 2171 C CA . PRO A 1 290 ? 47.439 -5.883 6.907 1.00 64.88 290 PRO A CA 1
ATOM 2172 C C . PRO A 1 290 ? 46.968 -6.554 5.614 1.00 64.88 290 PRO A C 1
ATOM 2174 O O . PRO A 1 290 ? 46.143 -7.469 5.631 1.00 64.88 290 PRO A O 1
ATOM 2177 N N . THR A 1 291 ? 47.524 -6.101 4.492 1.00 61.88 291 THR A N 1
ATOM 2178 C CA . THR A 1 291 ? 47.324 -6.697 3.172 1.00 61.88 291 THR A CA 1
ATOM 2179 C C . THR A 1 291 ? 47.774 -8.164 3.196 1.00 61.88 291 THR A C 1
ATOM 2181 O O . THR A 1 291 ? 48.916 -8.432 3.584 1.00 61.88 291 THR A O 1
ATOM 2184 N N . PRO A 1 292 ? 46.930 -9.128 2.788 1.00 64.94 292 PRO A N 1
ATOM 2185 C CA . PRO A 1 292 ? 47.362 -10.513 2.649 1.00 64.94 292 PRO A CA 1
ATOM 2186 C C . PRO A 1 292 ? 48.462 -10.631 1.576 1.00 64.94 292 PRO A C 1
ATOM 2188 O O . PRO A 1 292 ? 48.479 -9.849 0.621 1.00 64.94 292 PRO A O 1
ATOM 2191 N N . PRO A 1 293 ? 49.395 -11.591 1.712 1.00 62.28 293 PRO A N 1
ATOM 2192 C CA . PRO A 1 293 ? 50.473 -11.770 0.751 1.00 62.28 293 PRO A CA 1
ATOM 2193 C C . PRO A 1 293 ? 49.908 -12.119 -0.628 1.00 62.28 293 PRO A C 1
ATOM 2195 O O . PRO A 1 293 ? 49.051 -12.993 -0.769 1.00 62.28 293 PRO A O 1
ATOM 2198 N N . ILE A 1 294 ? 50.419 -11.430 -1.648 1.00 57.88 294 ILE A N 1
ATOM 2199 C CA . ILE A 1 294 ? 50.142 -11.708 -3.057 1.00 57.88 294 ILE A CA 1
ATOM 2200 C C . ILE A 1 294 ? 50.641 -13.122 -3.355 1.00 57.88 294 ILE A C 1
ATOM 2202 O O . ILE A 1 294 ? 51.847 -13.374 -3.387 1.00 57.88 294 ILE A O 1
ATOM 2206 N N . VAL A 1 295 ? 49.710 -14.050 -3.569 1.00 52.66 295 VAL A N 1
ATOM 2207 C CA . VAL A 1 295 ? 50.029 -15.370 -4.108 1.00 52.66 295 VAL A CA 1
ATOM 2208 C C . VAL A 1 295 ? 50.300 -15.190 -5.597 1.00 52.66 295 VAL A C 1
ATOM 2210 O O . VAL A 1 295 ? 49.441 -14.755 -6.363 1.00 52.66 295 VAL A O 1
ATOM 2213 N N . GLN A 1 296 ? 51.540 -15.470 -5.978 1.00 53.16 296 GLN A N 1
ATOM 2214 C CA . GLN A 1 296 ? 52.048 -15.416 -7.340 1.00 53.16 296 GLN A CA 1
ATOM 2215 C C . GLN A 1 296 ? 51.202 -16.326 -8.246 1.00 53.16 296 GLN A C 1
ATOM 2217 O O . GLN A 1 296 ? 51.001 -17.501 -7.938 1.00 53.16 296 GLN A O 1
ATOM 2222 N N . ALA A 1 297 ? 50.689 -15.771 -9.346 1.00 48.03 297 ALA A N 1
ATOM 2223 C CA . ALA A 1 297 ? 49.910 -16.504 -10.335 1.00 48.03 297 ALA A CA 1
ATOM 2224 C C . ALA A 1 297 ? 50.730 -17.676 -10.898 1.00 48.03 297 ALA A C 1
ATOM 2226 O O . ALA A 1 297 ? 51.821 -17.482 -11.440 1.00 48.03 297 ALA A O 1
ATOM 2227 N N . ALA A 1 298 ? 50.201 -18.890 -10.751 1.00 48.81 298 ALA A N 1
ATOM 2228 C CA . ALA A 1 298 ? 50.758 -20.081 -11.370 1.00 48.81 298 ALA A CA 1
ATOM 2229 C C . ALA A 1 298 ? 50.638 -19.986 -12.900 1.00 48.81 298 ALA A C 1
ATOM 2231 O O . ALA A 1 298 ? 49.618 -19.550 -13.436 1.00 48.81 298 ALA A O 1
ATOM 2232 N N . ALA A 1 299 ? 51.712 -20.391 -13.578 1.00 59.09 299 ALA A N 1
ATOM 2233 C CA . ALA A 1 299 ? 51.836 -20.450 -15.028 1.00 59.09 299 ALA A CA 1
ATOM 2234 C C . ALA A 1 299 ? 50.730 -21.310 -15.684 1.00 59.09 299 ALA A C 1
ATOM 2236 O O . ALA A 1 299 ? 50.229 -22.246 -15.055 1.00 59.09 299 ALA A O 1
ATOM 2237 N N . PRO A 1 300 ? 50.367 -21.033 -16.951 1.00 59.28 300 PRO A N 1
ATOM 2238 C CA . PRO A 1 300 ? 49.387 -21.832 -17.677 1.00 59.28 300 PRO A CA 1
ATOM 2239 C C . PRO A 1 300 ? 49.884 -23.277 -17.870 1.00 59.28 300 PRO A C 1
ATOM 2241 O O . PRO A 1 300 ? 51.077 -23.486 -18.114 1.00 59.28 300 PRO A O 1
ATOM 2244 N N . PRO A 1 301 ? 48.999 -24.285 -17.773 1.00 54.81 301 PRO A N 1
ATOM 2245 C CA . PRO A 1 301 ? 49.374 -25.671 -18.003 1.00 54.81 301 PRO A CA 1
ATOM 2246 C C . PRO A 1 301 ? 49.739 -25.918 -19.471 1.00 54.81 301 PRO A C 1
ATOM 2248 O O . PRO A 1 301 ? 49.090 -25.423 -20.392 1.00 54.81 301 PRO A O 1
ATOM 2251 N N . ALA A 1 302 ? 50.804 -26.699 -19.643 1.00 48.91 302 ALA A N 1
ATOM 2252 C CA . ALA A 1 302 ? 51.365 -27.126 -20.913 1.00 48.91 302 ALA A CA 1
ATOM 2253 C C . ALA A 1 302 ? 50.383 -27.965 -21.749 1.00 48.91 302 ALA A C 1
ATOM 2255 O O . ALA A 1 302 ? 49.558 -28.713 -21.219 1.00 48.91 302 ALA A O 1
ATOM 2256 N N . GLU A 1 303 ? 50.529 -27.839 -23.067 1.00 50.56 303 GLU A N 1
ATOM 2257 C CA . GLU A 1 303 ? 49.797 -28.566 -24.101 1.00 50.56 303 GLU A CA 1
ATOM 2258 C C . GLU A 1 303 ? 49.858 -30.089 -23.901 1.00 50.56 303 GLU A C 1
ATOM 2260 O O . GLU A 1 303 ? 50.914 -30.676 -23.656 1.00 50.56 303 GLU A O 1
ATOM 2265 N N . ILE A 1 304 ? 48.698 -30.735 -24.034 1.00 51.81 304 ILE A N 1
ATOM 2266 C CA . ILE A 1 304 ? 48.557 -32.192 -24.007 1.00 51.81 304 ILE A CA 1
ATOM 2267 C C . ILE A 1 304 ? 49.043 -32.752 -25.360 1.00 51.81 304 ILE A C 1
ATOM 2269 O O . ILE A 1 304 ? 48.543 -32.312 -26.398 1.00 51.81 304 ILE A O 1
ATOM 2273 N N . PRO A 1 305 ? 49.964 -33.735 -25.392 1.00 49.34 305 PRO A N 1
ATOM 2274 C CA . PRO A 1 305 ? 50.421 -34.341 -26.638 1.00 49.34 305 PRO A CA 1
ATOM 2275 C C . PRO A 1 305 ? 49.326 -35.178 -27.311 1.00 49.34 305 PRO A C 1
ATOM 2277 O O . PRO A 1 305 ? 48.598 -35.927 -26.657 1.00 49.34 305 PRO A O 1
ATOM 2280 N N . ALA A 1 306 ? 49.264 -35.084 -28.640 1.00 47.53 306 ALA A N 1
ATOM 2281 C CA . ALA A 1 306 ? 48.400 -35.885 -29.497 1.00 47.53 306 ALA A CA 1
ATOM 2282 C C . ALA A 1 306 ? 48.652 -37.393 -29.316 1.00 47.53 306 ALA A C 1
ATOM 2284 O O . ALA A 1 306 ? 49.791 -37.861 -29.351 1.00 47.53 306 ALA A O 1
ATOM 2285 N N . ALA A 1 307 ? 47.570 -38.156 -29.154 1.00 48.44 307 ALA A N 1
ATOM 2286 C CA . ALA A 1 307 ? 47.615 -39.608 -29.066 1.00 48.44 307 ALA A CA 1
ATOM 2287 C C . ALA A 1 307 ? 47.914 -40.239 -30.438 1.00 48.44 307 ALA A C 1
ATOM 2289 O O . ALA A 1 307 ? 47.213 -40.010 -31.424 1.00 48.44 307 ALA A O 1
ATOM 2290 N N . THR A 1 308 ? 48.957 -41.063 -30.464 1.00 46.03 308 THR A N 1
ATOM 2291 C CA . THR A 1 308 ? 49.384 -41.922 -31.573 1.00 46.03 308 THR A CA 1
ATOM 2292 C C . THR A 1 308 ? 48.332 -43.003 -31.880 1.00 46.03 308 THR A C 1
ATOM 2294 O O . THR A 1 308 ? 47.803 -43.607 -30.943 1.00 46.03 308 THR A O 1
ATOM 2297 N N . PRO A 1 309 ? 48.037 -43.318 -33.158 1.00 52.59 309 PRO A N 1
ATOM 2298 C CA . PRO A 1 309 ? 47.101 -44.383 -33.511 1.00 52.59 309 PRO A CA 1
ATOM 2299 C C . PRO A 1 309 ? 47.727 -45.773 -33.308 1.00 52.59 309 PRO A C 1
ATOM 2301 O O . PRO A 1 309 ? 48.881 -46.008 -33.666 1.00 52.59 309 PRO A O 1
ATOM 2304 N N . SER A 1 310 ? 46.952 -46.704 -32.743 1.00 44.97 310 SER A N 1
ATOM 2305 C CA . SER A 1 310 ? 47.323 -48.122 -32.621 1.00 44.97 310 SER A CA 1
ATOM 2306 C C . SER A 1 310 ? 46.877 -48.934 -33.851 1.00 44.97 310 SER A C 1
ATOM 2308 O O . SER A 1 310 ? 45.931 -48.532 -34.532 1.00 44.97 310 SER A O 1
ATOM 2310 N N . PRO A 1 311 ? 47.558 -50.055 -34.162 1.00 52.81 311 PRO A N 1
ATOM 2311 C CA . PRO A 1 311 ? 47.559 -50.661 -35.487 1.00 52.81 311 PRO A CA 1
ATOM 2312 C C . PRO A 1 311 ? 46.355 -51.568 -35.770 1.00 52.81 311 PRO A C 1
ATOM 2314 O O . PRO A 1 311 ? 45.821 -52.255 -34.900 1.00 52.81 311 PRO A O 1
ATOM 2317 N N . THR A 1 312 ? 45.988 -51.585 -37.049 1.00 50.25 312 THR A N 1
ATOM 2318 C CA . THR A 1 312 ? 44.987 -52.436 -37.697 1.00 50.25 312 THR A CA 1
ATOM 2319 C C . THR A 1 312 ? 45.324 -53.926 -37.573 1.00 50.25 312 THR A C 1
ATOM 2321 O O . THR A 1 312 ? 46.437 -54.339 -37.894 1.00 50.25 312 THR A O 1
ATOM 2324 N N . ALA A 1 313 ? 44.334 -54.739 -37.192 1.00 41.53 313 ALA A N 1
ATOM 2325 C CA . ALA A 1 313 ? 44.367 -56.199 -37.306 1.00 41.53 313 ALA A CA 1
ATOM 2326 C C . ALA A 1 313 ? 43.364 -56.691 -38.377 1.00 41.53 313 ALA A C 1
ATOM 2328 O O . ALA A 1 313 ? 42.393 -55.984 -38.660 1.00 41.53 313 ALA A O 1
ATOM 2329 N N . PRO A 1 314 ? 43.604 -57.860 -39.010 1.00 51.84 314 PRO A N 1
ATOM 2330 C CA . PRO A 1 314 ? 43.086 -58.183 -40.341 1.00 51.84 314 PRO A CA 1
ATOM 2331 C C . PRO A 1 314 ? 41.683 -58.802 -40.361 1.00 51.84 314 PRO A C 1
ATOM 2333 O O . PRO A 1 314 ? 41.222 -59.407 -39.397 1.00 51.84 314 PRO A O 1
ATOM 2336 N N . ALA A 1 315 ? 41.060 -58.668 -41.532 1.00 48.25 315 ALA A N 1
ATOM 2337 C CA . ALA A 1 315 ? 39.712 -59.086 -41.894 1.00 48.25 315 ALA A CA 1
ATOM 2338 C C . ALA A 1 315 ? 39.441 -60.600 -41.781 1.00 48.25 315 ALA A C 1
ATOM 2340 O O . ALA A 1 315 ? 40.278 -61.426 -42.147 1.00 48.25 315 ALA A O 1
ATOM 2341 N N . ALA A 1 316 ? 38.210 -60.932 -41.382 1.00 46.94 316 ALA A N 1
ATOM 2342 C CA . ALA A 1 316 ? 37.595 -62.251 -41.530 1.00 46.94 316 ALA A CA 1
ATOM 2343 C C . ALA A 1 316 ? 36.425 -62.183 -42.547 1.00 46.94 316 ALA A C 1
ATOM 2345 O O . ALA A 1 316 ? 35.803 -61.124 -42.673 1.00 46.94 316 ALA A O 1
ATOM 2346 N N . PRO A 1 317 ? 36.152 -63.269 -43.300 1.00 57.94 317 PRO A N 1
ATOM 2347 C CA . PRO A 1 317 ? 35.254 -63.284 -44.463 1.00 57.94 317 PRO A CA 1
ATOM 2348 C C . PRO A 1 317 ? 33.755 -63.353 -44.091 1.00 57.94 317 PRO A C 1
ATOM 2350 O O . PRO A 1 317 ? 33.423 -63.642 -42.939 1.00 57.94 317 PRO A O 1
ATOM 2353 N N . PRO A 1 318 ? 32.841 -63.086 -45.051 1.00 51.81 318 PRO A N 1
ATOM 2354 C CA . PRO A 1 318 ? 31.423 -62.871 -44.778 1.00 51.81 318 PRO A CA 1
ATOM 2355 C C . PRO A 1 318 ? 30.655 -64.190 -44.644 1.00 51.81 318 PRO A C 1
ATOM 2357 O O . PRO A 1 318 ? 30.875 -65.125 -45.413 1.00 51.81 318 PRO A O 1
ATOM 2360 N N . ALA A 1 319 ? 29.710 -64.228 -43.704 1.00 43.03 319 ALA A N 1
ATOM 2361 C CA . ALA A 1 319 ? 28.688 -65.265 -43.613 1.00 43.03 319 ALA A CA 1
ATOM 2362 C C . ALA A 1 319 ? 27.292 -64.648 -43.785 1.00 43.03 319 ALA A C 1
ATOM 2364 O O . ALA A 1 319 ? 27.045 -63.497 -43.427 1.00 43.03 319 ALA A O 1
ATOM 2365 N N . GLU A 1 320 ? 26.435 -65.441 -44.413 1.00 44.12 320 GLU A N 1
ATOM 2366 C CA . GLU A 1 320 ? 25.237 -65.082 -45.161 1.00 44.12 320 GLU A CA 1
ATOM 2367 C C . GLU A 1 320 ? 24.045 -64.584 -44.326 1.00 44.12 320 GLU A C 1
ATOM 2369 O O . GLU A 1 320 ? 23.854 -64.918 -43.158 1.00 44.12 320 GLU A O 1
ATOM 2374 N N . VAL A 1 321 ? 23.218 -63.791 -45.009 1.00 48.47 321 VAL A N 1
ATOM 2375 C CA . VAL A 1 321 ? 21.924 -63.233 -44.596 1.00 48.47 321 VAL A CA 1
ATOM 2376 C C . VAL A 1 321 ? 20.875 -64.345 -44.442 1.00 48.47 321 VAL A C 1
ATOM 2378 O O . VAL A 1 321 ? 20.793 -65.227 -45.297 1.00 48.47 321 VAL A O 1
ATOM 2381 N N . PRO A 1 322 ? 19.961 -64.225 -43.463 1.00 48.16 322 PRO A N 1
ATOM 2382 C CA . PRO A 1 322 ? 18.557 -64.364 -43.825 1.00 48.16 322 PRO A CA 1
ATOM 2383 C C . PRO A 1 322 ? 17.711 -63.176 -43.360 1.00 48.16 322 PRO A C 1
ATOM 2385 O O . PRO A 1 322 ? 17.937 -62.541 -42.332 1.00 48.16 322 PRO A O 1
ATOM 2388 N N . ALA A 1 323 ? 16.750 -62.878 -44.224 1.00 44.34 323 ALA A N 1
ATOM 2389 C CA . ALA A 1 323 ? 15.887 -61.720 -44.241 1.00 44.34 323 ALA A CA 1
ATOM 2390 C C . ALA A 1 323 ? 14.819 -61.720 -43.137 1.00 44.34 323 ALA A C 1
ATOM 2392 O O . ALA A 1 323 ? 14.303 -62.767 -42.754 1.00 44.34 323 ALA A O 1
ATOM 2393 N N . GLY A 1 324 ? 14.395 -60.507 -42.770 1.00 42.34 324 GLY A N 1
ATOM 2394 C CA . GLY A 1 324 ? 13.007 -60.235 -42.400 1.00 42.34 324 GLY A CA 1
ATOM 2395 C C . GLY A 1 324 ? 12.766 -59.870 -40.941 1.00 42.34 324 GLY A C 1
ATOM 2396 O O . GLY A 1 324 ? 12.372 -60.715 -40.146 1.00 42.34 324 GLY A O 1
ATOM 2397 N N . SER A 1 325 ? 12.895 -58.584 -40.613 1.00 41.12 325 SER A N 1
ATOM 2398 C CA . SER A 1 325 ? 11.976 -57.895 -39.697 1.00 41.12 325 SER A CA 1
ATOM 2399 C C . SER A 1 325 ? 12.066 -5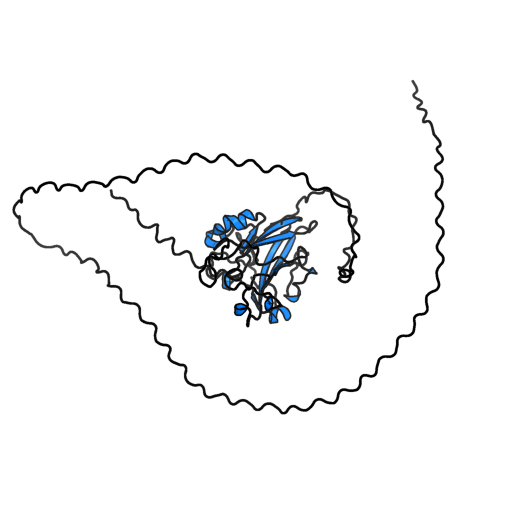6.390 -39.939 1.00 41.12 325 SER A C 1
ATOM 2401 O O . SER A 1 325 ? 13.148 -55.806 -39.894 1.00 41.12 325 SER A O 1
ATOM 2403 N N . GLU A 1 326 ? 10.921 -55.803 -40.275 1.00 54.66 326 GLU A N 1
ATOM 2404 C CA . GLU A 1 326 ? 10.709 -54.379 -40.516 1.00 54.66 326 GLU A CA 1
ATOM 2405 C C . GLU A 1 326 ? 11.173 -53.543 -39.320 1.00 54.66 326 GLU A C 1
ATOM 2407 O O . GLU A 1 326 ? 10.720 -53.737 -38.192 1.00 54.66 326 GLU A O 1
ATOM 2412 N N . VAL A 1 327 ? 12.062 -52.583 -39.580 1.00 40.81 327 VAL A N 1
ATOM 2413 C CA . VAL A 1 327 ? 12.397 -51.518 -38.636 1.00 40.81 327 VAL A CA 1
ATOM 2414 C C . VAL A 1 327 ? 11.776 -50.236 -39.167 1.00 40.81 327 VAL A C 1
ATOM 2416 O O . VAL A 1 327 ? 12.176 -49.707 -40.203 1.00 40.81 327 VAL A O 1
ATOM 2419 N N . THR A 1 328 ? 10.772 -49.766 -38.439 1.00 52.19 328 THR A N 1
ATOM 2420 C CA . THR A 1 328 ? 10.141 -48.453 -38.561 1.00 52.19 328 THR A CA 1
ATOM 2421 C C . THR A 1 328 ? 11.204 -47.347 -38.613 1.00 52.19 328 THR A C 1
ATOM 2423 O O . THR A 1 328 ? 12.075 -47.320 -37.739 1.00 52.19 328 THR A O 1
ATOM 2426 N N . PRO A 1 329 ? 11.168 -46.415 -39.584 1.00 53.69 329 PRO A N 1
ATOM 2427 C CA . PRO A 1 329 ? 12.103 -45.300 -39.597 1.00 53.69 329 PRO A CA 1
ATOM 2428 C C . PRO A 1 329 ? 11.841 -44.364 -38.410 1.00 53.69 329 PRO A C 1
ATOM 2430 O O . PRO A 1 329 ? 10.697 -44.051 -38.074 1.00 53.69 329 PRO A O 1
ATOM 2433 N N . ALA A 1 330 ? 12.927 -43.916 -37.782 1.00 45.50 330 ALA A N 1
ATOM 2434 C CA . ALA A 1 330 ? 12.912 -42.830 -36.812 1.00 45.50 330 ALA A CA 1
ATOM 2435 C C . ALA A 1 330 ? 12.406 -41.531 -37.477 1.00 45.50 330 ALA A C 1
ATOM 2437 O O . ALA A 1 330 ? 12.697 -41.302 -38.654 1.00 45.50 330 ALA A O 1
ATOM 2438 N N . PRO A 1 331 ? 11.660 -40.678 -36.753 1.00 49.47 331 PRO A N 1
ATOM 2439 C CA . PRO A 1 331 ? 11.084 -39.468 -37.320 1.00 49.47 331 PRO A CA 1
ATOM 2440 C C . PRO A 1 331 ? 12.177 -38.472 -37.717 1.00 49.47 331 PRO A C 1
ATOM 2442 O O . PRO A 1 331 ? 13.027 -38.089 -36.911 1.00 49.47 331 PRO A O 1
ATOM 2445 N N . THR A 1 332 ? 12.122 -38.040 -38.973 1.00 51.00 332 THR A N 1
ATOM 2446 C CA . THR A 1 332 ? 12.875 -36.911 -39.514 1.00 51.00 332 THR A CA 1
ATOM 2447 C C . THR A 1 332 ? 12.498 -35.647 -38.742 1.00 51.00 332 THR A C 1
ATOM 2449 O O . THR A 1 332 ? 11.319 -35.303 -38.648 1.00 51.00 332 THR A O 1
ATOM 2452 N N . VAL A 1 333 ? 13.489 -34.952 -38.184 1.00 49.53 333 VAL A N 1
ATOM 2453 C CA . VAL A 1 333 ? 13.305 -33.607 -37.622 1.00 49.53 333 VAL A CA 1
ATOM 2454 C C . VAL A 1 333 ? 12.911 -32.674 -38.773 1.00 49.53 333 VAL A C 1
ATOM 2456 O O . VAL A 1 333 ? 13.652 -32.622 -39.756 1.00 49.53 333 VAL A O 1
ATOM 2459 N N . PRO A 1 334 ? 11.772 -31.960 -38.707 1.00 49.25 334 PRO A N 1
ATOM 2460 C CA . PRO A 1 334 ? 11.435 -30.994 -39.737 1.00 49.25 334 PRO A CA 1
ATOM 2461 C C . PRO A 1 334 ? 12.393 -29.804 -39.661 1.00 49.25 334 PRO A C 1
ATOM 2463 O O . PRO A 1 334 ? 12.635 -29.227 -38.599 1.00 49.25 334 PRO A O 1
ATOM 2466 N N . GLU A 1 335 ? 12.939 -29.469 -40.823 1.00 50.69 335 GLU A N 1
ATOM 2467 C CA . GLU A 1 335 ? 13.706 -28.262 -41.094 1.00 50.69 335 GLU A CA 1
ATOM 2468 C C . GLU A 1 335 ? 12.881 -27.029 -40.692 1.00 50.69 335 GLU A C 1
ATOM 2470 O O . GLU A 1 335 ? 11.701 -26.908 -41.038 1.00 50.69 335 GLU A O 1
ATOM 2475 N N . ALA A 1 336 ? 13.483 -26.142 -39.898 1.00 43.62 336 ALA A N 1
ATOM 2476 C CA . ALA A 1 336 ? 12.820 -24.957 -39.377 1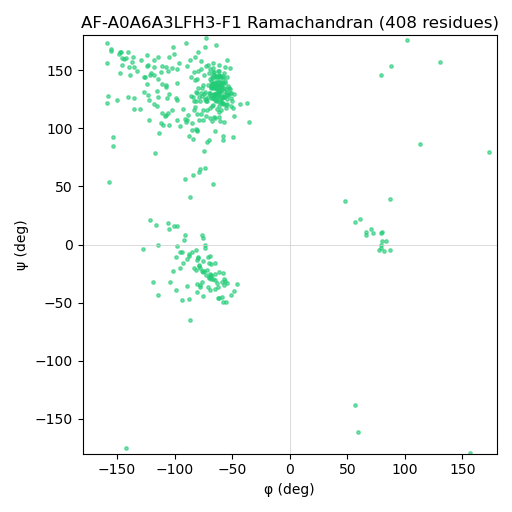.00 43.62 336 ALA A CA 1
ATOM 2477 C C . ALA A 1 336 ? 12.378 -24.050 -40.533 1.00 43.62 336 ALA A C 1
ATOM 2479 O O . ALA A 1 336 ? 13.195 -23.488 -41.259 1.00 43.62 336 ALA A O 1
ATOM 2480 N N . THR A 1 337 ? 11.062 -23.908 -40.684 1.00 49.81 337 THR A N 1
ATOM 2481 C CA . THR A 1 337 ? 10.449 -22.929 -41.582 1.00 49.81 337 THR A CA 1
ATOM 2482 C C . THR A 1 337 ? 10.845 -21.523 -41.115 1.00 49.81 337 THR A C 1
ATOM 2484 O O . THR A 1 337 ? 10.659 -21.219 -39.933 1.00 49.81 337 THR A O 1
ATOM 2487 N N . PRO A 1 338 ? 11.396 -20.655 -41.984 1.00 54.41 338 PRO A N 1
ATOM 2488 C CA . PRO A 1 338 ? 11.678 -19.276 -41.610 1.00 54.41 338 PRO A CA 1
ATOM 2489 C C . PRO A 1 338 ? 10.377 -18.557 -41.233 1.00 54.41 338 PRO A C 1
ATOM 2491 O O . PRO A 1 338 ? 9.339 -18.739 -41.870 1.00 54.41 338 PRO A O 1
ATOM 2494 N N . ALA A 1 339 ? 10.448 -17.761 -40.166 1.00 43.62 339 ALA A N 1
ATOM 2495 C CA . ALA A 1 339 ? 9.323 -17.005 -39.631 1.00 43.62 339 ALA A CA 1
ATOM 2496 C C . ALA A 1 339 ? 8.694 -16.092 -40.706 1.00 43.62 339 ALA A C 1
ATOM 2498 O O . ALA A 1 339 ? 9.430 -15.494 -41.500 1.00 43.62 339 ALA A O 1
ATOM 2499 N N . PRO A 1 340 ? 7.354 -15.958 -40.739 1.00 45.09 340 PRO A N 1
ATOM 2500 C CA . PRO A 1 340 ? 6.692 -15.065 -41.675 1.00 45.09 340 PRO A CA 1
ATOM 2501 C C . PRO A 1 340 ? 7.115 -13.621 -41.403 1.00 45.09 340 PRO A C 1
ATOM 2503 O O . PRO A 1 340 ? 7.103 -13.138 -40.270 1.00 45.09 340 PRO A O 1
ATOM 2506 N N . THR A 1 341 ? 7.503 -12.939 -42.474 1.00 52.03 341 THR A N 1
ATOM 2507 C CA . THR A 1 341 ? 7.759 -11.503 -42.493 1.00 52.03 341 THR A CA 1
ATOM 2508 C C . THR A 1 341 ? 6.464 -10.781 -42.123 1.00 52.03 341 THR A C 1
ATOM 2510 O O . THR A 1 341 ? 5.403 -11.091 -42.667 1.00 52.03 341 THR A O 1
ATOM 2513 N N . SER A 1 342 ? 6.548 -9.849 -41.171 1.00 45.72 342 SER A N 1
ATOM 2514 C CA . SER A 1 342 ? 5.424 -9.010 -40.745 1.00 45.72 342 SER A CA 1
ATOM 2515 C C . SER A 1 342 ? 4.769 -8.352 -41.965 1.00 45.72 342 SER A C 1
ATOM 2517 O O . SER A 1 342 ? 5.499 -7.775 -42.774 1.00 45.72 342 SER A O 1
ATOM 2519 N N . PRO A 1 343 ? 3.434 -8.409 -42.126 1.00 47.34 343 PRO A N 1
ATOM 2520 C CA . PRO A 1 343 ? 2.782 -7.716 -43.221 1.00 47.34 343 PRO A CA 1
ATOM 2521 C C . PRO A 1 343 ? 2.979 -6.207 -43.065 1.00 47.34 343 PRO A C 1
ATOM 2523 O O . PRO A 1 343 ? 2.832 -5.640 -41.980 1.00 47.34 343 PRO A O 1
ATOM 2526 N N . GLU A 1 344 ? 3.348 -5.591 -44.181 1.00 52.34 344 GLU A N 1
ATOM 2527 C CA . GLU A 1 344 ? 3.449 -4.153 -44.375 1.00 52.34 344 GLU A CA 1
ATOM 2528 C C . GLU A 1 344 ? 2.111 -3.494 -44.007 1.00 52.34 344 GLU A C 1
ATOM 2530 O O . GLU A 1 344 ? 1.041 -3.946 -44.431 1.00 52.34 344 GLU A O 1
ATOM 2535 N N . ALA A 1 345 ? 2.163 -2.463 -43.161 1.00 48.03 345 ALA A N 1
ATOM 2536 C CA . ALA A 1 345 ? 0.979 -1.767 -42.682 1.00 48.03 345 ALA A CA 1
ATOM 2537 C C . ALA A 1 345 ? 0.209 -1.175 -43.870 1.00 48.03 345 ALA A C 1
ATOM 2539 O O . ALA A 1 345 ? 0.695 -0.292 -44.574 1.00 48.03 345 ALA A O 1
ATOM 2540 N N . THR A 1 346 ? -1.010 -1.668 -44.083 1.00 54.78 346 THR A N 1
ATOM 2541 C CA . THR A 1 346 ? -1.956 -1.071 -45.026 1.00 54.78 346 THR A CA 1
ATOM 2542 C C . THR A 1 346 ? -2.328 0.324 -44.509 1.00 54.78 346 THR A C 1
ATOM 2544 O O . THR A 1 346 ? -2.762 0.425 -43.358 1.00 54.78 346 THR A O 1
ATOM 2547 N N . PRO A 1 347 ? -2.159 1.402 -45.295 1.00 55.62 347 PRO A N 1
ATOM 2548 C CA . PRO A 1 347 ? -2.584 2.727 -44.869 1.00 55.62 347 PRO A CA 1
ATOM 2549 C C . PRO A 1 347 ? -4.104 2.749 -44.678 1.00 55.62 347 PRO A C 1
ATOM 2551 O O . PRO A 1 347 ? -4.856 2.182 -45.474 1.00 55.62 347 PRO A O 1
ATOM 2554 N N . ALA A 1 348 ? -4.541 3.376 -43.586 1.00 57.31 348 ALA A N 1
ATOM 2555 C CA . ALA A 1 348 ? -5.950 3.541 -43.259 1.00 57.31 348 ALA A CA 1
ATOM 2556 C C . ALA A 1 348 ? -6.690 4.295 -44.384 1.00 57.31 348 ALA A C 1
ATOM 2558 O O . ALA A 1 348 ? -6.100 5.180 -45.007 1.00 57.31 348 ALA A O 1
ATOM 2559 N N . PRO A 1 349 ? -7.964 3.964 -44.657 1.00 56.25 349 PRO A N 1
ATOM 2560 C CA . PRO A 1 349 ? -8.757 4.683 -45.645 1.00 56.25 349 PRO A CA 1
ATOM 2561 C C . PRO A 1 349 ? -8.952 6.145 -45.224 1.00 56.25 349 PRO A C 1
ATOM 2563 O O . PRO A 1 349 ? -9.241 6.424 -44.060 1.00 56.25 349 PRO A O 1
ATOM 2566 N N . ASP A 1 350 ? -8.816 7.059 -46.189 1.00 56.62 350 ASP A N 1
ATOM 2567 C CA . ASP A 1 350 ? -9.087 8.488 -46.028 1.00 56.62 350 ASP A CA 1
ATOM 2568 C C . ASP A 1 350 ? -10.532 8.707 -45.561 1.00 56.62 350 ASP A C 1
ATOM 2570 O O . ASP A 1 350 ? -11.493 8.585 -46.327 1.00 56.62 350 ASP A O 1
ATOM 2574 N N . THR A 1 351 ? -10.691 9.045 -44.285 1.00 54.03 351 THR A N 1
ATOM 2575 C CA . THR A 1 351 ? -11.949 9.562 -43.752 1.00 54.03 351 THR A CA 1
ATOM 2576 C C . THR A 1 351 ? -12.131 10.989 -44.281 1.00 54.03 351 THR A C 1
ATOM 2578 O O . THR A 1 351 ? -11.250 11.825 -44.056 1.00 54.03 351 THR A O 1
ATOM 2581 N N . PRO A 1 352 ? -13.238 11.322 -44.971 1.00 62.94 352 PRO A N 1
ATOM 2582 C CA . PRO A 1 352 ? -13.492 12.697 -45.381 1.00 62.94 352 PRO A CA 1
ATOM 2583 C C . PRO A 1 352 ? -13.610 13.600 -44.141 1.00 62.94 352 PRO A C 1
ATOM 2585 O O . PRO A 1 352 ? -14.111 13.154 -43.103 1.00 62.94 352 PRO A O 1
ATOM 2588 N N . PRO A 1 353 ? -13.145 14.860 -44.220 1.00 57.44 353 PRO A N 1
ATOM 2589 C CA . PRO A 1 353 ? -13.149 15.767 -43.083 1.00 57.44 353 PRO A CA 1
ATOM 2590 C C . PRO A 1 353 ? -14.579 15.983 -42.586 1.00 57.44 353 PRO A C 1
ATOM 2592 O O . PRO A 1 353 ? -15.470 16.343 -43.354 1.00 57.44 353 PRO A O 1
ATOM 2595 N N . ALA A 1 354 ? -14.781 15.754 -41.289 1.00 51.28 354 ALA A N 1
ATOM 2596 C CA . ALA A 1 354 ? -16.014 16.097 -40.604 1.00 51.28 354 ALA A CA 1
ATOM 2597 C C . ALA A 1 354 ? -16.273 17.604 -40.755 1.00 51.28 354 ALA A C 1
ATOM 2599 O O . ALA A 1 354 ? -15.401 18.423 -40.453 1.00 51.28 354 ALA A O 1
ATOM 2600 N N . GLU A 1 355 ? -17.465 17.961 -41.236 1.00 55.72 355 GLU A N 1
ATOM 2601 C CA . GLU A 1 355 ? -17.938 19.341 -41.254 1.00 55.72 355 GLU A CA 1
ATOM 2602 C C . GLU A 1 355 ? -17.890 19.912 -39.834 1.00 55.72 355 GLU A C 1
ATOM 2604 O O . GLU A 1 355 ? -18.512 19.396 -38.905 1.00 55.72 355 GLU A O 1
ATOM 2609 N N . VAL A 1 356 ? -17.120 20.986 -39.676 1.00 53.56 356 VAL A N 1
ATOM 2610 C CA . VAL A 1 356 ? -17.046 21.772 -38.448 1.00 53.56 356 VAL A CA 1
ATOM 2611 C C . VAL A 1 356 ? -18.385 22.499 -38.286 1.00 53.56 356 VAL A C 1
ATOM 2613 O O . VAL A 1 356 ? -18.711 23.330 -39.139 1.00 53.56 356 VAL A O 1
ATOM 2616 N N . PRO A 1 357 ? -19.177 22.244 -37.229 1.00 53.72 357 PRO A N 1
ATOM 2617 C CA . PRO A 1 357 ? -20.341 23.072 -36.962 1.00 53.72 357 PRO A CA 1
ATOM 2618 C C . PRO A 1 357 ? -19.869 24.490 -36.622 1.00 53.72 357 PRO A C 1
ATOM 2620 O O . PRO A 1 357 ? -18.969 24.685 -35.802 1.00 53.72 357 PRO A O 1
ATOM 2623 N N . ALA A 1 358 ? -20.462 25.476 -37.297 1.00 55.75 358 ALA A N 1
ATOM 2624 C CA . ALA A 1 358 ? -20.165 26.890 -37.119 1.00 55.75 358 ALA A CA 1
ATOM 2625 C C . ALA A 1 358 ? -20.249 27.291 -35.637 1.00 55.75 358 ALA A C 1
ATOM 2627 O O . ALA A 1 358 ? -21.229 26.992 -34.951 1.00 55.75 358 ALA A O 1
ATOM 2628 N N . ALA A 1 359 ? -19.207 27.973 -35.156 1.00 54.56 359 ALA A N 1
ATOM 2629 C CA . ALA A 1 359 ? -19.165 28.529 -33.812 1.00 54.56 359 ALA A CA 1
ATOM 2630 C C . ALA A 1 359 ? -20.335 29.513 -33.607 1.00 54.56 359 ALA A C 1
ATOM 2632 O O . ALA A 1 359 ? -20.580 30.343 -34.487 1.00 54.56 359 ALA A O 1
ATOM 2633 N N . PRO A 1 360 ? -21.052 29.459 -32.470 1.00 59.62 360 PRO A N 1
ATOM 2634 C CA . PRO A 1 360 ? -22.068 30.453 -32.167 1.00 59.62 360 PRO A CA 1
ATOM 2635 C C . PRO A 1 360 ? -21.417 31.824 -31.948 1.00 59.62 360 PRO A C 1
ATOM 2637 O O . PRO A 1 360 ? -20.398 31.952 -31.268 1.00 59.62 360 PRO A O 1
ATOM 2640 N N . GLU A 1 361 ? -22.030 32.842 -32.551 1.00 60.28 361 GLU A N 1
ATOM 2641 C CA . GLU A 1 361 ? -21.679 34.255 -32.428 1.00 60.28 361 GLU A CA 1
ATOM 2642 C C . GLU A 1 361 ? -21.539 34.665 -30.954 1.00 60.28 361 GLU A C 1
ATOM 2644 O O . GLU A 1 361 ? -22.457 34.514 -30.143 1.00 60.28 361 GLU A O 1
ATOM 2649 N N . VAL A 1 362 ? -20.368 35.201 -30.608 1.00 51.59 362 VAL A N 1
ATOM 2650 C CA . VAL A 1 362 ? -20.069 35.721 -29.275 1.00 51.59 362 VAL A CA 1
ATOM 2651 C C . VAL A 1 362 ? -20.890 36.989 -29.058 1.00 5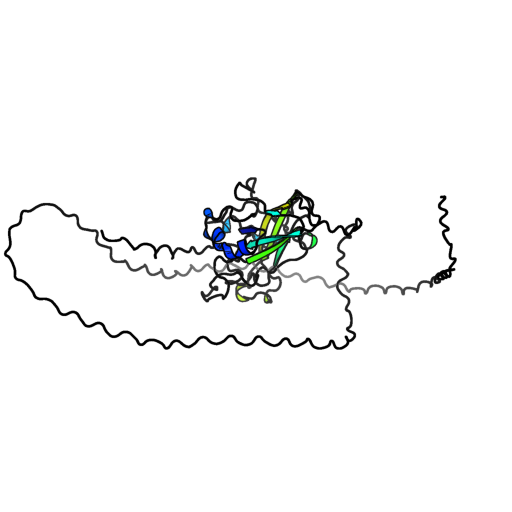1.59 362 VAL A C 1
ATOM 2653 O O . VAL A 1 362 ? -20.617 38.035 -29.643 1.00 51.59 362 VAL A O 1
ATOM 2656 N N . THR A 1 363 ? -21.895 36.901 -28.190 1.00 62.09 363 THR A N 1
ATOM 2657 C CA . THR A 1 363 ? -22.585 38.082 -27.663 1.00 62.09 363 THR A CA 1
ATOM 2658 C C . THR A 1 363 ? -21.609 38.837 -26.750 1.00 62.09 363 THR A C 1
ATOM 2660 O O . THR A 1 363 ? -21.049 38.216 -25.842 1.00 62.09 363 THR A O 1
ATOM 2663 N N . PRO A 1 364 ? -21.356 40.144 -26.950 1.00 60.16 364 PRO A N 1
ATOM 2664 C CA . PRO A 1 364 ? -20.459 40.892 -26.077 1.00 60.16 364 PRO A CA 1
ATOM 2665 C C . PRO A 1 364 ? -21.040 40.994 -24.660 1.00 60.16 364 PRO A C 1
ATOM 2667 O O . PRO A 1 364 ? -22.226 41.265 -24.471 1.00 60.16 364 PRO A O 1
ATOM 2670 N N . ALA A 1 365 ? -20.179 40.765 -23.667 1.00 55.41 365 ALA A N 1
ATOM 2671 C CA . ALA A 1 365 ? -20.508 40.865 -22.250 1.00 55.41 365 ALA A CA 1
ATOM 2672 C C . ALA A 1 365 ? -20.945 42.297 -21.870 1.00 55.41 365 ALA A C 1
ATOM 2674 O O . ALA A 1 365 ? -20.389 43.267 -22.397 1.00 55.41 365 ALA A O 1
ATOM 2675 N N . PRO A 1 366 ? -21.913 42.460 -20.948 1.00 58.38 366 PRO A N 1
ATOM 2676 C CA . PRO A 1 366 ? -22.314 43.771 -20.460 1.00 58.38 366 PRO A CA 1
ATOM 2677 C C . PRO A 1 366 ? -21.175 44.454 -19.692 1.00 58.38 366 PRO A C 1
ATOM 2679 O O . PRO A 1 366 ? -20.383 43.811 -19.002 1.00 58.38 366 PRO A O 1
ATOM 2682 N N . ALA A 1 367 ? -21.118 45.779 -19.835 1.00 59.97 367 ALA A N 1
ATOM 2683 C CA . ALA A 1 367 ? -20.137 46.656 -19.214 1.00 59.97 367 ALA A CA 1
ATOM 2684 C C . ALA A 1 367 ? -20.042 46.442 -17.694 1.00 59.97 367 ALA A C 1
ATOM 2686 O O . ALA A 1 367 ? -21.050 46.375 -16.989 1.00 59.97 367 ALA A O 1
ATOM 2687 N N . VAL A 1 368 ? -18.801 46.360 -17.214 1.00 53.75 368 VAL A N 1
ATOM 2688 C CA . VAL A 1 368 ? -18.434 46.272 -15.799 1.00 53.75 368 VAL A CA 1
ATOM 2689 C C . VAL A 1 368 ? -18.987 47.494 -15.065 1.00 53.75 368 VAL A C 1
ATOM 2691 O O . VAL A 1 368 ? -18.658 48.629 -15.406 1.00 53.75 368 VAL A O 1
ATOM 2694 N N . LEU A 1 369 ? -19.835 47.255 -14.064 1.00 52.34 369 LEU A N 1
ATOM 2695 C CA . LEU A 1 369 ? -20.275 48.282 -13.126 1.00 52.34 369 LEU A CA 1
ATOM 2696 C C . LEU A 1 369 ? -19.082 48.742 -12.281 1.00 52.34 369 LEU A C 1
ATOM 2698 O O . LEU A 1 369 ? -18.362 47.931 -11.699 1.00 52.34 369 LEU A O 1
ATOM 2702 N N . GLU A 1 370 ? -18.899 50.058 -12.235 1.00 59.94 370 GLU A N 1
ATOM 2703 C CA . GLU A 1 370 ? -17.947 50.770 -11.387 1.00 59.94 370 GLU A CA 1
ATOM 2704 C C . GLU A 1 370 ? -18.087 50.319 -9.925 1.00 59.94 370 GLU A C 1
ATOM 2706 O O . GLU A 1 370 ? -19.142 50.460 -9.299 1.00 59.94 370 GLU A O 1
ATOM 2711 N N . VAL A 1 371 ? -17.010 49.760 -9.373 1.00 53.31 371 VAL A N 1
ATOM 2712 C CA . VAL A 1 371 ? -16.943 49.361 -7.967 1.00 53.31 371 VAL A CA 1
ATOM 2713 C C . VAL A 1 371 ? -16.843 50.628 -7.122 1.00 53.31 371 VAL A C 1
ATOM 2715 O O . VAL A 1 371 ? -15.832 51.327 -7.132 1.00 53.31 371 VAL A O 1
ATOM 2718 N N . THR A 1 372 ? -17.907 50.921 -6.378 1.00 64.31 372 THR A N 1
ATOM 2719 C CA . THR A 1 372 ? -17.901 51.947 -5.331 1.00 64.31 372 THR A CA 1
ATOM 2720 C C . THR A 1 372 ? -16.927 51.514 -4.224 1.00 64.31 372 THR A C 1
ATOM 2722 O O . THR A 1 372 ? -17.057 50.390 -3.733 1.00 64.31 372 THR A O 1
ATOM 2725 N N . PRO A 1 373 ? -15.950 52.343 -3.809 1.00 63.88 373 PRO A N 1
ATOM 2726 C CA . PRO A 1 373 ? -15.051 51.979 -2.720 1.00 63.88 373 PRO A CA 1
ATOM 2727 C C . PRO A 1 373 ? -15.815 51.855 -1.394 1.00 63.88 373 PRO A C 1
ATOM 2729 O O . PRO A 1 373 ? -16.696 52.658 -1.082 1.00 63.88 373 PRO A O 1
ATOM 2732 N N . ALA A 1 374 ? -15.464 50.825 -0.623 1.00 62.19 374 ALA A N 1
ATOM 2733 C CA . ALA A 1 374 ? -16.032 50.541 0.688 1.00 62.19 374 ALA A CA 1
ATOM 2734 C C . ALA A 1 374 ? -15.763 51.687 1.689 1.00 62.19 374 ALA A C 1
ATOM 2736 O O . ALA A 1 374 ? -14.700 52.312 1.633 1.00 62.19 374 ALA A O 1
ATOM 2737 N N . PRO A 1 375 ? -16.693 51.965 2.623 1.00 65.00 375 PRO A N 1
ATOM 2738 C CA . PRO A 1 375 ? -16.501 52.994 3.635 1.00 65.00 375 PRO A CA 1
ATOM 2739 C C . PRO A 1 375 ? -15.374 52.620 4.604 1.00 65.00 375 PRO A C 1
ATOM 2741 O O . PRO A 1 375 ? -15.300 51.500 5.109 1.00 65.00 375 PRO A O 1
ATOM 2744 N N . THR A 1 376 ? -14.515 53.601 4.874 1.00 64.75 376 THR A N 1
ATOM 2745 C CA . THR A 1 376 ? -13.444 53.571 5.871 1.00 64.75 376 THR A CA 1
ATOM 2746 C C . THR A 1 376 ? -13.980 53.130 7.235 1.00 64.75 376 THR A C 1
ATOM 2748 O O . THR A 1 376 ? -14.930 53.722 7.753 1.00 64.75 376 THR A O 1
ATOM 2751 N N . ALA A 1 377 ? -13.363 52.104 7.826 1.00 59.75 377 ALA A N 1
ATOM 2752 C CA . ALA A 1 377 ? -13.677 51.654 9.178 1.00 59.75 377 ALA A CA 1
ATOM 2753 C C . ALA A 1 377 ? -13.448 52.790 10.202 1.00 59.75 377 ALA A C 1
ATOM 2755 O O . ALA A 1 377 ? -12.469 53.534 10.079 1.00 59.75 377 ALA A O 1
ATOM 2756 N N . PRO A 1 378 ? -14.326 52.951 11.208 1.00 61.09 378 PRO A N 1
ATOM 2757 C CA . PRO A 1 378 ? -14.139 53.949 12.249 1.00 61.09 378 PRO A CA 1
ATOM 2758 C C . PRO A 1 378 ? -12.938 53.595 13.133 1.00 61.09 378 PRO A C 1
ATOM 2760 O O . PRO A 1 378 ? -12.727 52.446 13.510 1.00 61.09 378 PRO A O 1
ATOM 2763 N N . MET A 1 379 ? -12.164 54.629 13.452 1.00 63.47 379 MET A N 1
ATOM 2764 C CA . MET A 1 379 ? -10.999 54.606 14.331 1.00 63.47 379 MET A CA 1
ATOM 2765 C C . MET A 1 379 ? -11.386 54.038 15.707 1.00 63.47 379 MET A C 1
ATOM 2767 O O . MET A 1 379 ? -12.229 54.617 16.399 1.00 63.47 379 MET A O 1
ATOM 2771 N N . GLU A 1 380 ? -10.792 52.912 16.106 1.00 54.47 380 GLU A N 1
ATOM 2772 C CA . GLU A 1 380 ? -10.992 52.357 17.445 1.00 54.47 380 GLU A CA 1
ATOM 2773 C C . GLU A 1 380 ? -10.433 53.311 18.509 1.00 54.47 380 GLU A C 1
ATOM 2775 O O . GLU A 1 380 ? -9.296 53.781 18.450 1.00 54.47 380 GLU A O 1
ATOM 2780 N N . THR A 1 381 ? -11.279 53.612 19.490 1.00 63.91 381 THR A N 1
ATOM 2781 C CA . THR A 1 381 ? -10.927 54.359 20.698 1.00 63.91 381 THR A CA 1
ATOM 2782 C C . THR A 1 381 ? -10.185 53.414 21.651 1.00 63.91 381 THR A C 1
ATOM 2784 O O . THR A 1 381 ? -10.696 52.323 21.905 1.00 63.91 381 THR A O 1
ATOM 2787 N N . PRO A 1 382 ? -9.017 53.784 22.207 1.00 61.81 382 PRO A N 1
ATOM 2788 C CA . PRO A 1 382 ? -8.309 52.921 23.147 1.00 61.81 382 PRO A CA 1
ATOM 2789 C C . PRO A 1 382 ? -9.124 52.712 24.432 1.00 61.81 382 PRO A C 1
ATOM 2791 O O . PRO A 1 382 ? -9.673 53.656 25.006 1.00 61.81 382 PRO A O 1
ATOM 2794 N N . ALA A 1 383 ? -9.191 51.456 24.875 1.00 60.91 383 ALA A N 1
ATOM 2795 C CA . ALA A 1 383 ? -9.852 51.046 26.108 1.00 60.91 383 ALA A CA 1
ATOM 2796 C C . ALA A 1 383 ? -9.137 51.605 27.361 1.00 60.91 383 ALA A C 1
ATOM 2798 O O . ALA A 1 383 ? -7.914 51.765 27.353 1.00 60.91 383 ALA A O 1
ATOM 2799 N N . PRO A 1 384 ? -9.874 51.885 28.453 1.00 62.28 384 PRO A N 1
ATOM 2800 C CA . PRO A 1 384 ? -9.298 52.374 29.701 1.00 62.28 384 PRO A CA 1
ATOM 2801 C C . PRO A 1 384 ? -8.450 51.303 30.402 1.00 62.28 384 PRO A C 1
ATOM 2803 O O . PRO A 1 384 ? -8.859 50.155 30.557 1.00 62.28 384 PRO A O 1
ATOM 2806 N N . THR A 1 385 ? -7.272 51.719 30.862 1.00 56.94 385 THR A N 1
ATOM 2807 C CA . THR A 1 385 ? -6.312 50.922 31.630 1.00 56.94 385 THR A CA 1
ATOM 2808 C C . THR A 1 385 ? -6.902 50.484 32.973 1.00 56.94 385 THR A C 1
ATOM 2810 O O . THR A 1 385 ? -7.176 51.313 33.842 1.00 56.94 385 THR A O 1
ATOM 2813 N N . THR A 1 386 ? -7.064 49.177 33.172 1.00 58.72 386 THR A N 1
ATOM 2814 C CA . THR A 1 386 ? -7.411 48.583 34.470 1.00 58.72 386 THR A CA 1
ATOM 2815 C C . THR A 1 386 ? -6.177 48.572 35.387 1.00 58.72 386 THR A C 1
ATOM 2817 O O . THR A 1 386 ? -5.094 48.200 34.926 1.00 58.72 386 THR A O 1
ATOM 2820 N N . PRO A 1 387 ? -6.289 48.963 36.672 1.00 59.47 387 PRO A N 1
ATOM 2821 C CA . PRO A 1 387 ? -5.163 48.951 37.602 1.00 59.47 387 PRO A CA 1
ATOM 2822 C C . PRO A 1 387 ? -4.718 47.527 37.967 1.00 59.47 387 PRO A C 1
ATOM 2824 O O . PRO A 1 387 ? -5.526 46.615 38.139 1.00 59.47 387 PRO A O 1
ATOM 2827 N N . ILE A 1 388 ? -3.400 47.385 38.095 1.00 62.50 388 ILE A N 1
ATOM 2828 C CA . ILE A 1 388 ? -2.659 46.181 38.480 1.00 62.50 388 ILE A CA 1
ATOM 2829 C C . ILE A 1 388 ? -3.033 45.788 39.924 1.00 62.50 388 ILE A C 1
ATOM 2831 O O . ILE A 1 388 ? -2.948 46.645 40.805 1.00 62.50 388 ILE A O 1
ATOM 2835 N N . PRO A 1 389 ? -3.412 44.528 40.210 1.00 59.09 389 PRO A N 1
ATOM 2836 C CA . PRO A 1 389 ? -3.565 44.058 41.582 1.00 59.09 389 PRO A CA 1
ATOM 2837 C C . PRO A 1 389 ? -2.197 43.862 42.251 1.00 59.09 389 PRO A C 1
ATOM 2839 O O . PRO A 1 389 ? -1.292 43.239 41.696 1.00 59.09 389 PRO A O 1
ATOM 2842 N N . GLU A 1 390 ? -2.067 44.411 43.457 1.00 58.19 390 GLU A N 1
ATOM 2843 C CA . GLU A 1 390 ? -0.884 44.329 44.311 1.00 58.19 390 GLU A CA 1
ATOM 2844 C C . GLU A 1 390 ? -0.540 42.877 44.684 1.00 58.19 390 GLU A C 1
ATOM 2846 O O . GLU A 1 390 ? -1.382 42.097 45.131 1.00 58.19 390 GLU A O 1
ATOM 2851 N N . THR A 1 391 ? 0.736 42.535 44.522 1.00 56.84 391 THR A N 1
ATOM 2852 C CA . THR A 1 391 ? 1.358 41.280 44.954 1.00 56.84 391 THR A CA 1
ATOM 2853 C C . THR A 1 391 ? 1.304 41.136 46.483 1.00 56.84 391 THR A C 1
ATOM 2855 O O . THR A 1 391 ? 1.849 41.992 47.184 1.00 56.84 391 THR A O 1
ATOM 2858 N N . PRO A 1 392 ? 0.739 40.049 47.044 1.00 58.88 392 PRO A N 1
ATOM 2859 C CA . PRO A 1 392 ? 0.808 39.793 48.479 1.00 58.88 392 PRO A CA 1
ATOM 2860 C C . PRO A 1 392 ? 2.227 39.414 48.917 1.00 58.88 392 PRO A C 1
ATOM 2862 O O . PRO A 1 392 ? 2.862 38.527 48.345 1.00 58.88 392 PRO A O 1
ATOM 2865 N N . ALA A 1 393 ? 2.705 40.085 49.964 1.00 52.78 393 ALA A N 1
ATOM 2866 C CA . ALA A 1 393 ? 3.999 39.856 50.590 1.00 52.78 393 ALA A CA 1
ATOM 2867 C C . ALA A 1 393 ? 4.119 38.452 51.213 1.00 52.78 393 ALA A C 1
ATOM 2869 O O . ALA A 1 393 ? 3.243 37.979 51.938 1.00 52.78 393 ALA A O 1
ATOM 2870 N N . THR A 1 394 ? 5.262 37.821 50.959 1.00 51.25 394 THR A N 1
ATOM 2871 C CA . THR A 1 394 ? 5.724 36.555 51.536 1.00 51.25 394 THR A CA 1
ATOM 2872 C C . THR A 1 394 ? 5.866 36.649 53.063 1.00 51.25 394 THR A C 1
ATOM 2874 O O . THR A 1 394 ? 6.560 37.550 53.541 1.00 51.25 394 THR A O 1
ATOM 2877 N N . PRO A 1 395 ? 5.300 35.723 53.861 1.00 56.03 395 PRO A N 1
ATOM 2878 C CA . PRO A 1 395 ? 5.587 35.658 55.286 1.00 56.03 395 PRO A CA 1
ATOM 2879 C C . PRO A 1 395 ? 6.917 34.943 55.565 1.00 56.03 395 PRO A C 1
ATOM 2881 O O . PRO A 1 395 ? 7.200 33.843 55.090 1.00 56.03 395 PRO A O 1
ATOM 2884 N N . THR A 1 396 ? 7.721 35.615 56.380 1.00 42.75 396 THR A N 1
ATOM 2885 C CA . THR A 1 396 ? 9.020 35.227 56.924 1.00 42.75 396 THR A CA 1
ATOM 2886 C C . THR A 1 396 ? 8.953 33.909 57.702 1.00 42.75 396 THR A C 1
ATOM 2888 O O . THR A 1 396 ? 8.155 33.754 58.626 1.00 42.75 396 THR A O 1
ATOM 2891 N N . SER A 1 397 ? 9.842 32.972 57.362 1.00 44.56 397 SER A N 1
ATOM 2892 C CA . SER A 1 397 ? 10.060 31.718 58.091 1.00 44.56 397 SER A CA 1
ATOM 2893 C C . SER A 1 397 ? 10.667 31.997 59.472 1.00 44.56 397 SER A C 1
ATOM 2895 O O . SER A 1 397 ? 11.835 32.367 59.598 1.00 44.56 397 SER A O 1
ATOM 2897 N N . GLY A 1 398 ? 9.849 31.844 60.514 1.00 40.50 398 GLY A N 1
ATOM 2898 C CA . GLY A 1 398 ? 10.266 31.825 61.911 1.00 40.50 398 GLY A CA 1
ATOM 2899 C C . GLY A 1 398 ? 10.597 30.400 62.348 1.00 40.50 398 GLY A C 1
ATOM 2900 O O . GLY A 1 398 ? 9.709 29.582 62.571 1.00 40.50 398 GLY A O 1
ATOM 2901 N N . SER A 1 399 ? 11.890 30.121 62.489 1.00 44.12 399 SER A N 1
ATOM 2902 C CA . SER A 1 399 ? 12.438 28.897 63.072 1.00 44.12 399 SER A CA 1
ATOM 2903 C C . SER A 1 399 ? 12.077 28.791 64.558 1.00 44.12 399 SER A C 1
ATOM 2905 O O . SER A 1 399 ? 12.642 29.508 65.383 1.00 44.12 399 SER A O 1
ATOM 2907 N N . THR A 1 400 ? 11.187 27.865 64.925 1.00 45.16 400 THR A N 1
ATOM 2908 C CA . THR A 1 400 ? 11.055 27.388 66.310 1.00 45.16 400 THR A CA 1
ATOM 2909 C C . THR A 1 400 ? 11.266 25.878 66.386 1.00 45.16 400 THR A C 1
ATOM 2911 O O . THR A 1 400 ? 10.441 25.062 65.983 1.00 45.16 400 THR A O 1
ATOM 2914 N N . SER A 1 401 ? 12.427 25.515 66.927 1.00 44.59 401 SER A N 1
ATOM 2915 C CA . SER A 1 401 ? 12.806 24.166 67.325 1.00 44.59 401 SER A CA 1
ATOM 2916 C C . SER A 1 401 ? 11.861 23.645 68.411 1.00 44.59 401 SER A C 1
ATOM 2918 O O . SER A 1 401 ? 11.828 24.192 69.513 1.00 44.59 401 SER A O 1
ATOM 2920 N N . SER A 1 402 ? 11.142 22.554 68.142 1.00 46.81 402 SER A N 1
ATOM 2921 C CA . SER A 1 402 ? 10.467 21.773 69.181 1.00 46.81 402 SER A CA 1
ATOM 2922 C C . SER A 1 402 ? 11.149 20.414 69.341 1.00 46.81 402 SER A C 1
ATOM 2924 O O . SER A 1 402 ? 11.189 19.559 68.460 1.00 46.81 402 SER A O 1
ATOM 2926 N N . VAL A 1 403 ? 11.763 20.269 70.512 1.00 47.69 403 VAL A N 1
ATOM 2927 C CA . VAL A 1 403 ? 12.452 19.086 71.015 1.00 47.69 403 VAL A CA 1
ATOM 2928 C C . VAL A 1 403 ? 11.414 18.024 71.375 1.00 47.69 403 VAL A C 1
ATOM 2930 O O . VAL A 1 403 ? 10.633 18.196 72.310 1.00 47.69 403 VAL A O 1
ATOM 2933 N N . CYS A 1 404 ? 11.433 16.894 70.672 1.00 46.56 404 CYS A N 1
ATOM 2934 C CA . CYS A 1 404 ? 10.640 15.722 71.024 1.00 46.56 404 CYS A CA 1
ATOM 2935 C C . CYS A 1 404 ? 11.369 14.932 72.131 1.00 46.56 404 CYS A C 1
ATOM 2937 O O . CYS A 1 404 ? 12.320 14.193 71.872 1.00 46.56 404 CYS A O 1
ATOM 2939 N N . ARG A 1 405 ? 10.954 15.106 73.395 1.00 52.34 405 ARG A N 1
ATOM 2940 C CA . ARG A 1 405 ? 11.402 14.265 74.519 1.00 52.34 405 ARG A CA 1
ATOM 2941 C C . ARG A 1 405 ? 10.701 12.905 74.464 1.00 52.34 405 ARG A C 1
ATOM 2943 O O . ARG A 1 405 ? 9.538 12.777 74.834 1.00 52.34 405 ARG A O 1
ATOM 2950 N N . ARG A 1 406 ? 11.462 11.876 74.088 1.00 47.72 406 ARG A N 1
ATOM 2951 C CA . ARG A 1 406 ? 11.179 10.462 74.377 1.00 47.72 406 ARG A CA 1
ATOM 2952 C C . ARG A 1 406 ? 11.154 10.254 75.895 1.00 47.72 406 ARG A C 1
ATOM 2954 O O . ARG A 1 406 ? 12.146 10.518 76.568 1.00 47.72 406 ARG A O 1
ATOM 2961 N N . ARG A 1 407 ? 10.045 9.743 76.430 1.00 49.62 407 ARG A N 1
ATOM 2962 C CA . ARG A 1 407 ? 9.962 9.192 77.790 1.00 49.62 407 ARG A CA 1
ATOM 2963 C C . ARG A 1 407 ? 9.708 7.691 77.655 1.00 49.62 407 ARG A C 1
ATOM 2965 O O . ARG A 1 407 ? 8.575 7.276 77.450 1.00 49.62 407 ARG A O 1
ATOM 2972 N N . MET A 1 408 ? 10.773 6.893 77.723 1.00 46.50 408 MET A N 1
ATOM 2973 C CA . MET A 1 408 ? 10.673 5.474 78.064 1.00 46.50 408 MET A CA 1
ATOM 2974 C C . MET A 1 408 ? 10.642 5.369 79.590 1.00 46.50 408 MET A C 1
ATOM 297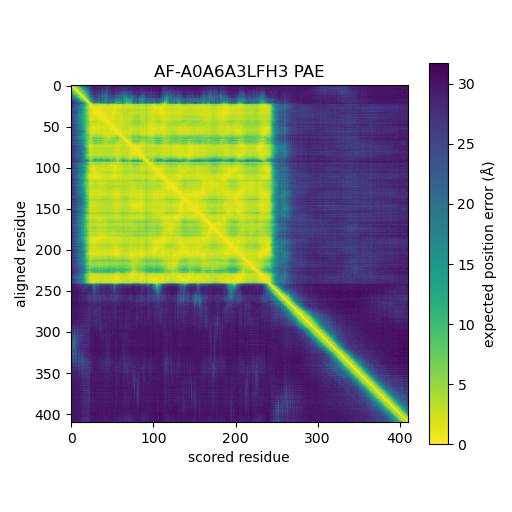6 O O . MET A 1 408 ? 11.494 5.935 80.272 1.00 46.50 408 MET A O 1
ATOM 2980 N N . ARG A 1 409 ? 9.632 4.670 80.112 1.00 53.91 409 ARG A N 1
ATOM 2981 C CA . ARG A 1 409 ? 9.725 3.957 81.385 1.00 53.91 409 ARG A CA 1
ATOM 2982 C C . ARG A 1 409 ? 10.262 2.568 81.053 1.00 53.91 409 ARG A C 1
ATOM 2984 O O . ARG A 1 409 ? 9.578 1.829 80.352 1.00 53.91 409 ARG A O 1
ATOM 2991 N N . SER A 1 410 ? 11.490 2.293 81.469 1.00 51.00 410 SER A N 1
ATOM 2992 C CA . SER A 1 410 ? 11.829 1.395 82.579 1.00 51.00 410 SER A CA 1
ATOM 2993 C C . SER A 1 410 ? 13.279 1.634 82.964 1.00 51.00 410 SER A C 1
ATOM 2995 O O . SER A 1 410 ? 14.093 1.826 82.036 1.00 51.00 410 SER A O 1
#